Protein AF-A0A2G5R2J3-F1 (afdb_monomer)

Solvent-accessible surface area (backbone atoms only — not comparable to full-atom values): 26362 Å² total; per-residue (Å²): 135,84,90,78,80,79,86,72,85,72,74,63,48,51,37,68,89,52,53,64,41,83,76,30,39,57,65,55,36,37,52,52,48,50,47,48,39,50,75,72,60,45,36,81,72,40,84,40,76,72,68,95,60,90,62,51,96,80,70,63,57,35,39,34,32,31,43,75,44,76,42,100,86,70,48,74,46,81,42,34,37,38,37,45,66,52,47,47,95,51,70,46,54,44,69,62,53,51,50,52,52,58,58,54,66,73,51,84,82,46,49,30,37,35,44,36,30,37,33,47,70,38,69,71,27,55,57,46,50,57,57,49,43,74,78,34,79,68,42,42,79,45,79,37,26,28,70,53,47,46,60,54,42,61,74,36,56,73,45,38,56,72,76,36,62,81,17,35,35,73,66,37,44,52,53,48,46,32,51,35,26,78,73,67,71,43,71,65,58,68,70,58,52,52,53,48,60,76,41,53,89,81,47,92,71,51,29,65,38,49,43,46,51,43,23,22,33,42,68,70,53,62,41,25,57,61,17,65,69,41,63,46,55,73,69,54,44,52,45,20,43,48,48,46,59,63,39,41,66,61,52,45,53,51,22,55,77,69,74,44,79,48,60,26,52,40,52,32,41,24,50,46,50,54,52,41,36,74,76,60,30,64,69,54,44,51,52,51,51,48,57,56,51,27,67,48,91,91,60,53,57,54,68,69,57,46,43,68,63,46,42,61,28,52,52,48,42,48,41,40,50,50,42,50,61,31,72,82,35,92,88,46,86,78,90,72,74,72,59,62,66,90,88,46,59,45,62,82,44,47,67,32,37,64,36,63,77,22,48,78,77,70,93,57,95,74,81,71,90,83,85,81,70,49,92,54,83,45,92,81,68,55,92,56,37,90,90,37,70,64,71,90,77,70,60,80,94,43,86,89,48,42,70,62,50,53,52,52,49,52,54,47,51,56,48,51,54,53,54,50,53,52,52,50,52,51,51,51,50,51,52,52,54,62,73,67,44,77,95,66,66,73,79,76,81,74,80,80,79,80,86,79,87,137

Secondary structure (DSSP, 8-state):
------------SB-GGGS-GGG--THHHHHHHHHHHHHTT-EEEEEE---SSSS-TT---EEEEEEEEE-TTS-EEEEEEEEEE---SSPBPHHHHHHHHHHHTTSTT-SEEEEE-SS-B-HHHHHHHHHHHHH--SSEEEEE-HHHHHHHHTT-HHHHHHH-GGGB-HHHHHHHHHHHHHHH-PPPPHHHHHHHHHTTTTS---HHHHHHHHHHHHHHS-GGGS-TTTT--HHHHHHHHHHHHHTHHHHHHHHHHTT--SHHHHHHHHHHHHHHHHHH-HHHHHHHHHHHHS-BTTBPPPHHHHHHHHHHHHHHHHHHHHHHHHTT-SS-------S--TTS-TTTTGGGGGSTT-S---S-TT-------TTS--TT-----SS---HHHH----SSSHHHHHHHHHHHHHHHHHHHHHHHHHHHHHHHHHHH-GGGSPPPPPP-------

Structure (mmCIF, N/CA/C/O backbone):
data_AF-A0A2G5R2J3-F1
#
_entry.id   AF-A0A2G5R2J3-F1
#
loop_
_atom_site.group_PDB
_atom_site.id
_atom_site.type_symbol
_atom_site.label_atom_id
_atom_site.label_alt_id
_atom_site.label_comp_id
_atom_site.label_asym_id
_atom_site.label_entity_id
_atom_site.label_seq_id
_atom_site.pdbx_PDB_ins_code
_atom_site.Cartn_x
_atom_site.Cartn_y
_atom_site.Cartn_z
_atom_site.occupancy
_atom_site.B_iso_or_equiv
_atom_site.auth_seq_id
_atom_site.auth_comp_id
_atom_site.auth_asym_id
_atom_site.auth_atom_id
_atom_site.pdbx_PDB_model_num
ATOM 1 N N . MET A 1 1 ? 25.192 36.686 -16.177 1.00 34.50 1 MET A N 1
ATOM 2 C CA . MET A 1 1 ? 23.846 36.086 -16.212 1.00 34.50 1 MET A CA 1
ATOM 3 C C . MET A 1 1 ? 24.013 34.635 -15.819 1.00 34.50 1 MET A C 1
ATOM 5 O O . MET A 1 1 ? 24.405 33.822 -16.637 1.00 34.50 1 MET A O 1
ATOM 9 N N . THR A 1 2 ? 23.890 34.456 -14.509 1.00 30.23 2 THR A N 1
ATOM 10 C CA . THR A 1 2 ? 23.765 33.254 -13.671 1.00 30.23 2 THR A CA 1
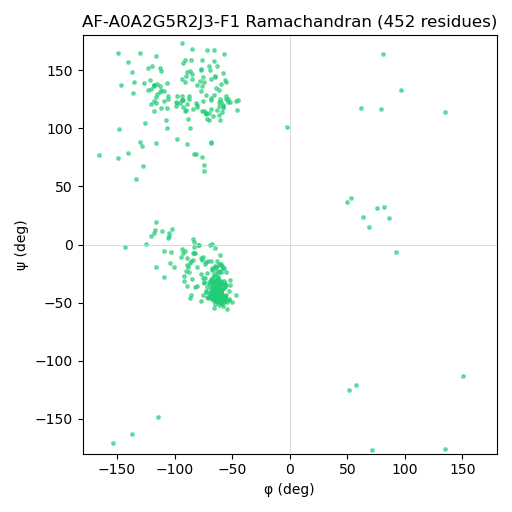ATOM 11 C C . THR A 1 2 ? 23.705 31.884 -14.360 1.00 30.23 2 THR A C 1
ATOM 13 O O . THR A 1 2 ? 22.643 31.440 -14.791 1.00 30.23 2 THR A O 1
ATOM 16 N N . GLU A 1 3 ? 24.854 31.204 -14.348 1.00 35.09 3 GLU A N 1
ATOM 17 C CA . GLU A 1 3 ? 24.973 29.777 -14.025 1.00 35.09 3 GLU A CA 1
ATOM 18 C C . GLU A 1 3 ? 24.691 29.600 -12.527 1.00 35.09 3 GLU A C 1
ATOM 20 O O . GLU A 1 3 ? 25.508 29.994 -11.701 1.00 35.09 3 GLU A O 1
ATOM 25 N N . GLU A 1 4 ? 23.530 29.051 -12.185 1.00 31.69 4 GLU A N 1
ATOM 26 C CA . GLU A 1 4 ? 23.273 28.380 -10.903 1.00 31.69 4 GLU A CA 1
ATOM 27 C C . GLU A 1 4 ? 21.964 27.591 -11.064 1.00 31.69 4 GLU A C 1
ATOM 29 O O . GLU A 1 4 ? 20.879 28.026 -10.686 1.00 31.69 4 GLU A O 1
ATOM 34 N N . ALA A 1 5 ? 22.047 26.445 -11.745 1.00 32.56 5 ALA A N 1
ATOM 35 C CA . ALA A 1 5 ? 21.011 25.426 -11.645 1.00 32.56 5 ALA A CA 1
ATOM 36 C C . ALA A 1 5 ? 21.331 24.603 -10.397 1.00 32.56 5 ALA A C 1
ATOM 38 O O . ALA A 1 5 ? 22.406 24.009 -10.300 1.00 32.56 5 ALA A O 1
ATOM 39 N N . ALA A 1 6 ? 20.413 24.662 -9.438 1.00 29.67 6 ALA A N 1
ATOM 40 C CA . ALA A 1 6 ? 20.481 24.019 -8.141 1.00 29.67 6 ALA A CA 1
ATOM 41 C C . ALA A 1 6 ? 20.950 22.561 -8.242 1.00 29.67 6 ALA A C 1
ATOM 43 O O . ALA A 1 6 ? 20.353 21.736 -8.934 1.00 29.67 6 ALA A O 1
ATOM 44 N N . ALA A 1 7 ? 22.021 22.263 -7.511 1.00 32.25 7 ALA A N 1
ATOM 45 C CA . ALA A 1 7 ? 22.341 20.918 -7.077 1.00 32.25 7 ALA A CA 1
ATOM 46 C C . ALA A 1 7 ? 21.283 20.506 -6.046 1.00 32.25 7 ALA A C 1
ATOM 48 O O . ALA A 1 7 ? 21.449 20.752 -4.853 1.00 32.25 7 ALA A O 1
ATOM 49 N N . ASP A 1 8 ? 20.177 19.940 -6.523 1.00 35.34 8 ASP A N 1
ATOM 50 C CA . ASP A 1 8 ? 19.275 19.185 -5.665 1.00 35.34 8 ASP A CA 1
ATOM 51 C C . ASP A 1 8 ? 19.939 17.828 -5.417 1.00 35.34 8 ASP A C 1
ATOM 53 O O . ASP A 1 8 ? 20.233 17.076 -6.352 1.00 35.34 8 ASP A O 1
ATOM 57 N N . GLY A 1 9 ? 20.299 17.573 -4.163 1.00 36.38 9 GLY A N 1
ATOM 58 C CA . GLY A 1 9 ? 20.894 16.319 -3.715 1.00 36.38 9 GLY A CA 1
ATOM 59 C C . GLY A 1 9 ? 19.834 15.228 -3.649 1.00 36.38 9 GLY A C 1
ATOM 60 O O . GLY A 1 9 ? 19.531 14.746 -2.565 1.00 36.38 9 GLY A O 1
ATOM 61 N N . ASP A 1 10 ? 19.252 14.887 -4.796 1.00 43.22 10 ASP A N 1
ATOM 62 C CA . ASP A 1 10 ? 18.193 13.892 -4.915 1.00 43.22 10 ASP A CA 1
ATOM 63 C C . ASP A 1 10 ? 18.814 12.505 -4.700 1.00 43.22 10 ASP A C 1
ATOM 65 O O . ASP A 1 10 ? 19.612 12.015 -5.513 1.00 43.22 10 ASP A O 1
ATOM 69 N N . THR A 1 11 ? 18.525 11.892 -3.553 1.00 48.94 11 THR A N 1
ATOM 70 C CA . THR A 1 11 ? 18.937 10.518 -3.270 1.00 48.94 11 THR A CA 1
ATOM 71 C C . THR A 1 11 ? 18.409 9.632 -4.404 1.00 48.94 11 THR A C 1
ATOM 73 O O . THR A 1 11 ? 17.210 9.662 -4.688 1.00 48.94 11 THR A O 1
ATOM 76 N N . PRO A 1 12 ? 19.253 8.838 -5.090 1.00 58.25 12 PRO A N 1
ATOM 77 C CA . PRO A 1 12 ? 18.803 8.065 -6.241 1.00 58.25 12 PRO A CA 1
ATOM 78 C C . PRO A 1 12 ? 17.658 7.121 -5.843 1.00 58.25 12 PRO A C 1
ATOM 80 O O . PRO A 1 12 ? 17.823 6.233 -5.007 1.00 58.25 12 PRO A O 1
ATOM 83 N N . TRP A 1 13 ? 16.486 7.343 -6.453 1.00 65.38 13 TRP A N 1
ATOM 84 C CA . TRP A 1 13 ? 15.229 6.626 -6.188 1.00 65.38 13 TRP A CA 1
ATOM 85 C C . TRP A 1 13 ? 15.409 5.103 -6.279 1.00 65.38 13 TRP A C 1
ATOM 87 O O . TRP A 1 13 ? 14.996 4.341 -5.400 1.00 65.38 13 TRP A O 1
ATOM 97 N N . VAL A 1 14 ? 16.061 4.656 -7.345 1.00 67.12 14 VAL A N 1
ATOM 98 C CA . VAL A 1 14 ? 16.510 3.276 -7.501 1.00 67.12 14 VAL A CA 1
ATOM 99 C C . VAL A 1 14 ? 17.938 3.217 -6.996 1.00 67.12 14 VAL A C 1
ATOM 101 O O . VAL A 1 14 ? 18.776 3.957 -7.505 1.00 67.12 14 VAL A O 1
ATOM 104 N N . ILE A 1 15 ? 18.223 2.333 -6.041 1.00 72.31 15 ILE A N 1
ATOM 105 C CA . ILE A 1 15 ? 19.591 2.046 -5.615 1.00 72.31 15 ILE A CA 1
ATOM 106 C C . ILE A 1 15 ? 20.110 0.959 -6.561 1.00 72.31 15 ILE A C 1
ATOM 108 O O . ILE A 1 15 ? 19.755 -0.209 -6.389 1.00 72.31 15 ILE A O 1
ATOM 112 N N . PRO A 1 16 ? 20.916 1.295 -7.589 1.00 64.94 16 PRO A N 1
ATOM 113 C CA . PRO A 1 16 ? 21.194 0.348 -8.667 1.00 64.94 16 PRO A CA 1
ATOM 114 C C . PRO A 1 16 ? 21.960 -0.883 -8.169 1.00 64.94 16 PRO A C 1
ATOM 116 O O . PRO A 1 16 ? 21.703 -1.995 -8.621 1.00 64.94 16 PRO A O 1
ATOM 119 N N . SER A 1 17 ? 22.811 -0.702 -7.151 1.00 68.06 17 SER A N 1
ATOM 120 C CA . SER A 1 17 ? 23.563 -1.776 -6.494 1.00 68.06 17 SER A CA 1
ATOM 121 C C . SER A 1 17 ? 22.697 -2.799 -5.754 1.00 68.06 17 SER A C 1
ATOM 123 O O . SER A 1 17 ? 23.177 -3.893 -5.472 1.00 68.06 17 SER A O 1
ATOM 125 N N . GLU A 1 18 ? 21.446 -2.466 -5.432 1.00 72.25 18 GLU A N 1
ATOM 126 C CA . GLU A 1 18 ? 20.510 -3.367 -4.749 1.00 72.25 18 GLU A CA 1
ATOM 127 C C . GLU A 1 18 ? 19.621 -4.146 -5.738 1.00 72.25 18 GLU A C 1
ATOM 129 O O . GLU A 1 18 ? 18.857 -5.028 -5.336 1.00 72.25 18 GLU A O 1
ATOM 134 N N . ILE A 1 19 ? 19.725 -3.877 -7.049 1.00 76.19 19 ILE A N 1
ATOM 135 C CA . ILE A 1 19 ? 19.087 -4.720 -8.063 1.00 76.19 19 ILE A CA 1
ATOM 136 C C . ILE A 1 19 ? 19.835 -6.056 -8.109 1.00 76.19 19 ILE A C 1
ATOM 138 O O . ILE A 1 19 ? 20.990 -6.148 -8.528 1.00 76.19 19 ILE A O 1
ATOM 142 N N . ARG A 1 20 ? 19.150 -7.123 -7.693 1.00 77.62 20 ARG A N 1
ATOM 143 C CA . ARG A 1 20 ? 19.673 -8.494 -7.626 1.00 77.62 20 ARG A CA 1
ATOM 144 C C . ARG A 1 20 ? 19.781 -9.137 -9.014 1.00 77.62 20 ARG A C 1
ATOM 146 O O . ARG A 1 20 ? 19.048 -10.066 -9.356 1.00 77.62 20 ARG A O 1
ATOM 153 N N . PHE A 1 21 ? 20.703 -8.634 -9.837 1.00 82.31 21 PHE A N 1
ATOM 154 C CA . PHE A 1 21 ? 20.997 -9.194 -11.162 1.00 82.31 21 PHE A CA 1
ATOM 155 C C . PHE A 1 21 ? 21.518 -10.635 -11.089 1.00 82.31 21 PHE A C 1
ATOM 157 O O . PHE A 1 21 ? 21.301 -11.416 -12.012 1.00 82.31 21 PHE A O 1
ATOM 164 N N . ASP A 1 22 ? 22.165 -11.014 -9.985 1.00 78.31 22 ASP A N 1
ATOM 165 C CA . ASP A 1 22 ? 22.681 -12.362 -9.728 1.00 78.31 22 ASP A CA 1
ATOM 166 C C . ASP A 1 22 ? 21.584 -13.436 -9.714 1.00 78.31 22 ASP A C 1
ATOM 168 O O . ASP A 1 22 ? 21.818 -14.565 -10.148 1.00 78.31 22 ASP A O 1
ATOM 172 N N . THR A 1 23 ? 20.380 -13.078 -9.264 1.00 79.62 23 THR A N 1
ATOM 173 C CA . THR A 1 23 ? 19.220 -13.981 -9.198 1.00 79.62 23 THR A CA 1
ATOM 174 C C . THR A 1 23 ? 18.325 -13.923 -10.436 1.00 79.62 23 THR A C 1
ATOM 176 O O . THR A 1 23 ? 17.403 -14.718 -10.571 1.00 79.62 23 THR A O 1
ATOM 179 N N . LEU A 1 24 ? 18.596 -12.989 -11.346 1.00 82.62 24 LEU A N 1
ATOM 180 C CA . LEU A 1 24 ? 17.755 -12.632 -12.484 1.00 82.62 24 LEU A CA 1
ATOM 181 C C . LEU A 1 24 ? 18.008 -13.599 -13.660 1.00 82.62 24 LEU A C 1
ATOM 183 O O . LEU A 1 24 ? 18.755 -13.304 -14.595 1.00 82.62 24 LEU A O 1
ATOM 187 N N . LEU A 1 25 ? 17.440 -14.805 -13.573 1.00 84.25 25 LEU A N 1
ATOM 188 C CA . LEU A 1 25 ? 17.697 -15.915 -14.498 1.00 84.25 25 LEU A CA 1
ATOM 189 C C . LEU A 1 25 ? 16.412 -16.434 -15.155 1.00 84.25 25 LEU A C 1
ATOM 191 O O . LEU A 1 25 ? 15.333 -16.386 -14.573 1.00 84.25 25 LEU A O 1
ATOM 195 N N . GLY A 1 26 ? 16.550 -16.984 -16.367 1.00 83.44 26 GLY A N 1
ATOM 196 C CA . GLY A 1 26 ? 15.445 -17.605 -17.105 1.00 83.44 26 GLY A CA 1
ATOM 197 C C . GLY A 1 26 ? 14.229 -16.683 -17.209 1.00 83.44 26 GLY A C 1
ATOM 198 O O . GLY A 1 26 ? 14.360 -15.528 -17.616 1.00 83.44 26 GLY A O 1
ATOM 199 N N . LYS A 1 27 ? 13.073 -17.188 -16.768 1.00 81.88 27 LYS A N 1
ATOM 200 C CA . LYS A 1 27 ? 11.793 -16.475 -16.802 1.00 81.88 27 LYS A CA 1
ATOM 201 C C . LYS A 1 27 ? 11.827 -15.118 -16.089 1.00 81.88 27 LYS A C 1
ATOM 203 O O . LYS A 1 27 ? 11.180 -14.190 -16.556 1.00 81.88 27 LYS A O 1
ATOM 208 N N . ASP A 1 28 ? 12.586 -14.976 -15.003 1.00 83.06 28 ASP A N 1
ATOM 209 C CA . ASP A 1 28 ? 12.632 -13.716 -14.251 1.00 83.06 28 ASP A CA 1
ATOM 210 C C . ASP A 1 28 ? 13.349 -12.616 -15.053 1.00 83.06 28 ASP A C 1
ATOM 212 O O . ASP A 1 28 ? 12.956 -11.449 -15.009 1.00 83.06 28 ASP A O 1
ATOM 216 N N . LEU A 1 29 ? 14.364 -12.989 -15.847 1.00 88.75 29 LEU A N 1
ATOM 217 C CA . LEU A 1 29 ? 15.029 -12.070 -16.780 1.00 88.75 29 LEU A CA 1
ATOM 218 C C . LEU A 1 29 ? 14.110 -11.678 -17.920 1.00 88.75 29 LEU A C 1
ATOM 220 O O . LEU A 1 29 ? 14.032 -10.500 -18.260 1.00 88.75 29 LEU A O 1
ATOM 224 N N . GLU A 1 30 ? 13.388 -12.644 -18.470 1.00 88.94 30 GLU A N 1
ATOM 225 C CA . GLU A 1 30 ? 12.416 -12.368 -19.516 1.00 88.94 30 GLU A CA 1
ATOM 226 C C . GLU A 1 30 ? 11.296 -11.449 -19.007 1.00 88.94 30 GLU A C 1
ATOM 228 O O . GLU A 1 30 ? 10.945 -10.481 -19.675 1.00 88.94 30 GLU A O 1
ATOM 233 N N . GLU A 1 31 ? 10.767 -11.688 -17.804 1.00 88.06 31 GLU A N 1
ATOM 234 C CA . GLU A 1 31 ? 9.732 -10.843 -17.203 1.00 88.06 31 GLU A CA 1
ATOM 235 C C . GLU A 1 31 ? 10.259 -9.430 -16.918 1.00 88.06 31 GLU A C 1
ATOM 237 O O . GLU A 1 31 ? 9.571 -8.442 -17.183 1.00 88.06 31 GLU A O 1
ATOM 242 N N . CYS A 1 32 ? 11.507 -9.309 -16.463 1.00 90.38 32 CYS A N 1
ATOM 243 C CA . CYS A 1 32 ? 12.158 -8.015 -16.298 1.00 90.38 32 CYS A CA 1
ATOM 244 C C . CYS A 1 32 ? 12.276 -7.239 -17.607 1.00 90.38 32 CYS A C 1
ATOM 246 O O . CYS A 1 32 ? 11.960 -6.048 -17.648 1.00 90.38 32 CYS A O 1
ATOM 248 N N . VAL A 1 33 ? 12.712 -7.901 -18.676 1.00 92.94 33 VAL A N 1
ATOM 249 C CA . VAL A 1 33 ? 12.822 -7.276 -19.996 1.00 92.94 33 VAL A CA 1
ATOM 250 C C . VAL A 1 33 ? 11.439 -6.924 -20.531 1.00 92.94 33 VAL A C 1
ATOM 252 O O . VAL A 1 33 ? 11.266 -5.821 -21.032 1.00 92.94 33 VAL A O 1
ATOM 255 N N . TYR A 1 34 ? 10.436 -7.784 -20.354 1.00 92.12 34 TYR A N 1
ATOM 256 C CA . TYR A 1 34 ? 9.059 -7.508 -20.763 1.00 92.12 34 TYR A CA 1
ATOM 257 C C . TYR A 1 34 ? 8.542 -6.196 -20.161 1.00 92.12 34 TYR A C 1
ATOM 259 O O . TYR A 1 34 ? 8.146 -5.291 -20.894 1.00 92.12 34 TYR A O 1
ATOM 267 N N . TRP A 1 35 ? 8.595 -6.059 -18.832 1.00 91.00 35 TRP A N 1
ATOM 268 C CA . TRP A 1 35 ? 8.102 -4.852 -18.164 1.00 91.00 35 TRP A CA 1
ATOM 269 C C . TRP A 1 35 ? 8.947 -3.622 -18.491 1.00 91.00 35 TRP A C 1
ATOM 271 O O . TRP A 1 35 ? 8.412 -2.517 -18.563 1.00 91.00 35 TRP A O 1
ATOM 281 N N . LEU A 1 36 ? 10.249 -3.802 -18.726 1.00 93.25 36 LEU A N 1
ATOM 282 C CA . LEU A 1 36 ? 11.119 -2.727 -19.187 1.00 93.25 36 LEU A CA 1
ATOM 283 C C . LEU A 1 36 ? 10.718 -2.231 -20.583 1.00 93.25 36 LEU A C 1
ATOM 285 O O . LEU A 1 36 ? 10.642 -1.023 -20.793 1.00 93.25 36 LEU A O 1
ATOM 289 N N . LEU A 1 37 ? 10.435 -3.137 -21.520 1.00 93.62 37 LEU A N 1
ATOM 290 C CA . LEU A 1 37 ? 10.015 -2.791 -22.879 1.00 93.62 37 LEU A CA 1
ATOM 291 C C . LEU A 1 37 ? 8.655 -2.089 -22.887 1.00 93.62 37 LEU A C 1
ATOM 293 O O . LEU A 1 37 ? 8.519 -1.051 -23.535 1.00 93.62 37 LEU A O 1
ATOM 297 N N . ASP A 1 38 ? 7.686 -2.604 -22.129 1.00 89.88 38 ASP A N 1
ATOM 298 C CA . ASP A 1 38 ? 6.369 -1.983 -21.942 1.00 89.88 38 ASP A CA 1
ATOM 299 C C . ASP A 1 38 ? 6.506 -0.543 -21.414 1.00 89.88 38 ASP A C 1
ATOM 301 O O . ASP A 1 38 ? 6.011 0.410 -22.016 1.00 89.88 38 ASP A O 1
ATOM 305 N N . ALA A 1 39 ? 7.313 -0.353 -20.365 1.00 85.94 39 ALA A N 1
ATOM 306 C CA . ALA A 1 39 ? 7.620 0.963 -19.808 1.00 85.94 39 ALA A CA 1
ATOM 307 C C . ALA A 1 39 ? 8.354 1.903 -20.783 1.00 85.94 39 ALA A C 1
ATOM 309 O O . ALA A 1 39 ? 8.209 3.122 -20.698 1.00 85.94 39 ALA A O 1
ATOM 310 N N . MET A 1 40 ? 9.141 1.356 -21.711 1.00 89.50 40 MET A N 1
ATOM 311 C CA . MET A 1 40 ? 9.808 2.112 -22.776 1.00 89.50 40 MET A CA 1
ATOM 312 C C . MET A 1 40 ? 8.875 2.457 -23.948 1.00 89.50 40 MET A C 1
ATOM 314 O O . MET A 1 40 ? 9.315 3.115 -24.892 1.00 89.50 40 MET A O 1
ATOM 318 N N . GLY A 1 41 ? 7.604 2.047 -23.898 1.00 88.00 41 GLY A N 1
ATOM 319 C CA . GLY A 1 41 ? 6.605 2.336 -24.925 1.00 88.00 41 GLY A CA 1
ATOM 320 C C . GLY A 1 41 ? 6.588 1.333 -26.077 1.00 88.00 41 GLY A C 1
ATOM 321 O O . GLY A 1 41 ? 6.142 1.681 -27.174 1.00 88.00 41 GLY A O 1
ATOM 322 N N . ALA A 1 42 ? 7.077 0.110 -25.853 1.00 90.50 42 ALA A N 1
ATOM 323 C CA . ALA A 1 42 ? 6.928 -0.977 -26.811 1.00 90.50 42 ALA A CA 1
ATOM 324 C C . ALA A 1 42 ? 5.447 -1.220 -27.140 1.00 90.50 42 ALA A C 1
ATOM 326 O O . ALA A 1 42 ? 4.574 -1.157 -26.279 1.00 90.50 42 ALA A O 1
ATOM 327 N N . GLN A 1 43 ? 5.173 -1.517 -28.402 1.00 89.19 43 GLN A N 1
ATOM 328 C CA . GLN A 1 43 ? 3.866 -1.915 -28.914 1.00 89.19 43 GLN A CA 1
ATOM 329 C C . GLN A 1 43 ? 3.955 -3.345 -29.444 1.00 89.19 43 GLN A C 1
ATOM 331 O O . GLN A 1 43 ? 5.051 -3.831 -29.721 1.00 89.19 43 GLN A O 1
ATOM 336 N N . ASP A 1 44 ? 2.814 -4.014 -29.616 1.00 88.12 44 ASP A N 1
ATOM 337 C CA . ASP A 1 44 ? 2.754 -5.400 -30.112 1.00 88.12 44 ASP A CA 1
ATOM 338 C C . ASP A 1 44 ? 3.709 -6.345 -29.350 1.00 88.12 44 ASP A C 1
ATOM 340 O O . ASP A 1 44 ? 4.367 -7.199 -29.946 1.00 88.12 44 ASP A O 1
ATOM 344 N N . LEU A 1 45 ? 3.848 -6.129 -28.035 1.00 90.06 45 LEU A N 1
ATOM 345 C CA . LEU A 1 45 ? 4.757 -6.889 -27.184 1.00 90.06 45 LEU A CA 1
ATOM 346 C C . LEU A 1 45 ? 4.192 -8.298 -26.962 1.00 90.06 45 LEU A C 1
ATOM 348 O O . LEU A 1 45 ? 3.157 -8.477 -26.321 1.00 90.06 45 LEU A O 1
ATOM 352 N N . GLU A 1 46 ? 4.881 -9.304 -27.492 1.00 88.50 46 GLU A N 1
ATOM 353 C CA . GLU A 1 46 ? 4.428 -10.693 -27.511 1.00 88.50 46 GLU A CA 1
ATOM 354 C C . GLU A 1 46 ? 5.469 -11.645 -26.921 1.00 88.50 46 GLU A C 1
ATOM 356 O O . GLU A 1 46 ? 6.659 -11.577 -27.232 1.00 88.50 46 GLU A O 1
ATOM 361 N N . TRP A 1 47 ? 4.982 -12.611 -26.140 1.00 86.00 47 TRP A N 1
ATOM 362 C CA . TRP A 1 47 ? 5.740 -13.792 -25.740 1.00 86.00 47 TRP A CA 1
ATOM 363 C C . TRP A 1 47 ? 5.732 -14.819 -26.873 1.00 86.00 47 TRP A C 1
ATOM 365 O O . TRP A 1 47 ? 4.673 -15.316 -27.263 1.00 86.00 47 TRP A O 1
ATOM 375 N N . ARG A 1 48 ? 6.908 -15.185 -27.377 1.00 73.44 48 ARG A N 1
ATOM 376 C CA . ARG A 1 48 ? 7.090 -16.216 -28.399 1.00 73.44 48 ARG A CA 1
ATOM 377 C C . ARG A 1 48 ? 7.659 -17.470 -27.742 1.00 73.44 48 ARG A C 1
ATOM 379 O O . ARG A 1 48 ? 8.686 -17.443 -27.074 1.00 73.44 48 ARG A O 1
ATOM 386 N N . VAL A 1 49 ? 6.975 -18.596 -27.924 1.00 59.34 49 VAL A N 1
ATOM 387 C CA . VAL A 1 49 ? 7.510 -19.907 -27.542 1.00 59.34 49 VAL A CA 1
ATOM 388 C C . VAL A 1 49 ? 8.291 -20.438 -28.741 1.00 59.34 49 VAL A C 1
ATOM 390 O O . VAL A 1 49 ? 7.695 -20.775 -29.765 1.00 59.34 49 VAL A O 1
ATOM 393 N N . GLY A 1 50 ? 9.618 -20.466 -28.647 1.00 49.25 50 GLY A N 1
ATOM 394 C CA . GLY A 1 50 ? 10.478 -20.951 -29.722 1.00 49.25 50 GLY A CA 1
ATOM 395 C C . GLY A 1 50 ? 10.464 -22.480 -29.858 1.00 49.25 50 GLY A C 1
ATOM 396 O O . GLY A 1 50 ? 10.971 -23.183 -28.990 1.00 49.25 50 GLY A O 1
ATOM 397 N N . GLY A 1 51 ? 9.953 -22.983 -30.992 1.00 36.47 51 GLY A N 1
ATOM 398 C CA . GLY A 1 51 ? 10.421 -24.220 -31.644 1.00 36.47 51 GLY A CA 1
ATOM 399 C C . GLY A 1 51 ? 9.680 -25.542 -31.375 1.00 36.47 51 GLY A C 1
ATOM 400 O O . GLY A 1 51 ? 9.408 -25.929 -30.248 1.00 36.47 51 GLY A O 1
ATOM 401 N N . THR A 1 52 ? 9.397 -26.273 -32.461 1.00 34.53 52 THR A N 1
ATOM 402 C CA . THR A 1 52 ? 8.696 -27.568 -32.547 1.00 34.53 52 THR A CA 1
ATOM 403 C C . THR A 1 52 ? 9.396 -28.715 -31.814 1.00 34.53 52 THR A C 1
ATOM 405 O O . THR A 1 52 ? 10.487 -29.139 -32.191 1.00 34.53 52 THR A O 1
ATOM 408 N N . GLY A 1 53 ? 8.694 -29.276 -30.835 1.00 29.81 53 GLY A N 1
ATOM 409 C CA . GLY A 1 53 ? 9.150 -30.354 -29.962 1.00 29.81 53 GLY A CA 1
ATOM 410 C C . GLY A 1 53 ? 8.758 -29.963 -28.547 1.00 29.81 53 GLY A C 1
ATOM 411 O O . GLY A 1 53 ? 9.187 -28.920 -28.078 1.00 29.81 53 GLY A O 1
ATOM 412 N N . GLY A 1 54 ? 7.843 -30.712 -27.928 1.00 29.94 54 GLY A N 1
ATOM 413 C CA . GLY A 1 54 ? 7.176 -30.305 -26.691 1.00 29.94 54 GLY A CA 1
ATOM 414 C C . GLY A 1 54 ? 8.140 -29.744 -25.649 1.00 29.94 54 GLY A C 1
ATOM 415 O O . GLY A 1 54 ? 8.979 -30.488 -25.164 1.00 29.94 54 GLY A O 1
ATOM 416 N N . GLY A 1 55 ? 7.969 -28.457 -25.329 1.00 31.58 55 GLY A N 1
ATOM 417 C CA . GLY A 1 55 ? 8.754 -27.725 -24.343 1.00 31.58 55 GLY A CA 1
ATOM 418 C C . GLY A 1 55 ? 10.237 -27.654 -24.698 1.00 31.58 55 GLY A C 1
ATOM 419 O O . GLY A 1 55 ? 10.945 -28.657 -24.658 1.00 31.58 55 GLY A O 1
ATOM 420 N N . ALA A 1 56 ? 10.761 -26.446 -24.913 1.00 37.22 56 ALA A N 1
ATOM 421 C CA . ALA A 1 56 ? 12.151 -26.220 -24.540 1.00 37.22 56 ALA A CA 1
ATOM 422 C C . ALA A 1 56 ? 12.313 -26.798 -23.120 1.00 37.22 56 ALA A C 1
ATOM 424 O O . ALA A 1 56 ? 11.503 -26.496 -22.240 1.00 37.22 56 ALA A O 1
ATOM 425 N N . ALA A 1 57 ? 13.248 -27.729 -22.917 1.00 37.22 57 ALA A N 1
ATOM 426 C CA . ALA A 1 57 ? 13.360 -28.483 -21.664 1.00 37.22 57 ALA A CA 1
ATOM 427 C C . ALA A 1 57 ? 13.631 -27.576 -20.438 1.00 37.22 57 ALA A C 1
ATOM 429 O O . ALA A 1 57 ? 13.571 -28.036 -19.300 1.00 37.22 57 ALA A O 1
ATOM 430 N N . ASP A 1 58 ? 13.906 -26.292 -20.685 1.00 45.84 58 ASP A N 1
ATOM 431 C CA . ASP A 1 58 ? 14.124 -25.191 -19.751 1.00 45.84 58 ASP A CA 1
ATOM 432 C C . ASP A 1 58 ? 12.987 -24.140 -19.716 1.00 45.84 58 ASP A C 1
ATOM 434 O O . ASP A 1 58 ? 13.010 -23.257 -18.863 1.00 45.84 58 ASP A O 1
ATOM 438 N N . GLY A 1 59 ? 11.974 -24.231 -20.586 1.00 43.16 59 GLY A N 1
ATOM 439 C CA . GLY A 1 59 ? 10.786 -23.369 -20.568 1.00 43.16 59 GLY A CA 1
ATOM 440 C C . GLY A 1 59 ? 11.009 -21.896 -20.939 1.00 43.16 59 GLY A C 1
ATOM 441 O O . GLY A 1 59 ? 10.118 -21.090 -20.659 1.00 43.16 59 GLY A O 1
ATOM 442 N N . GLY A 1 60 ? 12.151 -21.546 -21.543 1.00 52.19 60 GLY A N 1
ATOM 443 C CA . GLY A 1 60 ? 12.471 -20.169 -21.944 1.00 52.19 60 GLY A CA 1
ATOM 444 C C . GLY A 1 60 ? 11.541 -19.628 -23.035 1.00 52.19 60 GLY A C 1
ATOM 445 O O . GLY A 1 60 ? 11.096 -20.376 -23.912 1.00 52.19 60 GLY A O 1
ATOM 446 N N . ARG A 1 61 ? 11.219 -18.334 -22.963 1.00 66.88 61 ARG A N 1
ATOM 447 C CA . ARG A 1 61 ? 10.353 -17.627 -23.916 1.00 66.88 61 ARG A CA 1
ATOM 448 C C . ARG A 1 61 ? 11.093 -16.432 -24.506 1.00 66.88 61 ARG A C 1
ATOM 450 O O . ARG A 1 61 ? 11.649 -15.612 -23.782 1.00 66.88 61 ARG A O 1
ATOM 457 N N . ASP A 1 62 ? 11.019 -16.296 -25.821 1.00 81.12 62 ASP A N 1
ATOM 458 C CA . ASP A 1 62 ? 11.556 -15.133 -26.520 1.00 81.12 62 ASP A CA 1
ATOM 459 C C . ASP A 1 62 ? 10.516 -14.005 -26.529 1.00 81.12 62 ASP A C 1
ATOM 461 O O . ASP A 1 62 ? 9.314 -14.241 -26.358 1.00 81.12 62 ASP A O 1
ATOM 465 N N . LEU A 1 63 ? 10.964 -12.766 -26.724 1.00 90.75 63 LEU A N 1
ATOM 466 C CA . LEU A 1 63 ? 10.085 -11.599 -26.787 1.00 90.75 63 LEU A CA 1
ATOM 467 C C . LEU A 1 63 ? 10.181 -10.942 -28.162 1.00 90.75 63 LEU A C 1
ATOM 469 O O . LEU A 1 63 ? 11.269 -10.746 -28.701 1.00 90.75 63 LEU A O 1
ATOM 473 N N . ALA A 1 64 ? 9.040 -10.549 -28.716 1.00 91.94 64 ALA A N 1
ATOM 474 C CA . ALA A 1 64 ? 8.971 -9.725 -29.915 1.00 91.94 64 ALA A CA 1
ATOM 475 C C . ALA A 1 64 ? 8.215 -8.437 -29.602 1.00 91.94 64 ALA A C 1
ATOM 477 O O . ALA A 1 64 ? 7.243 -8.463 -28.852 1.00 91.94 64 ALA A O 1
ATOM 478 N N . ALA A 1 65 ? 8.660 -7.315 -30.161 1.00 94.62 65 ALA A N 1
ATOM 479 C CA . ALA A 1 65 ? 7.993 -6.031 -29.983 1.00 94.62 65 ALA A CA 1
ATOM 480 C C . ALA A 1 65 ? 8.162 -5.126 -31.204 1.00 94.62 65 ALA A C 1
ATOM 482 O O . ALA A 1 65 ? 9.039 -5.330 -32.050 1.00 94.62 65 ALA A O 1
ATOM 483 N N . ALA A 1 66 ? 7.346 -4.081 -31.266 1.00 93.56 66 ALA A N 1
ATOM 484 C CA . ALA A 1 66 ? 7.468 -2.991 -32.213 1.00 93.56 66 ALA A CA 1
ATOM 485 C C . ALA A 1 66 ? 7.716 -1.663 -31.488 1.00 93.56 66 ALA A C 1
ATOM 487 O O . ALA A 1 66 ? 7.041 -1.336 -30.515 1.00 93.56 66 ALA A O 1
ATOM 488 N N . PHE A 1 67 ? 8.650 -0.869 -32.002 1.00 92.00 67 PHE A N 1
ATOM 489 C CA . PHE A 1 67 ? 8.819 0.528 -31.605 1.00 92.00 67 PHE A CA 1
ATOM 490 C C . PHE A 1 67 ? 8.529 1.422 -32.802 1.00 92.00 67 PHE A C 1
ATOM 492 O O . PHE A 1 67 ? 8.954 1.124 -33.919 1.00 92.00 67 PHE A O 1
ATOM 499 N N . TYR A 1 68 ? 7.821 2.522 -32.566 1.00 89.19 68 TYR A N 1
ATOM 500 C CA . TYR A 1 68 ? 7.510 3.500 -33.599 1.00 89.19 68 TYR A CA 1
ATOM 501 C C . TYR A 1 68 ? 8.368 4.744 -33.400 1.00 89.19 68 TYR A C 1
ATOM 503 O O . TYR A 1 68 ? 8.401 5.312 -32.309 1.00 89.19 68 TYR A O 1
ATOM 511 N N . ALA A 1 69 ? 9.057 5.167 -34.454 1.00 84.12 69 ALA A N 1
ATOM 512 C CA . ALA A 1 69 ? 9.853 6.385 -34.452 1.00 84.12 69 ALA A CA 1
ATOM 513 C C . ALA A 1 69 ? 9.306 7.368 -35.488 1.00 84.12 69 ALA A C 1
ATOM 515 O O . ALA A 1 69 ? 8.991 6.977 -36.612 1.00 84.12 69 ALA A O 1
ATOM 516 N N . LEU A 1 70 ? 9.229 8.652 -35.127 1.00 77.88 70 LEU A N 1
ATOM 517 C CA . LEU A 1 70 ? 8.943 9.698 -36.104 1.00 77.88 70 LEU A CA 1
ATOM 518 C C . LEU A 1 70 ? 10.124 9.845 -37.065 1.00 77.88 70 LEU A C 1
ATOM 520 O O . LEU A 1 70 ? 11.265 10.071 -36.659 1.00 77.88 70 LEU A O 1
ATOM 524 N N . THR A 1 71 ? 9.829 9.760 -38.352 1.00 82.56 71 THR A N 1
ATOM 525 C CA . THR A 1 71 ? 10.758 10.119 -39.417 1.00 82.56 71 THR A CA 1
ATOM 526 C C . THR A 1 71 ? 10.858 11.644 -39.539 1.00 82.56 71 THR A C 1
ATOM 528 O O . THR A 1 71 ? 9.929 12.361 -39.157 1.00 82.56 71 THR A O 1
ATOM 531 N N . PRO A 1 72 ? 11.939 12.181 -40.136 1.00 83.44 72 PRO A N 1
ATOM 532 C CA . PRO A 1 72 ? 12.045 13.615 -40.424 1.00 83.44 72 PRO A CA 1
ATOM 533 C C . PRO A 1 72 ? 10.908 14.170 -41.299 1.00 83.44 72 PRO A C 1
ATOM 535 O O . PRO A 1 72 ? 10.687 15.376 -41.311 1.00 83.44 72 PRO A O 1
ATOM 538 N N . ALA A 1 73 ? 10.199 13.303 -42.030 1.00 82.31 73 ALA A N 1
ATOM 539 C CA . ALA A 1 73 ? 9.049 13.662 -42.857 1.00 82.31 73 ALA A CA 1
ATOM 540 C C . ALA A 1 73 ? 7.725 13.738 -42.071 1.00 82.31 73 ALA A C 1
ATOM 542 O O . ALA A 1 73 ? 6.720 14.175 -42.624 1.00 82.31 73 ALA A O 1
ATOM 543 N N . GLY A 1 74 ? 7.717 13.344 -40.793 1.00 80.25 74 GLY A N 1
ATOM 544 C CA . GLY A 1 74 ? 6.520 13.307 -39.952 1.00 80.25 74 GLY A CA 1
ATOM 545 C C . GLY A 1 74 ? 5.790 11.960 -39.944 1.00 80.25 74 GLY A C 1
ATOM 546 O O . GLY A 1 74 ? 4.875 11.784 -39.144 1.00 80.25 74 GLY A O 1
ATOM 547 N N . ASP A 1 75 ? 6.205 11.000 -40.776 1.00 84.19 75 ASP A N 1
ATOM 548 C CA . ASP A 1 75 ? 5.635 9.649 -40.796 1.00 84.19 75 ASP A CA 1
ATOM 549 C C . ASP A 1 75 ? 6.163 8.800 -39.632 1.00 84.19 75 ASP A C 1
ATOM 551 O O . ASP A 1 75 ? 7.301 8.982 -39.197 1.00 84.19 75 ASP A O 1
ATOM 555 N N . MET A 1 76 ? 5.364 7.841 -39.162 1.00 85.56 76 MET A N 1
ATOM 556 C CA . MET A 1 76 ? 5.765 6.867 -38.141 1.00 85.56 76 MET A CA 1
ATOM 557 C C . MET A 1 76 ? 6.377 5.630 -38.804 1.00 85.56 76 MET A C 1
ATOM 559 O O . MET A 1 76 ? 5.682 4.900 -39.508 1.00 85.56 76 MET A O 1
ATOM 563 N N . ASP A 1 77 ? 7.660 5.373 -38.556 1.00 89.25 77 ASP A N 1
ATOM 564 C CA . ASP A 1 77 ? 8.340 4.159 -39.010 1.00 89.25 77 ASP A CA 1
ATOM 565 C C . ASP A 1 77 ? 8.278 3.082 -37.922 1.00 89.25 77 ASP A C 1
ATOM 567 O O . ASP A 1 77 ? 8.674 3.314 -36.774 1.00 89.25 77 ASP A O 1
ATOM 571 N N . ARG A 1 78 ? 7.756 1.905 -38.278 1.00 92.81 78 ARG A N 1
ATOM 572 C CA . ARG A 1 78 ? 7.605 0.767 -37.366 1.00 92.81 78 ARG A CA 1
ATOM 573 C C . ARG A 1 78 ? 8.853 -0.099 -37.444 1.00 92.81 78 ARG A C 1
ATOM 575 O O . ARG A 1 78 ? 9.089 -0.743 -38.460 1.00 92.81 78 ARG A O 1
ATOM 582 N N . LYS A 1 79 ? 9.602 -0.181 -36.347 1.00 94.38 79 LYS A N 1
ATOM 583 C CA . LYS A 1 79 ? 10.756 -1.074 -36.207 1.00 94.38 79 LYS A CA 1
ATOM 584 C C . LYS A 1 79 ? 10.365 -2.341 -35.469 1.00 94.38 79 LYS A C 1
ATOM 586 O O . LYS A 1 79 ? 9.812 -2.247 -34.376 1.00 94.38 79 LYS A O 1
ATOM 591 N N . ARG A 1 80 ? 10.667 -3.509 -36.040 1.00 94.19 80 ARG A N 1
ATOM 592 C CA . ARG A 1 80 ? 10.438 -4.827 -35.427 1.00 94.19 80 ARG A CA 1
ATOM 593 C C . ARG A 1 80 ? 11.683 -5.302 -34.689 1.00 94.19 80 ARG A C 1
ATOM 595 O O . ARG A 1 80 ? 12.774 -5.357 -35.259 1.00 94.19 80 ARG A O 1
ATOM 602 N N . TRP A 1 81 ? 11.495 -5.669 -33.429 1.00 95.81 81 TRP A N 1
ATOM 603 C CA . TRP A 1 81 ? 12.552 -6.067 -32.511 1.00 95.81 81 TRP A CA 1
ATOM 604 C C . TRP A 1 81 ? 12.314 -7.489 -32.016 1.00 95.81 81 TRP A C 1
ATOM 606 O O . TRP A 1 81 ? 11.205 -7.833 -31.608 1.00 95.81 81 TRP A O 1
ATOM 616 N N . TRP A 1 82 ? 13.375 -8.290 -32.030 1.00 94.69 82 TRP A N 1
ATOM 617 C CA . TRP A 1 82 ? 13.442 -9.596 -31.382 1.00 94.69 82 TRP A CA 1
ATOM 618 C C . TRP A 1 82 ? 14.364 -9.514 -30.172 1.00 94.69 82 TRP A C 1
ATOM 620 O O . TRP A 1 82 ? 15.481 -9.017 -30.303 1.00 94.69 82 TRP A O 1
ATOM 630 N N . PHE A 1 83 ? 13.937 -10.018 -29.021 1.00 94.75 83 PHE A N 1
ATOM 631 C CA . PHE A 1 83 ? 14.732 -10.047 -27.799 1.00 94.75 83 PHE A CA 1
ATOM 632 C C . PHE A 1 83 ? 14.906 -11.487 -27.324 1.00 94.75 83 PHE A C 1
ATOM 634 O O . PHE A 1 83 ? 13.937 -12.173 -27.001 1.00 94.75 83 PHE A O 1
ATOM 641 N N . GLU A 1 84 ? 16.162 -11.910 -27.229 1.00 93.31 84 GLU A N 1
ATOM 642 C CA . GLU A 1 84 ? 16.546 -13.197 -26.665 1.00 93.31 84 GLU A CA 1
ATOM 643 C C . GLU A 1 84 ? 17.170 -12.981 -25.284 1.00 93.31 84 GLU A C 1
ATOM 645 O O . GLU A 1 84 ? 18.240 -12.372 -25.162 1.00 93.31 84 GLU A O 1
ATOM 650 N N . CYS A 1 85 ? 16.541 -13.516 -24.239 1.00 92.38 85 CYS A N 1
ATOM 651 C CA . CYS A 1 85 ? 17.056 -13.423 -22.875 1.00 92.38 85 CYS A CA 1
ATOM 652 C C . CYS A 1 85 ? 17.897 -14.657 -22.525 1.00 92.38 85 CYS A C 1
ATOM 654 O O . CYS A 1 85 ? 17.438 -15.795 -22.596 1.00 92.38 85 CYS A O 1
ATOM 656 N N . LYS A 1 86 ? 19.150 -14.452 -22.108 1.00 90.25 86 LYS A N 1
ATOM 657 C CA . LYS A 1 86 ? 20.075 -15.519 -21.701 1.00 90.25 86 LYS A CA 1
ATOM 658 C C . LYS A 1 86 ? 20.678 -15.219 -20.333 1.00 90.25 86 LYS A C 1
ATOM 660 O O . LYS A 1 86 ? 21.798 -14.727 -20.231 1.00 90.25 86 LYS A O 1
ATOM 665 N N . GLY A 1 87 ? 19.951 -15.591 -19.280 1.00 87.06 87 GLY A N 1
ATOM 666 C CA . GLY A 1 87 ? 20.442 -15.511 -17.903 1.00 87.06 87 GLY A CA 1
ATOM 667 C C . GLY A 1 87 ? 21.641 -16.438 -17.650 1.00 87.06 87 GLY A C 1
ATOM 668 O O . GLY A 1 87 ? 21.641 -17.611 -18.052 1.00 87.06 87 GLY A O 1
ATOM 669 N N . ARG A 1 88 ? 22.680 -15.926 -16.983 1.00 85.56 88 ARG A N 1
ATOM 670 C CA . ARG A 1 88 ? 23.902 -16.656 -16.616 1.00 85.56 88 ARG A CA 1
ATOM 671 C C . ARG A 1 88 ? 24.376 -16.267 -15.215 1.00 85.56 88 ARG A C 1
ATOM 673 O O . ARG A 1 88 ? 24.101 -15.185 -14.720 1.00 85.56 88 ARG A O 1
ATOM 680 N N . SER A 1 89 ? 25.153 -17.149 -14.591 1.00 83.38 89 SER A N 1
ATOM 681 C CA . SER A 1 89 ? 25.908 -16.831 -13.368 1.00 83.38 89 SER A CA 1
ATOM 682 C C . SER A 1 89 ? 27.276 -16.201 -13.659 1.00 83.38 89 SER A C 1
ATOM 684 O O . SER A 1 89 ? 27.929 -15.676 -12.763 1.00 83.38 89 SER A O 1
ATOM 686 N N . LYS A 1 90 ? 27.736 -16.279 -14.913 1.00 86.00 90 LYS A N 1
ATOM 687 C CA . LYS A 1 90 ? 29.029 -15.777 -15.403 1.00 86.00 90 LYS A CA 1
ATOM 688 C C . LYS A 1 90 ? 28.839 -15.086 -16.754 1.00 86.00 90 LYS A C 1
ATOM 690 O O . LYS A 1 90 ? 27.721 -14.740 -17.117 1.00 86.00 90 LYS A O 1
ATOM 695 N N . THR A 1 91 ? 29.915 -14.887 -17.501 1.00 88.94 91 THR A N 1
ATOM 696 C CA . THR A 1 91 ? 29.903 -14.252 -18.819 1.00 88.94 91 THR A CA 1
ATOM 697 C C . THR A 1 91 ? 29.109 -15.031 -19.868 1.00 88.94 91 THR A C 1
ATOM 699 O O . THR A 1 91 ? 28.969 -16.254 -19.789 1.00 88.94 91 THR A O 1
ATOM 702 N N . LEU A 1 92 ? 28.600 -14.312 -20.873 1.00 89.56 92 LEU A N 1
ATOM 703 C CA . LEU A 1 92 ? 27.949 -14.902 -22.042 1.00 89.56 92 LEU A CA 1
ATOM 704 C C . LEU A 1 92 ? 28.914 -14.976 -23.238 1.00 89.56 92 LEU A C 1
ATOM 706 O O . LEU A 1 92 ? 29.460 -13.963 -23.694 1.00 89.56 92 LEU A O 1
ATOM 710 N N . GLU A 1 93 ? 29.109 -16.198 -23.738 1.00 90.31 93 GLU A N 1
ATOM 711 C CA . GLU A 1 93 ? 30.070 -16.529 -24.795 1.00 90.31 93 GLU A CA 1
ATOM 712 C C . GLU A 1 93 ? 29.486 -16.444 -26.210 1.00 90.31 93 GLU A C 1
ATOM 714 O O . GLU A 1 93 ? 28.278 -16.582 -26.429 1.00 90.31 93 GLU A O 1
ATOM 719 N N . ALA A 1 94 ? 30.378 -16.290 -27.192 1.00 90.88 94 ALA A N 1
ATOM 720 C CA . ALA A 1 94 ? 30.022 -15.992 -28.576 1.00 90.88 94 ALA A CA 1
ATOM 721 C C . ALA A 1 94 ? 29.130 -17.060 -29.221 1.00 90.88 94 ALA A C 1
ATOM 723 O O . ALA A 1 94 ? 28.265 -16.729 -30.026 1.00 90.88 94 ALA A O 1
ATOM 724 N N . ASP A 1 95 ? 29.307 -18.335 -28.874 1.00 91.69 95 ASP A N 1
ATOM 725 C CA . ASP A 1 95 ? 28.536 -19.422 -29.487 1.00 91.69 95 ASP A CA 1
ATOM 726 C C . ASP A 1 95 ? 27.056 -19.392 -29.095 1.00 91.69 95 ASP A C 1
ATOM 728 O O . ASP A 1 95 ? 26.198 -19.746 -29.899 1.00 91.69 95 ASP A O 1
ATOM 732 N N . GLN A 1 96 ? 26.742 -18.888 -27.900 1.00 89.62 96 GLN A N 1
ATOM 733 C CA . GLN A 1 96 ? 25.358 -18.706 -27.461 1.00 89.62 96 GLN A CA 1
ATOM 734 C C . GLN A 1 96 ? 24.694 -17.543 -28.204 1.00 89.62 96 GLN A C 1
ATOM 736 O O . GLN A 1 96 ? 23.550 -17.655 -28.632 1.00 89.62 96 GLN A O 1
ATOM 741 N N . VAL A 1 97 ? 25.437 -16.451 -28.412 1.00 91.38 97 VAL A N 1
ATOM 742 C CA . VAL A 1 97 ? 24.972 -15.297 -29.194 1.00 91.38 97 VAL A CA 1
ATOM 743 C C . VAL A 1 97 ? 24.747 -15.687 -30.655 1.00 91.38 97 VAL A C 1
ATOM 745 O O . VAL A 1 97 ? 23.709 -15.355 -31.216 1.00 91.38 97 VAL A O 1
ATOM 748 N N . LYS A 1 98 ? 25.660 -16.457 -31.260 1.00 93.31 98 LYS A N 1
ATOM 749 C CA . LYS A 1 98 ? 25.489 -16.998 -32.620 1.00 93.31 98 LYS A CA 1
ATOM 750 C C . LYS A 1 98 ? 24.220 -17.835 -32.747 1.00 93.31 98 LYS A C 1
ATOM 752 O O . LYS A 1 98 ? 23.490 -17.673 -33.718 1.00 93.31 98 LYS A O 1
ATOM 757 N N . ALA A 1 99 ? 23.970 -18.727 -31.786 1.00 90.00 99 ALA A N 1
ATOM 758 C CA . ALA A 1 99 ? 22.778 -19.568 -31.789 1.00 90.00 99 ALA A CA 1
ATOM 759 C C . ALA A 1 99 ? 21.496 -18.723 -31.725 1.00 90.00 99 ALA A C 1
ATOM 761 O O . ALA A 1 99 ? 20.605 -18.923 -32.542 1.00 90.00 99 ALA A O 1
ATOM 762 N N . ALA A 1 100 ? 21.446 -17.731 -30.831 1.00 89.62 100 ALA A N 1
ATOM 763 C CA . ALA A 1 100 ? 20.305 -16.826 -30.708 1.00 89.62 100 ALA A CA 1
ATOM 764 C C . ALA A 1 100 ? 20.072 -15.990 -31.978 1.00 89.62 100 ALA A C 1
ATOM 766 O O . ALA A 1 100 ? 18.951 -15.911 -32.472 1.00 89.62 100 ALA A O 1
ATOM 767 N N . VAL A 1 101 ? 21.136 -15.427 -32.565 1.00 92.06 101 VAL A N 1
ATOM 768 C CA . VAL A 1 101 ? 21.037 -14.686 -33.833 1.00 92.06 101 VAL A CA 1
ATOM 769 C C . VAL A 1 101 ? 20.521 -15.594 -34.951 1.00 92.06 101 VAL A C 1
ATOM 771 O O . VAL A 1 101 ? 19.608 -15.207 -35.671 1.00 92.06 101 VAL A O 1
ATOM 774 N N . ASN A 1 102 ? 21.038 -16.819 -35.074 1.00 90.88 102 ASN A N 1
ATOM 775 C CA . ASN A 1 102 ? 20.573 -17.768 -36.088 1.00 90.88 102 ASN A CA 1
ATOM 776 C C . ASN A 1 102 ? 19.105 -18.174 -35.896 1.00 90.88 102 ASN A C 1
ATOM 778 O O . ASN A 1 102 ? 18.394 -18.323 -36.887 1.00 90.88 102 ASN A O 1
ATOM 782 N N . ASN A 1 103 ? 18.648 -18.330 -34.651 1.00 86.69 103 ASN A N 1
ATOM 783 C CA . ASN A 1 103 ? 17.247 -18.620 -34.350 1.00 86.69 103 ASN A CA 1
ATOM 784 C C . ASN A 1 103 ? 16.343 -17.451 -34.761 1.00 86.69 103 ASN A C 1
ATOM 786 O O . ASN A 1 103 ? 15.359 -17.654 -35.470 1.00 86.69 103 ASN A O 1
ATOM 790 N N . ALA A 1 104 ? 16.714 -16.226 -34.379 1.00 87.94 104 ALA A N 1
ATOM 791 C CA . ALA A 1 104 ? 15.957 -15.020 -34.699 1.00 87.94 104 ALA A CA 1
ATOM 792 C C . ALA A 1 104 ? 15.895 -14.743 -36.211 1.00 87.94 104 ALA A C 1
ATOM 794 O O . ALA A 1 104 ? 14.874 -14.281 -36.708 1.00 87.94 104 ALA A O 1
ATOM 795 N N . LEU A 1 105 ? 16.942 -15.089 -36.973 1.00 88.56 105 LEU A N 1
ATOM 796 C CA . LEU A 1 105 ? 16.941 -14.990 -38.441 1.00 88.56 105 LEU A CA 1
ATOM 797 C C . LEU A 1 105 ? 15.903 -15.896 -39.125 1.00 88.56 105 LEU A C 1
ATOM 799 O O . LEU A 1 105 ? 15.627 -15.708 -40.310 1.00 88.56 105 LEU A O 1
ATOM 803 N N . GLY A 1 106 ? 15.319 -16.860 -38.406 1.00 84.50 106 GLY A N 1
ATOM 804 C CA . GLY A 1 106 ? 14.157 -17.611 -38.877 1.00 84.50 106 GLY A CA 1
ATOM 805 C C . GLY A 1 106 ? 12.888 -16.757 -39.011 1.00 84.50 106 GLY A C 1
ATOM 806 O O . GLY A 1 106 ? 11.991 -17.129 -39.767 1.00 84.50 106 GLY A O 1
ATOM 807 N N . GLU A 1 107 ? 12.817 -15.609 -38.328 1.00 84.38 107 GLU A N 1
ATOM 808 C CA . GLU A 1 107 ? 11.706 -14.660 -38.408 1.00 84.38 107 GLU A CA 1
ATOM 809 C C . GLU A 1 107 ? 11.999 -13.580 -39.473 1.00 84.38 107 GLU A C 1
ATOM 811 O O . GLU A 1 107 ? 12.964 -12.816 -39.356 1.00 84.38 107 GLU A O 1
ATOM 816 N N . PRO A 1 108 ? 11.180 -13.473 -40.534 1.00 85.38 108 PRO A N 1
ATOM 817 C CA . PRO A 1 108 ? 11.428 -12.519 -41.604 1.00 85.38 108 PRO A CA 1
ATOM 818 C C . PRO A 1 108 ? 11.086 -11.080 -41.191 1.00 85.38 108 PRO A C 1
ATOM 820 O O . PRO A 1 108 ? 10.083 -10.814 -40.524 1.00 85.38 108 PRO A O 1
ATOM 823 N N . GLY A 1 109 ? 11.878 -10.127 -41.690 1.00 88.56 109 GLY A N 1
ATOM 824 C CA . GLY A 1 109 ? 11.591 -8.694 -41.575 1.00 88.56 109 GLY A CA 1
ATOM 825 C C . GLY A 1 109 ? 11.863 -8.099 -40.193 1.00 88.56 109 GLY A C 1
ATOM 826 O O . GLY A 1 109 ? 11.153 -7.184 -39.787 1.00 88.56 109 GLY A O 1
ATOM 827 N N . LEU A 1 110 ? 12.844 -8.633 -39.464 1.00 92.88 110 LEU A N 1
ATOM 828 C CA . LEU A 1 110 ? 13.363 -8.006 -38.251 1.00 92.88 110 LEU A CA 1
ATOM 829 C C . LEU A 1 110 ? 14.274 -6.824 -38.603 1.00 92.88 110 LEU A C 1
ATOM 831 O O . LEU A 1 110 ? 15.144 -6.941 -39.467 1.00 92.88 110 LEU A O 1
ATOM 835 N N . ASP A 1 111 ? 14.114 -5.713 -37.886 1.00 95.25 111 ASP A N 1
ATOM 836 C CA . ASP A 1 111 ? 15.045 -4.584 -37.935 1.00 95.25 111 ASP A CA 1
ATOM 837 C C . ASP A 1 111 ? 16.155 -4.749 -36.891 1.00 95.25 111 ASP A C 1
ATOM 839 O O . ASP A 1 111 ? 17.305 -4.394 -37.149 1.00 95.25 111 ASP A O 1
ATOM 843 N N . TYR A 1 112 ? 15.818 -5.316 -35.727 1.00 96.31 112 TYR A N 1
ATOM 844 C CA . TYR A 1 112 ? 16.729 -5.483 -34.597 1.00 96.31 112 TYR A CA 1
ATOM 845 C C . TYR A 1 112 ? 16.636 -6.877 -33.979 1.00 96.31 112 TYR A C 1
ATOM 847 O O . TYR A 1 112 ? 15.546 -7.414 -33.778 1.00 96.31 112 TYR A O 1
ATOM 855 N N . ILE A 1 113 ? 17.796 -7.420 -33.611 1.00 96.19 113 ILE A N 1
ATOM 856 C CA . ILE A 1 113 ? 17.931 -8.576 -32.722 1.00 96.19 113 ILE A CA 1
ATOM 857 C C . ILE A 1 113 ? 18.693 -8.103 -31.489 1.00 96.19 113 ILE A C 1
ATOM 859 O O . ILE A 1 113 ? 19.806 -7.597 -31.596 1.00 96.19 113 ILE A O 1
ATOM 863 N N . VAL A 1 114 ? 18.124 -8.279 -30.309 1.00 96.69 114 VAL A N 1
ATOM 864 C CA . VAL A 1 114 ? 18.728 -7.880 -29.044 1.00 96.69 114 VAL A CA 1
ATOM 865 C C . VAL A 1 114 ? 18.990 -9.123 -28.222 1.00 96.69 114 VAL A C 1
ATOM 867 O O . VAL A 1 114 ? 18.076 -9.875 -27.898 1.00 96.69 114 VAL A O 1
ATOM 870 N N . ILE A 1 115 ? 20.250 -9.333 -27.863 1.00 95.81 115 ILE A N 1
ATOM 871 C CA . ILE A 1 115 ? 20.623 -10.377 -26.918 1.00 95.81 115 ILE A CA 1
ATOM 872 C C . ILE A 1 115 ? 20.770 -9.733 -25.552 1.00 95.81 115 ILE A C 1
ATOM 874 O O . ILE A 1 115 ? 21.575 -8.815 -25.380 1.00 95.81 115 ILE A O 1
ATOM 878 N N . VAL A 1 116 ? 19.996 -10.221 -24.590 1.00 95.25 116 VAL A N 1
ATOM 879 C CA . VAL A 1 116 ? 19.938 -9.688 -23.233 1.00 95.25 116 VAL A CA 1
ATOM 880 C C . VAL A 1 116 ? 20.538 -10.688 -22.250 1.00 95.25 116 VAL A C 1
ATOM 882 O O . VAL A 1 116 ? 20.207 -11.871 -22.274 1.00 95.25 116 VAL A O 1
ATOM 885 N N . THR A 1 117 ? 21.408 -10.225 -21.357 1.00 94.06 117 THR A N 1
ATOM 886 C CA . THR A 1 117 ? 21.963 -11.025 -20.256 1.00 94.06 117 THR A CA 1
ATOM 887 C C . THR A 1 117 ? 21.992 -10.207 -18.967 1.00 94.06 117 THR A C 1
ATOM 889 O O . THR A 1 117 ? 22.198 -8.996 -18.994 1.00 94.06 117 THR A O 1
ATOM 892 N N . ASN A 1 118 ? 21.826 -10.877 -17.827 1.00 91.94 118 ASN A N 1
ATOM 893 C CA . ASN A 1 118 ? 21.986 -10.293 -16.491 1.00 91.94 118 ASN A CA 1
ATOM 894 C C . ASN A 1 118 ? 23.467 -10.074 -16.107 1.00 91.94 118 ASN A C 1
ATOM 896 O O . ASN A 1 118 ? 23.755 -9.428 -15.104 1.00 91.94 118 ASN A O 1
ATOM 900 N N . THR A 1 119 ? 24.412 -10.609 -16.887 1.00 92.19 119 THR A N 1
ATOM 901 C CA . THR A 1 119 ? 25.863 -10.512 -16.649 1.00 92.19 119 THR A CA 1
ATOM 902 C C . THR A 1 119 ? 26.562 -9.705 -17.745 1.00 92.19 119 THR A C 1
ATOM 904 O O . THR A 1 119 ? 25.986 -8.771 -18.287 1.00 92.19 119 THR A O 1
ATOM 907 N N . THR A 1 120 ? 27.817 -10.014 -18.083 1.00 92.81 120 THR A N 1
ATOM 908 C CA . THR A 1 120 ? 28.592 -9.333 -19.126 1.00 92.81 120 THR A CA 1
ATOM 909 C C . THR A 1 120 ? 28.878 -10.251 -20.316 1.00 92.81 120 THR A C 1
ATOM 911 O O . THR A 1 120 ? 28.976 -11.473 -20.190 1.00 92.81 120 THR A O 1
ATOM 914 N N . PHE A 1 121 ? 29.039 -9.661 -21.501 1.00 93.94 121 PHE A N 1
ATOM 915 C CA . PHE A 1 121 ? 29.520 -10.373 -22.689 1.00 93.94 121 PHE A CA 1
ATOM 916 C C . PHE A 1 121 ? 31.044 -10.420 -22.715 1.00 93.94 121 PHE A C 1
ATOM 918 O O . PHE A 1 121 ? 31.698 -9.424 -22.393 1.00 93.94 121 PHE A O 1
ATOM 925 N N . THR A 1 122 ? 31.615 -11.534 -23.174 1.00 93.19 122 THR A N 1
ATOM 926 C CA . THR A 1 122 ? 33.063 -11.615 -23.400 1.00 93.19 122 THR A CA 1
ATOM 927 C C . THR A 1 122 ? 33.501 -10.763 -24.595 1.00 93.19 122 THR A C 1
ATOM 929 O O . THR A 1 122 ? 32.729 -10.517 -25.525 1.00 93.19 122 THR A O 1
ATOM 932 N N . ASN A 1 123 ? 34.757 -10.300 -24.597 1.00 92.81 123 ASN A N 1
ATOM 933 C CA . ASN A 1 123 ? 35.309 -9.518 -25.714 1.00 92.81 123 ASN A CA 1
ATOM 934 C C . ASN A 1 123 ? 35.181 -10.242 -27.070 1.00 92.81 123 ASN A C 1
ATOM 936 O O . ASN A 1 123 ? 34.699 -9.615 -28.013 1.00 92.81 123 ASN A O 1
ATOM 940 N N . PRO A 1 124 ? 35.469 -11.560 -27.177 1.00 94.75 124 PRO A N 1
ATOM 941 C CA . PRO A 1 124 ? 35.252 -12.298 -28.421 1.00 94.75 124 PRO A CA 1
ATOM 942 C C . PRO A 1 124 ? 33.807 -12.244 -28.933 1.00 94.75 124 PRO A C 1
ATOM 944 O O . PRO A 1 124 ? 33.589 -12.236 -30.145 1.00 94.75 124 PRO A O 1
ATOM 947 N N . THR A 1 125 ? 32.818 -12.187 -28.036 1.00 93.69 125 THR A N 1
ATOM 948 C CA . THR A 1 125 ? 31.403 -12.031 -28.396 1.00 93.69 125 THR A CA 1
ATOM 949 C C . THR A 1 125 ? 31.141 -10.676 -29.041 1.00 93.69 125 THR A C 1
ATOM 951 O O . THR A 1 125 ? 30.520 -10.612 -30.102 1.00 93.69 125 THR A O 1
ATOM 954 N N . ARG A 1 126 ? 31.657 -9.593 -28.448 1.00 94.25 126 ARG A N 1
ATOM 955 C CA . ARG A 1 126 ? 31.514 -8.235 -28.997 1.00 94.25 126 ARG A CA 1
ATOM 956 C C . ARG A 1 126 ? 32.202 -8.112 -30.359 1.00 94.25 126 ARG A C 1
ATOM 958 O O . ARG A 1 126 ? 31.582 -7.645 -31.312 1.00 94.25 126 ARG A O 1
ATOM 965 N N . ASP A 1 127 ? 33.427 -8.620 -30.479 1.00 95.19 127 ASP A N 1
ATOM 966 C CA . ASP A 1 127 ? 34.192 -8.617 -31.734 1.00 95.19 127 ASP A CA 1
ATOM 967 C C . ASP A 1 127 ? 33.516 -9.440 -32.836 1.00 95.19 127 ASP A C 1
ATOM 969 O O . ASP A 1 127 ? 33.630 -9.136 -34.027 1.00 95.19 127 ASP A O 1
ATOM 973 N N . TRP A 1 128 ? 32.831 -10.524 -32.460 1.00 96.00 128 TRP A N 1
ATOM 974 C CA . TRP A 1 128 ? 32.041 -11.308 -33.400 1.00 96.00 128 TRP A CA 1
ATOM 975 C C . TRP A 1 128 ? 30.831 -10.521 -33.909 1.00 96.00 128 TRP A C 1
ATOM 977 O O . TRP A 1 128 ? 30.652 -10.463 -35.123 1.00 96.00 128 TRP A O 1
ATOM 987 N N . VAL A 1 129 ? 30.059 -9.867 -33.029 1.00 94.88 129 VAL A N 1
ATOM 988 C CA . VAL A 1 129 ? 28.896 -9.054 -33.437 1.00 94.88 129 VAL A CA 1
ATOM 989 C C . VAL A 1 129 ? 29.314 -7.938 -34.391 1.00 94.88 129 VAL A C 1
ATOM 991 O O . VAL A 1 129 ? 28.701 -7.784 -35.443 1.00 94.88 129 VAL A O 1
ATOM 994 N N . VAL A 1 130 ? 30.398 -7.216 -34.088 1.00 95.31 130 VAL A N 1
ATOM 995 C CA . VAL A 1 130 ? 30.908 -6.141 -34.960 1.00 95.31 130 VAL A CA 1
ATOM 996 C C . VAL A 1 130 ? 31.247 -6.672 -36.355 1.00 95.31 130 VAL A C 1
ATOM 998 O O . VAL A 1 130 ? 30.827 -6.094 -37.355 1.00 95.31 130 VAL A O 1
ATOM 1001 N N . ARG A 1 131 ? 31.973 -7.795 -36.441 1.00 95.50 131 ARG A N 1
ATOM 1002 C CA . ARG A 1 131 ? 32.321 -8.415 -37.732 1.00 95.50 131 ARG A CA 1
ATOM 1003 C C . ARG A 1 131 ? 31.099 -8.951 -38.471 1.00 95.50 131 ARG A C 1
ATOM 1005 O O . ARG A 1 131 ? 31.026 -8.834 -39.689 1.00 95.50 131 ARG A O 1
ATOM 1012 N N . TRP A 1 132 ? 30.147 -9.538 -37.753 1.00 95.06 132 TRP A N 1
ATOM 1013 C CA . TRP A 1 132 ? 28.925 -10.066 -38.350 1.00 95.06 132 TRP A CA 1
ATOM 1014 C C . TRP A 1 132 ? 28.056 -8.940 -38.928 1.00 95.06 132 TRP A C 1
ATOM 1016 O O . TRP A 1 132 ? 27.612 -9.054 -40.070 1.00 95.06 132 TRP A O 1
ATOM 1026 N N . GLN A 1 133 ? 27.912 -7.826 -38.200 1.00 94.81 133 GLN A N 1
ATOM 1027 C CA . GLN A 1 133 ? 27.135 -6.653 -38.615 1.00 94.81 133 GLN A CA 1
ATOM 1028 C C . GLN A 1 133 ? 27.711 -5.967 -39.864 1.00 94.81 133 GLN A C 1
ATOM 1030 O O . GLN A 1 133 ? 26.960 -5.419 -40.666 1.00 94.81 133 GLN A O 1
ATOM 1035 N N . GLN A 1 134 ? 29.034 -6.020 -40.068 1.00 94.56 134 GLN A N 1
ATOM 1036 C CA . GLN A 1 134 ? 29.669 -5.527 -41.300 1.00 94.56 134 GLN A CA 1
ATOM 1037 C C . GLN A 1 134 ? 29.231 -6.320 -42.540 1.00 94.56 134 GLN A C 1
ATOM 1039 O O . GLN A 1 134 ? 29.113 -5.748 -43.621 1.00 94.56 134 GLN A O 1
ATOM 1044 N N . ALA A 1 135 ? 28.997 -7.626 -42.388 1.00 93.69 135 ALA A N 1
ATOM 1045 C CA . ALA A 1 135 ? 28.537 -8.496 -43.468 1.00 93.69 135 ALA A CA 1
ATOM 1046 C C . ALA A 1 135 ? 27.003 -8.527 -43.606 1.00 93.69 135 ALA A C 1
ATOM 1048 O O . ALA A 1 135 ? 26.501 -8.810 -44.691 1.00 93.69 135 ALA A O 1
ATOM 1049 N N . HIS A 1 136 ? 26.266 -8.217 -42.535 1.00 92.75 136 HIS A N 1
ATOM 1050 C CA . HIS A 1 136 ? 24.803 -8.254 -42.481 1.00 92.75 136 HIS A CA 1
ATOM 1051 C C . HIS A 1 136 ? 24.272 -6.933 -41.911 1.00 92.75 136 HIS A C 1
ATOM 1053 O O . HIS A 1 136 ? 24.084 -6.818 -40.702 1.00 92.75 136 HIS A O 1
ATOM 1059 N N . PRO A 1 137 ? 24.025 -5.914 -42.756 1.00 90.56 137 PRO A N 1
ATOM 1060 C CA . PRO A 1 137 ? 23.574 -4.602 -42.289 1.00 90.56 137 PRO A CA 1
ATOM 1061 C C . PRO A 1 137 ? 22.208 -4.614 -41.587 1.00 90.56 137 PRO A C 1
ATOM 1063 O O . PRO A 1 137 ? 21.915 -3.708 -40.810 1.00 90.56 137 PRO A O 1
ATOM 1066 N N . THR A 1 138 ? 21.367 -5.615 -41.853 1.00 91.56 138 THR A N 1
ATOM 1067 C CA . THR A 1 138 ? 20.040 -5.772 -41.242 1.00 91.56 138 THR A CA 1
ATOM 1068 C C . THR A 1 138 ? 19.725 -7.264 -41.076 1.00 91.56 138 THR A C 1
ATOM 1070 O O . THR A 1 138 ? 19.991 -8.022 -42.015 1.00 91.56 138 THR A O 1
ATOM 1073 N N . PRO A 1 139 ? 19.160 -7.703 -39.932 1.00 94.25 139 PRO A N 1
ATOM 1074 C CA . PRO A 1 139 ? 18.858 -6.921 -38.723 1.00 94.25 139 PRO A CA 1
ATOM 1075 C C . PRO A 1 139 ? 20.109 -6.404 -37.994 1.00 94.25 139 PRO A C 1
ATOM 1077 O O . PRO A 1 139 ? 21.206 -6.940 -38.144 1.00 94.25 139 PRO A O 1
ATOM 1080 N N . VAL A 1 140 ? 19.946 -5.345 -37.199 1.00 96.50 140 VAL A N 1
ATOM 1081 C CA . VAL A 1 140 ? 20.991 -4.825 -36.308 1.00 96.50 140 VAL A CA 1
ATOM 1082 C C . VAL A 1 140 ? 21.024 -5.639 -35.022 1.00 96.50 140 VAL A C 1
ATOM 1084 O O . VAL A 1 140 ? 20.036 -5.695 -34.291 1.00 96.50 140 VAL A O 1
ATOM 1087 N N . VAL A 1 141 ? 22.172 -6.240 -34.718 1.00 96.38 141 VAL A N 1
ATOM 1088 C CA . VAL A 1 141 ? 22.374 -7.017 -33.494 1.00 96.38 141 VAL A CA 1
ATOM 1089 C C . VAL A 1 141 ? 22.862 -6.106 -32.367 1.00 96.38 141 VAL A C 1
ATOM 1091 O O . VAL A 1 141 ? 23.925 -5.492 -32.462 1.00 96.38 141 VAL A O 1
ATOM 1094 N N . GLN A 1 142 ? 22.104 -6.039 -31.273 1.00 96.62 142 GLN A N 1
ATOM 1095 C CA . GLN A 1 142 ? 22.469 -5.324 -30.051 1.00 96.62 142 GLN A CA 1
ATOM 1096 C C . GLN A 1 142 ? 22.725 -6.285 -28.892 1.00 96.62 142 GLN A C 1
ATOM 1098 O O . GLN A 1 142 ? 22.124 -7.352 -28.788 1.00 96.62 142 GLN A O 1
ATOM 1103 N N . LEU A 1 143 ? 23.619 -5.870 -27.999 1.00 96.50 143 LEU A N 1
ATOM 1104 C CA . LEU A 1 143 ? 23.997 -6.610 -26.803 1.00 96.50 143 LEU A CA 1
ATOM 1105 C C . LEU A 1 143 ? 23.635 -5.778 -25.573 1.00 96.50 143 LEU A C 1
ATOM 1107 O O . LEU A 1 143 ? 24.204 -4.702 -25.379 1.00 96.50 143 LEU A O 1
ATOM 1111 N N . TRP A 1 144 ? 22.697 -6.258 -24.762 1.00 96.50 144 TRP A N 1
ATOM 1112 C CA . TRP A 1 144 ? 22.297 -5.630 -23.502 1.00 96.50 144 TRP A CA 1
ATOM 1113 C C . TRP A 1 144 ? 22.823 -6.472 -22.340 1.00 96.50 144 TRP A C 1
ATOM 1115 O O . TRP A 1 144 ? 22.371 -7.592 -22.112 1.00 96.50 144 TRP A O 1
ATOM 1125 N N . ASP A 1 145 ? 23.846 -5.960 -21.659 1.00 93.81 145 ASP A N 1
ATOM 1126 C CA . ASP A 1 145 ? 24.437 -6.581 -20.471 1.00 93.81 145 ASP A CA 1
ATOM 1127 C C . ASP A 1 145 ? 23.806 -6.040 -19.183 1.00 93.81 145 ASP A C 1
ATOM 1129 O O . ASP A 1 145 ? 23.029 -5.086 -19.218 1.00 93.81 145 ASP A O 1
ATOM 1133 N N . GLY A 1 146 ? 24.172 -6.621 -18.039 1.00 90.56 146 GLY A N 1
ATOM 1134 C CA . GLY A 1 146 ? 23.674 -6.218 -16.724 1.00 90.56 146 GLY A CA 1
ATOM 1135 C C . GLY A 1 146 ? 23.848 -4.721 -16.456 1.00 90.56 146 GLY A C 1
ATOM 1136 O O . GLY A 1 146 ? 22.918 -4.079 -15.994 1.00 90.56 146 GLY A O 1
ATOM 1137 N N . VAL A 1 147 ? 24.976 -4.125 -16.860 1.00 89.88 147 VAL A N 1
ATOM 1138 C CA . VAL A 1 147 ? 25.215 -2.673 -16.722 1.00 89.88 147 VAL A CA 1
ATOM 1139 C C . VAL A 1 147 ? 24.253 -1.860 -17.595 1.00 89.88 147 VAL A C 1
ATOM 1141 O O . VAL A 1 147 ? 23.732 -0.821 -17.185 1.00 89.88 147 VAL A O 1
ATOM 1144 N N . THR A 1 148 ? 23.994 -2.323 -18.819 1.00 92.31 148 THR A N 1
ATOM 1145 C CA . THR A 1 148 ? 23.017 -1.692 -19.711 1.00 92.31 148 THR A CA 1
ATOM 1146 C C . THR A 1 148 ? 21.606 -1.786 -19.136 1.00 92.31 148 THR A C 1
ATOM 1148 O O . THR A 1 148 ? 20.903 -0.772 -19.122 1.00 92.31 148 THR A O 1
ATOM 1151 N N . LEU A 1 149 ? 21.220 -2.958 -18.623 1.00 91.81 149 LEU A N 1
ATOM 1152 C CA . LEU A 1 149 ? 19.935 -3.180 -17.962 1.00 91.81 149 LEU A CA 1
ATOM 1153 C C . LEU A 1 149 ? 19.786 -2.320 -16.708 1.00 91.81 149 LEU A C 1
ATOM 1155 O O . LEU A 1 149 ? 18.758 -1.676 -16.548 1.00 91.81 149 LEU A O 1
ATOM 1159 N N . GLU A 1 150 ? 20.812 -2.238 -15.863 1.00 88.94 150 GLU A N 1
ATOM 1160 C CA . GLU A 1 150 ? 20.836 -1.407 -14.655 1.00 88.94 150 GLU A CA 1
ATOM 1161 C C . GLU A 1 150 ? 20.554 0.060 -14.984 1.00 88.94 150 GLU A C 1
ATOM 1163 O O . GLU A 1 150 ? 19.685 0.694 -14.381 1.00 88.94 150 GLU A O 1
ATOM 1168 N N . ARG A 1 151 ? 21.221 0.590 -16.013 1.00 88.44 151 ARG A N 1
ATOM 1169 C CA . ARG A 1 151 ? 21.006 1.964 -16.476 1.00 88.44 151 ARG A CA 1
ATOM 1170 C C . ARG A 1 151 ? 19.601 2.179 -17.040 1.00 88.44 151 ARG A C 1
ATOM 1172 O O . ARG A 1 151 ? 19.040 3.259 -16.864 1.00 88.44 151 ARG A O 1
ATOM 1179 N N . MET A 1 152 ? 19.049 1.198 -17.755 1.00 90.50 152 MET A N 1
ATOM 1180 C CA . MET A 1 152 ? 17.690 1.277 -18.302 1.00 90.50 152 MET A CA 1
ATOM 1181 C C . MET A 1 152 ? 16.637 1.203 -17.187 1.00 90.50 152 MET A C 1
ATOM 1183 O O . MET A 1 152 ? 15.740 2.040 -17.151 1.00 90.50 152 MET A O 1
ATOM 1187 N N . LEU A 1 153 ? 16.789 0.279 -16.237 1.00 87.62 153 LEU A N 1
ATOM 1188 C CA . LEU A 1 153 ? 15.903 0.108 -15.082 1.00 87.62 153 LEU A CA 1
ATOM 1189 C C . LEU A 1 153 ? 15.931 1.314 -14.141 1.00 87.62 153 LEU A C 1
ATOM 1191 O O . LEU A 1 153 ? 14.881 1.749 -13.679 1.00 87.62 153 LEU A O 1
ATOM 1195 N N . SER A 1 154 ? 17.097 1.929 -13.935 1.00 83.00 154 SER A N 1
ATOM 1196 C CA . SER A 1 154 ? 17.222 3.164 -13.144 1.00 83.00 154 SER A CA 1
ATOM 1197 C C . SER A 1 154 ? 16.416 4.334 -13.726 1.00 83.00 154 SER A C 1
ATOM 1199 O O . SER A 1 154 ? 16.057 5.257 -13.003 1.00 83.00 154 SER A O 1
ATOM 1201 N N . ARG A 1 155 ? 16.106 4.303 -15.030 1.00 83.31 155 ARG A N 1
ATOM 1202 C CA . ARG A 1 155 ? 15.250 5.292 -15.709 1.00 83.31 155 ARG A CA 1
ATOM 1203 C C . ARG A 1 155 ? 13.773 4.907 -15.731 1.00 83.31 155 ARG A C 1
ATOM 1205 O O . ARG A 1 155 ? 12.964 5.702 -16.195 1.00 83.31 155 ARG A O 1
ATOM 1212 N N . GLN A 1 156 ? 13.429 3.711 -15.258 1.00 83.69 156 GLN A N 1
ATOM 1213 C CA . GLN A 1 156 ? 12.066 3.185 -15.231 1.00 83.69 156 GLN A CA 1
ATOM 1214 C C . GLN A 1 156 ? 11.702 2.712 -13.810 1.00 83.69 156 GLN A C 1
ATOM 1216 O O . GLN A 1 156 ? 11.535 1.507 -13.579 1.00 83.69 156 GLN A O 1
ATOM 1221 N N . PRO A 1 157 ? 11.571 3.634 -12.832 1.00 75.88 157 PRO A N 1
ATOM 1222 C CA . PRO A 1 157 ? 11.350 3.285 -11.428 1.00 75.88 157 PRO A CA 1
ATOM 1223 C C . PRO A 1 157 ? 10.107 2.423 -11.193 1.00 75.88 157 PRO A C 1
ATOM 1225 O O . PRO A 1 157 ? 10.117 1.564 -10.322 1.00 75.88 157 PRO A O 1
ATOM 1228 N N . GLN A 1 158 ? 9.060 2.575 -12.003 1.00 71.38 158 GLN A N 1
ATOM 1229 C CA . GLN A 1 158 ? 7.843 1.765 -11.945 1.00 71.38 158 GLN A CA 1
ATOM 1230 C C . GLN A 1 158 ? 8.090 0.273 -12.237 1.00 71.38 158 GLN A C 1
ATOM 1232 O O . GLN A 1 158 ? 7.403 -0.586 -11.683 1.00 71.38 158 GLN A O 1
ATOM 1237 N N . VAL A 1 159 ? 9.088 -0.051 -13.068 1.00 81.06 159 VAL A N 1
ATOM 1238 C CA . VAL A 1 159 ? 9.493 -1.438 -13.356 1.00 81.06 159 VAL A CA 1
ATOM 1239 C C . VAL A 1 159 ? 10.272 -2.000 -12.175 1.00 81.06 159 VAL A C 1
ATOM 1241 O O . VAL A 1 159 ? 10.000 -3.111 -11.719 1.00 81.06 159 VAL A O 1
ATOM 1244 N N . VAL A 1 160 ? 11.180 -1.197 -11.614 1.00 79.69 160 VAL A N 1
ATOM 1245 C CA . VAL A 1 160 ? 11.928 -1.557 -10.403 1.00 79.69 160 VAL A CA 1
ATOM 1246 C C . VAL A 1 160 ? 10.985 -1.752 -9.217 1.00 79.69 160 VAL A C 1
ATOM 1248 O O . VAL A 1 160 ? 11.100 -2.741 -8.506 1.00 79.69 160 VAL A O 1
ATOM 1251 N N . MET A 1 161 ? 9.982 -0.891 -9.049 1.00 69.56 161 MET A N 1
ATOM 1252 C CA . MET A 1 161 ? 8.931 -1.035 -8.036 1.00 69.56 161 MET A CA 1
ATOM 1253 C C . MET A 1 161 ? 8.160 -2.341 -8.160 1.00 69.56 161 MET A C 1
ATOM 1255 O O . MET A 1 161 ? 7.788 -2.939 -7.151 1.00 69.56 161 MET A O 1
ATOM 1259 N N . ARG A 1 162 ? 7.908 -2.776 -9.394 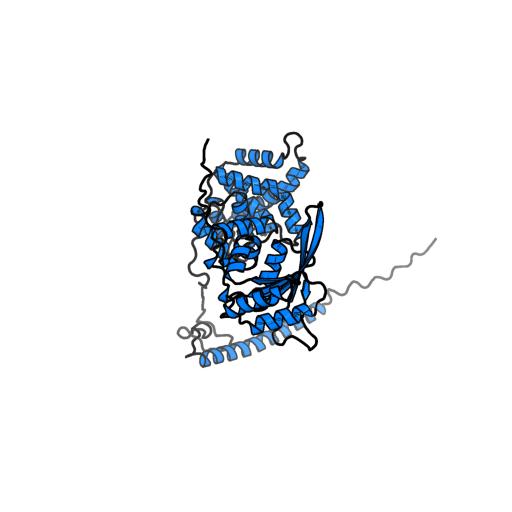1.00 73.00 162 ARG A N 1
ATOM 1260 C CA . ARG A 1 162 ? 7.171 -4.004 -9.664 1.00 73.00 162 ARG A CA 1
ATOM 1261 C C . ARG A 1 162 ? 7.996 -5.253 -9.354 1.00 73.00 162 ARG A C 1
ATOM 1263 O O . ARG A 1 162 ? 7.440 -6.214 -8.833 1.00 73.00 162 ARG A O 1
ATOM 1270 N N . LEU A 1 163 ? 9.284 -5.247 -9.693 1.00 75.94 163 LEU A N 1
ATOM 1271 C CA . LEU A 1 163 ? 10.108 -6.462 -9.736 1.00 75.94 163 LEU A CA 1
ATOM 1272 C C . LEU A 1 163 ? 11.158 -6.548 -8.623 1.00 75.94 163 LEU A C 1
ATOM 1274 O O . LEU A 1 163 ? 11.511 -7.638 -8.187 1.00 75.94 163 LEU A O 1
ATOM 1278 N N . PHE A 1 164 ? 11.630 -5.406 -8.129 1.00 73.50 164 PHE A N 1
ATOM 1279 C CA . PHE A 1 164 ? 12.729 -5.285 -7.173 1.00 73.50 164 PHE A CA 1
ATOM 1280 C C . PHE A 1 164 ? 12.352 -4.321 -6.045 1.00 73.50 164 PHE A C 1
ATOM 1282 O O . PHE A 1 164 ? 13.053 -3.350 -5.778 1.00 73.50 164 PHE A O 1
ATOM 1289 N N . ALA A 1 165 ? 11.246 -4.586 -5.343 1.00 64.56 165 ALA A N 1
ATOM 1290 C CA . ALA A 1 165 ? 10.771 -3.723 -4.254 1.00 64.56 165 ALA A CA 1
ATOM 1291 C C . ALA A 1 165 ? 11.823 -3.465 -3.147 1.00 64.56 165 ALA A C 1
ATOM 1293 O O . ALA A 1 165 ? 11.737 -2.460 -2.447 1.00 64.56 165 ALA A O 1
ATOM 1294 N N . GLN A 1 166 ? 12.816 -4.351 -2.997 1.00 64.44 166 GLN A N 1
ATOM 1295 C CA . GLN A 1 166 ? 13.947 -4.203 -2.069 1.00 64.44 166 GLN A CA 1
ATOM 1296 C C . GLN A 1 166 ? 15.067 -3.290 -2.601 1.00 64.44 166 GLN A C 1
ATOM 1298 O O . GLN A 1 166 ? 15.838 -2.774 -1.804 1.00 64.44 166 GLN A O 1
ATOM 1303 N N . ALA A 1 167 ? 15.135 -3.053 -3.916 1.00 63.66 167 ALA A N 1
ATOM 1304 C CA . ALA A 1 167 ? 16.140 -2.200 -4.560 1.00 63.66 167 ALA A CA 1
ATOM 1305 C C . ALA A 1 167 ? 15.792 -0.701 -4.532 1.00 63.66 167 ALA A C 1
ATOM 1307 O O . ALA A 1 167 ? 16.503 0.137 -5.089 1.00 63.66 167 ALA A O 1
ATOM 1308 N N . LEU A 1 168 ? 14.668 -0.355 -3.910 1.00 69.44 168 LEU A N 1
ATOM 1309 C CA . LEU A 1 168 ? 14.242 1.020 -3.717 1.00 69.44 168 LEU A CA 1
ATOM 1310 C C . LEU A 1 168 ? 14.770 1.549 -2.387 1.00 69.44 168 LEU A C 1
ATOM 1312 O O . LEU A 1 168 ? 14.692 0.867 -1.358 1.00 69.44 168 LEU A O 1
ATOM 1316 N N . SER A 1 169 ? 15.211 2.807 -2.392 1.00 81.00 169 SER A N 1
ATOM 1317 C CA . SER A 1 169 ? 15.460 3.543 -1.153 1.00 81.00 169 SER A CA 1
ATOM 1318 C C . SER A 1 169 ? 14.197 3.588 -0.284 1.00 81.00 169 SER A C 1
ATOM 1320 O O . SER A 1 169 ? 13.085 3.308 -0.741 1.00 81.00 169 SER A O 1
ATOM 1322 N N . LEU A 1 170 ? 14.338 3.928 0.998 1.00 84.81 170 LEU A N 1
ATOM 1323 C CA . LEU A 1 170 ? 13.181 4.083 1.880 1.00 84.81 170 LEU A CA 1
ATOM 1324 C C . LEU A 1 170 ? 12.172 5.106 1.319 1.00 84.81 170 LEU A C 1
ATOM 1326 O O . LEU A 1 170 ? 10.987 4.797 1.226 1.00 84.81 170 LEU A O 1
ATOM 1330 N N . GLU A 1 171 ? 12.654 6.257 0.848 1.00 85.06 171 GLU A N 1
ATOM 1331 C CA . GLU A 1 171 ? 11.862 7.283 0.152 1.00 85.06 171 GLU A CA 1
ATOM 1332 C C . GLU A 1 171 ? 11.198 6.727 -1.116 1.00 85.06 171 GLU A C 1
ATOM 1334 O O . GLU A 1 171 ? 10.000 6.909 -1.341 1.00 85.06 171 GLU A O 1
ATOM 1339 N N . GLY A 1 172 ? 11.948 5.962 -1.917 1.00 82.12 172 GLY A N 1
ATOM 1340 C CA . GLY A 1 172 ? 11.436 5.299 -3.111 1.00 82.12 172 GLY A CA 1
ATOM 1341 C C . GLY A 1 172 ? 10.311 4.308 -2.810 1.00 82.12 172 GLY A C 1
ATOM 1342 O O . GLY A 1 172 ? 9.344 4.221 -3.568 1.00 82.12 172 GLY A O 1
ATOM 1343 N N . ARG A 1 173 ? 10.401 3.590 -1.684 1.00 85.88 173 ARG A N 1
ATOM 1344 C CA . ARG A 1 173 ? 9.362 2.666 -1.206 1.00 85.88 173 ARG A CA 1
ATOM 1345 C C . ARG A 1 173 ? 8.134 3.402 -0.682 1.00 85.88 173 ARG A C 1
ATOM 1347 O O . ARG A 1 173 ? 7.022 2.939 -0.924 1.00 85.88 173 ARG A O 1
ATOM 1354 N N . VAL A 1 174 ? 8.308 4.543 -0.019 1.00 90.44 174 VAL A N 1
ATOM 1355 C CA . VAL A 1 174 ? 7.197 5.405 0.415 1.00 90.44 174 VAL A CA 1
ATOM 1356 C C . VAL A 1 174 ? 6.443 5.965 -0.789 1.00 90.44 174 VAL A C 1
ATOM 1358 O O . VAL A 1 174 ? 5.221 5.840 -0.872 1.00 90.44 174 VAL A O 1
ATOM 1361 N N . LYS A 1 175 ? 7.160 6.500 -1.780 1.00 87.38 175 LYS A N 1
ATOM 1362 C CA . LYS A 1 175 ? 6.552 6.966 -3.031 1.00 87.38 175 LYS A CA 1
ATOM 1363 C C . LYS A 1 175 ? 5.828 5.834 -3.761 1.00 87.38 175 LYS A C 1
ATOM 1365 O O . LYS A 1 175 ? 4.696 6.001 -4.199 1.00 87.38 175 LYS A O 1
ATOM 1370 N N . ALA A 1 176 ? 6.436 4.650 -3.802 1.00 83.75 176 ALA A N 1
ATOM 1371 C CA . ALA A 1 176 ? 5.815 3.461 -4.369 1.00 83.75 176 ALA A CA 1
ATOM 1372 C C . ALA A 1 176 ? 4.512 3.070 -3.658 1.00 83.75 176 ALA A C 1
ATOM 1374 O O . ALA A 1 176 ? 3.536 2.713 -4.318 1.00 83.75 176 ALA A O 1
ATOM 1375 N N . ALA A 1 177 ? 4.490 3.140 -2.326 1.00 89.88 177 ALA A N 1
ATOM 1376 C CA . ALA A 1 177 ? 3.297 2.905 -1.522 1.00 89.88 177 ALA A CA 1
ATOM 1377 C C . ALA A 1 177 ? 2.182 3.898 -1.871 1.00 89.88 177 ALA A C 1
ATOM 1379 O O . ALA A 1 177 ? 1.052 3.485 -2.133 1.00 89.88 177 ALA A O 1
ATOM 1380 N N . LYS A 1 178 ? 2.520 5.191 -1.950 1.00 93.38 178 LYS A N 1
ATOM 1381 C CA . LYS A 1 178 ? 1.600 6.257 -2.356 1.00 93.38 178 LYS A CA 1
ATOM 1382 C C . LYS A 1 178 ? 1.025 5.995 -3.751 1.00 93.38 178 LYS A C 1
ATOM 1384 O O . LYS A 1 178 ? -0.194 5.958 -3.905 1.00 93.38 178 LYS A O 1
ATOM 1389 N N . ASP A 1 179 ? 1.873 5.765 -4.751 1.00 88.56 179 ASP A N 1
ATOM 1390 C CA . ASP A 1 179 ? 1.445 5.590 -6.145 1.00 88.56 179 ASP A CA 1
ATOM 1391 C C . ASP A 1 179 ? 0.574 4.339 -6.327 1.00 88.56 179 ASP A C 1
ATOM 1393 O O . ASP A 1 179 ? -0.416 4.362 -7.060 1.00 88.56 179 ASP A O 1
ATOM 1397 N N . ARG A 1 180 ? 0.895 3.244 -5.629 1.00 87.69 180 ARG A N 1
ATOM 1398 C CA . ARG A 1 180 ? 0.092 2.012 -5.648 1.00 87.69 180 ARG A CA 1
ATOM 1399 C C . ARG A 1 180 ? -1.263 2.198 -4.972 1.00 87.69 180 ARG A C 1
ATOM 1401 O O . ARG A 1 180 ? -2.274 1.756 -5.519 1.00 87.69 180 ARG A O 1
ATOM 1408 N N . PHE A 1 181 ? -1.314 2.892 -3.840 1.00 93.31 181 PHE A N 1
ATOM 1409 C CA . PHE A 1 181 ? -2.575 3.182 -3.164 1.00 93.31 181 PHE A CA 1
ATOM 1410 C C . PHE A 1 181 ? -3.465 4.102 -4.011 1.00 93.31 181 PHE A C 1
ATOM 1412 O O . PHE A 1 181 ? -4.587 3.744 -4.353 1.00 93.31 181 PHE A O 1
ATOM 1419 N N . TRP A 1 182 ? -2.964 5.260 -4.437 1.00 91.25 182 TRP A N 1
ATOM 1420 C CA . TRP A 1 182 ? -3.781 6.235 -5.167 1.00 91.25 182 TRP A CA 1
ATOM 1421 C C . TRP A 1 182 ? -4.068 5.814 -6.609 1.00 91.25 182 TRP A C 1
ATOM 1423 O O . TRP A 1 182 ? -5.144 6.101 -7.136 1.00 91.25 182 TRP A O 1
ATOM 1433 N N . GLY A 1 183 ? -3.128 5.110 -7.242 1.00 86.38 183 GLY A N 1
ATOM 1434 C CA . GLY A 1 183 ? -3.229 4.667 -8.627 1.00 86.38 183 GLY A CA 1
ATOM 1435 C C . GLY A 1 183 ? -3.898 3.309 -8.818 1.00 86.38 183 GLY A C 1
ATOM 1436 O O . GLY A 1 183 ? -4.329 3.034 -9.937 1.00 86.38 183 GLY A O 1
ATOM 1437 N N . ARG A 1 184 ? -3.983 2.452 -7.786 1.00 84.12 184 ARG A N 1
ATOM 1438 C CA . ARG A 1 184 ? -4.551 1.086 -7.880 1.00 84.12 184 ARG A CA 1
ATOM 1439 C C . ARG A 1 184 ? -5.345 0.609 -6.661 1.00 84.12 184 ARG A C 1
ATOM 1441 O O . ARG A 1 184 ? -5.912 -0.473 -6.735 1.00 84.12 184 ARG A O 1
ATOM 1448 N N . LEU A 1 185 ? -5.438 1.400 -5.594 1.00 89.00 185 LEU A N 1
ATOM 1449 C CA . LEU A 1 185 ? -5.992 0.983 -4.301 1.00 89.00 185 LEU A CA 1
ATOM 1450 C C . LEU A 1 185 ? -5.316 -0.289 -3.766 1.00 89.00 185 LEU A C 1
ATOM 1452 O O . LEU A 1 185 ? -5.951 -1.208 -3.262 1.00 89.00 185 LEU A O 1
ATOM 1456 N N . GLU A 1 186 ? -3.997 -0.375 -3.935 1.00 88.06 186 GLU A N 1
ATOM 1457 C CA . GLU A 1 186 ? -3.205 -1.485 -3.416 1.00 88.06 186 GLU A CA 1
ATOM 1458 C C . GLU A 1 186 ? -2.609 -1.116 -2.054 1.00 88.06 186 GLU A C 1
ATOM 1460 O O . GLU A 1 186 ? -1.852 -0.151 -1.932 1.00 88.06 186 GLU A O 1
ATOM 1465 N N . PHE A 1 187 ? -2.935 -1.915 -1.040 1.00 90.38 187 PHE A N 1
ATOM 1466 C CA . PHE A 1 187 ? -2.411 -1.777 0.315 1.00 90.38 187 PHE A CA 1
ATOM 1467 C C . PHE A 1 187 ? -0.979 -2.309 0.433 1.00 90.38 187 PHE A C 1
ATOM 1469 O O . PHE A 1 187 ? -0.564 -3.240 -0.266 1.00 90.38 187 PHE A O 1
ATOM 1476 N N . VAL A 1 188 ? -0.215 -1.722 1.350 1.00 88.94 188 VAL A N 1
ATOM 1477 C CA . VAL A 1 188 ? 1.159 -2.133 1.643 1.00 88.94 188 VAL A CA 1
ATOM 1478 C C . VAL A 1 188 ? 1.208 -3.266 2.674 1.00 88.94 188 VAL A C 1
ATOM 1480 O O . VAL A 1 188 ? 0.364 -3.375 3.556 1.00 88.94 188 VAL A O 1
ATOM 1483 N N . ALA A 1 189 ? 2.222 -4.130 2.573 1.00 85.12 189 ALA A N 1
ATOM 1484 C CA . ALA A 1 189 ? 2.421 -5.229 3.514 1.00 85.12 189 ALA A CA 1
ATOM 1485 C C . ALA A 1 189 ? 2.740 -4.729 4.946 1.00 85.12 189 ALA A C 1
ATOM 1487 O O . ALA A 1 189 ? 3.522 -3.783 5.091 1.00 85.12 189 ALA A O 1
ATOM 1488 N N . PRO A 1 190 ? 2.274 -5.421 6.009 1.00 85.69 190 PRO A N 1
ATOM 1489 C CA . PRO A 1 190 ? 2.480 -5.001 7.404 1.00 85.69 190 PRO A CA 1
ATOM 1490 C C . PRO A 1 190 ? 3.949 -4.799 7.800 1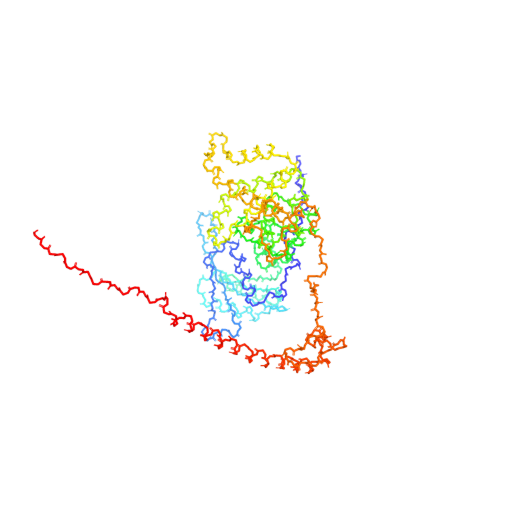.00 85.69 190 PRO A C 1
ATOM 1492 O O . PRO A 1 190 ? 4.282 -3.906 8.577 1.00 85.69 190 PRO A O 1
ATOM 1495 N N . LYS A 1 191 ? 4.861 -5.602 7.235 1.00 84.62 191 LYS A N 1
ATOM 1496 C CA . LYS A 1 191 ? 6.303 -5.451 7.472 1.00 84.62 191 LYS A CA 1
ATOM 1497 C C . LYS A 1 191 ? 6.815 -4.086 7.003 1.00 84.62 191 LYS A C 1
ATOM 1499 O O . LYS A 1 191 ? 7.584 -3.450 7.713 1.00 84.62 191 LYS A O 1
ATOM 1504 N N . LEU A 1 192 ? 6.369 -3.629 5.834 1.00 87.75 192 LEU A N 1
ATOM 1505 C CA . LEU A 1 192 ? 6.812 -2.356 5.275 1.00 87.75 192 LEU A CA 1
ATOM 1506 C C . LEU A 1 192 ? 6.170 -1.167 6.013 1.00 87.75 192 LEU A C 1
ATOM 1508 O O . LEU A 1 192 ? 6.846 -0.166 6.221 1.00 87.75 192 LEU A O 1
ATOM 1512 N N . LEU A 1 193 ? 4.935 -1.308 6.518 1.00 91.69 193 LEU A N 1
ATOM 1513 C CA . LEU A 1 193 ? 4.343 -0.337 7.454 1.00 91.69 193 LEU A CA 1
ATOM 1514 C C . LEU A 1 193 ? 5.188 -0.169 8.722 1.00 91.69 193 LEU A C 1
ATOM 1516 O O . LEU A 1 193 ? 5.425 0.954 9.160 1.00 91.69 193 LEU A O 1
ATOM 1520 N N . ALA A 1 194 ? 5.680 -1.272 9.296 1.00 90.75 194 ALA A N 1
ATOM 1521 C CA . ALA A 1 194 ? 6.556 -1.223 10.464 1.00 90.75 194 ALA A CA 1
ATOM 1522 C C . ALA A 1 194 ? 7.875 -0.489 10.173 1.00 90.75 194 ALA A C 1
ATOM 1524 O O . ALA A 1 194 ? 8.334 0.297 11.000 1.00 90.75 194 ALA A O 1
ATOM 1525 N N . GLU A 1 195 ? 8.462 -0.719 8.996 1.00 90.94 195 GLU A N 1
ATOM 1526 C CA . GLU A 1 195 ? 9.680 -0.033 8.554 1.00 90.94 195 GLU A CA 1
ATOM 1527 C C . GLU A 1 195 ? 9.443 1.469 8.342 1.00 90.94 195 GLU A C 1
ATOM 1529 O O . GLU A 1 195 ? 10.207 2.286 8.856 1.00 90.94 195 GLU A O 1
ATOM 1534 N N . PHE A 1 196 ? 8.353 1.849 7.666 1.00 94.06 196 PHE A N 1
ATOM 1535 C CA . PHE A 1 196 ? 7.974 3.254 7.499 1.00 94.06 196 PHE A CA 1
ATOM 1536 C C . PHE A 1 196 ? 7.707 3.936 8.839 1.00 94.06 196 PHE A C 1
ATOM 1538 O O . PHE A 1 196 ? 8.117 5.073 9.037 1.00 94.06 196 PHE A O 1
ATOM 1545 N N . TRP A 1 197 ? 7.061 3.247 9.782 1.00 94.06 197 TRP A N 1
ATOM 1546 C CA . TRP A 1 197 ? 6.764 3.813 11.095 1.00 94.06 197 TRP A CA 1
ATOM 1547 C C . TRP A 1 197 ? 8.032 4.050 11.905 1.00 94.06 197 TRP A C 1
ATOM 1549 O O . TRP A 1 197 ? 8.167 5.093 12.545 1.00 94.06 197 TRP A O 1
ATOM 1559 N N . ALA A 1 198 ? 8.981 3.113 11.861 1.00 92.38 198 ALA A N 1
ATOM 1560 C CA . ALA A 1 198 ? 10.267 3.262 12.534 1.00 92.38 198 ALA A CA 1
ATOM 1561 C C . ALA A 1 198 ? 11.040 4.488 12.019 1.00 92.38 198 ALA A C 1
ATOM 1563 O O . ALA A 1 198 ? 11.623 5.213 12.819 1.00 92.38 198 ALA A O 1
ATOM 1564 N N . ALA A 1 199 ? 10.972 4.753 10.714 1.00 92.56 199 ALA A N 1
ATOM 1565 C CA . ALA A 1 199 ? 11.698 5.834 10.052 1.00 92.56 199 ALA A CA 1
ATOM 1566 C C . ALA A 1 199 ? 10.840 7.077 9.732 1.00 92.56 199 ALA A C 1
ATOM 1568 O O . ALA A 1 199 ? 11.264 7.962 8.993 1.00 92.56 199 ALA A O 1
ATOM 1569 N N . ARG A 1 200 ? 9.634 7.191 10.301 1.00 92.75 200 ARG A N 1
ATOM 1570 C CA . ARG A 1 200 ? 8.648 8.243 9.968 1.00 92.75 200 ARG A CA 1
ATOM 1571 C C . ARG A 1 200 ? 9.113 9.681 10.219 1.00 92.75 200 ARG A C 1
ATOM 1573 O O . ARG A 1 200 ? 8.493 10.613 9.729 1.00 92.75 200 ARG A O 1
ATOM 1580 N N . ARG A 1 201 ? 10.162 9.861 11.026 1.00 90.50 201 ARG A N 1
ATOM 1581 C CA . ARG A 1 201 ? 10.775 11.169 11.319 1.00 90.50 201 ARG A CA 1
ATOM 1582 C C . ARG A 1 201 ? 11.960 11.490 10.409 1.00 90.50 201 ARG A C 1
ATOM 1584 O O . ARG A 1 201 ? 12.458 12.607 10.442 1.00 90.50 201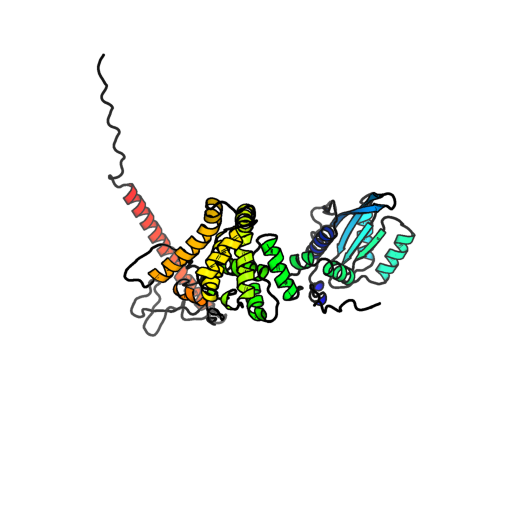 ARG A O 1
ATOM 1591 N N . GLU A 1 202 ? 12.421 10.505 9.646 1.00 89.56 202 GLU A N 1
ATOM 1592 C CA . GLU A 1 202 ? 13.559 10.602 8.730 1.00 89.56 202 GLU A CA 1
ATOM 1593 C C . GLU A 1 202 ? 13.103 10.781 7.277 1.00 89.56 202 GLU A C 1
ATOM 1595 O O . GLU A 1 202 ? 13.878 11.248 6.451 1.00 89.56 202 GLU A O 1
ATOM 1600 N N . VAL A 1 203 ? 11.847 10.438 6.969 1.00 88.56 203 VAL A N 1
ATOM 1601 C CA . VAL A 1 203 ? 11.250 10.551 5.633 1.00 88.56 203 VAL A CA 1
ATOM 1602 C C . VAL A 1 203 ? 10.163 11.616 5.639 1.00 88.56 203 VAL A C 1
ATOM 1604 O O . VAL A 1 203 ? 9.326 11.635 6.540 1.00 88.56 203 VAL A O 1
ATOM 1607 N N . ASP A 1 204 ? 10.131 12.468 4.614 1.00 87.69 204 ASP A N 1
ATOM 1608 C CA . ASP A 1 204 ? 9.010 13.387 4.414 1.00 87.69 204 ASP A CA 1
ATOM 1609 C C . ASP A 1 204 ? 7.775 12.617 3.922 1.00 87.69 204 ASP A C 1
ATOM 1611 O O . ASP A 1 204 ? 7.744 12.066 2.819 1.00 87.69 204 ASP A O 1
ATOM 1615 N N . LEU A 1 205 ? 6.753 12.546 4.775 1.00 94.44 205 LEU A N 1
ATOM 1616 C CA . LEU A 1 205 ? 5.487 11.877 4.492 1.00 94.44 205 LEU A CA 1
ATOM 1617 C C . LEU A 1 205 ? 4.409 12.932 4.259 1.00 94.44 205 LEU A C 1
ATOM 1619 O O . LEU A 1 205 ? 3.886 13.470 5.225 1.00 94.44 205 LEU A O 1
ATOM 1623 N N . ASP A 1 206 ? 4.054 13.230 3.007 1.00 95.50 206 ASP A N 1
ATOM 1624 C CA . ASP A 1 206 ? 2.964 14.165 2.677 1.00 95.50 206 ASP A CA 1
ATOM 1625 C C . ASP A 1 206 ? 1.564 13.680 3.103 1.00 95.50 206 ASP A C 1
ATOM 1627 O O . ASP A 1 206 ? 1.375 12.517 3.467 1.00 95.50 206 ASP A O 1
ATOM 1631 N N . GLY A 1 207 ? 0.562 14.570 3.077 1.00 96.44 207 GLY A N 1
ATOM 1632 C CA . GLY A 1 207 ? -0.790 14.225 3.538 1.00 96.44 207 GLY A CA 1
ATOM 1633 C C . GLY A 1 207 ? -1.433 13.075 2.748 1.00 96.44 207 GLY A C 1
ATOM 1634 O O . GLY A 1 207 ? -2.158 12.256 3.314 1.00 96.44 207 GLY A O 1
ATOM 1635 N N . MET A 1 208 ? -1.120 12.955 1.452 1.00 96.88 208 MET A N 1
ATOM 1636 C CA . MET A 1 208 ? -1.568 11.835 0.613 1.00 96.88 208 MET A CA 1
ATOM 1637 C C . MET A 1 208 ? -0.942 10.508 1.041 1.00 96.88 208 MET A C 1
ATOM 1639 O O . MET A 1 208 ? -1.617 9.476 1.055 1.00 96.88 208 MET A O 1
ATOM 1643 N N . THR A 1 209 ? 0.353 10.529 1.345 1.00 96.94 209 THR A N 1
ATOM 1644 C CA . THR A 1 209 ? 1.112 9.371 1.813 1.00 96.94 209 THR A CA 1
ATOM 1645 C C . THR A 1 209 ? 0.602 8.936 3.176 1.00 96.94 209 THR A C 1
ATOM 1647 O O . THR A 1 209 ? 0.276 7.768 3.358 1.00 96.94 209 THR A O 1
ATOM 1650 N N . LEU A 1 210 ? 0.455 9.874 4.112 1.00 97.75 210 LEU A N 1
ATOM 1651 C CA . LEU A 1 210 ? -0.053 9.600 5.453 1.00 97.75 210 LEU A CA 1
ATOM 1652 C C . LEU A 1 210 ? -1.439 8.964 5.414 1.00 97.75 210 LEU A C 1
ATOM 1654 O O . LEU A 1 210 ? -1.655 7.942 6.062 1.00 97.75 210 LEU A O 1
ATOM 1658 N N . PHE A 1 211 ? -2.357 9.496 4.604 1.00 98.25 211 PHE A N 1
ATOM 1659 C CA . PHE A 1 211 ? -3.678 8.891 4.455 1.00 98.25 211 PHE A CA 1
ATOM 1660 C C . PHE A 1 211 ? -3.610 7.462 3.885 1.00 98.25 211 PHE A C 1
ATOM 1662 O O . PHE A 1 211 ? -4.274 6.563 4.403 1.00 98.25 211 PHE A O 1
ATOM 1669 N N . ALA A 1 212 ? -2.772 7.225 2.870 1.00 97.25 212 ALA A N 1
ATOM 1670 C CA . ALA A 1 212 ? -2.569 5.890 2.304 1.00 97.25 212 ALA A CA 1
ATOM 1671 C C . ALA A 1 212 ? -2.037 4.885 3.344 1.00 97.25 212 ALA A C 1
ATOM 1673 O O . ALA A 1 212 ? -2.494 3.739 3.398 1.00 97.25 212 ALA A O 1
ATOM 1674 N N . LEU A 1 213 ? -1.100 5.311 4.197 1.00 97.31 213 LEU A N 1
ATOM 1675 C CA . LEU A 1 213 ? -0.550 4.487 5.276 1.00 97.31 213 LEU A CA 1
ATOM 1676 C C . LEU A 1 213 ? -1.590 4.205 6.368 1.00 97.31 213 LEU A C 1
ATOM 1678 O O . LEU A 1 213 ? -1.712 3.059 6.788 1.00 97.31 213 LEU A O 1
ATOM 1682 N N . ILE A 1 214 ? -2.397 5.198 6.756 1.00 97.88 214 ILE A N 1
ATOM 1683 C CA . ILE A 1 214 ? -3.504 5.024 7.713 1.00 97.88 214 ILE A CA 1
ATOM 1684 C C . ILE A 1 214 ? -4.519 4.001 7.194 1.00 97.88 214 ILE A C 1
ATOM 1686 O O . ILE A 1 214 ? -4.885 3.073 7.913 1.00 97.88 214 ILE A O 1
ATOM 1690 N N . ALA A 1 215 ? -4.965 4.145 5.943 1.00 96.94 215 ALA A N 1
ATOM 1691 C CA . ALA A 1 215 ? -5.901 3.206 5.327 1.00 96.94 215 ALA A CA 1
ATOM 1692 C C . ALA A 1 215 ? -5.316 1.795 5.223 1.00 96.94 215 ALA A C 1
ATOM 1694 O O . ALA A 1 215 ? -6.015 0.811 5.464 1.00 96.94 215 ALA A O 1
ATOM 1695 N N . THR A 1 216 ? -4.022 1.696 4.919 1.00 95.44 216 THR A N 1
ATOM 1696 C CA . THR A 1 216 ? -3.309 0.418 4.921 1.00 95.44 216 THR A CA 1
ATOM 1697 C C . THR A 1 216 ? -3.262 -0.203 6.314 1.00 95.44 216 THR A C 1
ATOM 1699 O O . THR A 1 216 ? -3.456 -1.407 6.433 1.00 95.44 216 THR A O 1
ATOM 1702 N N . GLU A 1 217 ? -3.047 0.585 7.366 1.00 94.31 217 GLU A N 1
ATOM 1703 C CA . GLU A 1 217 ? -3.007 0.085 8.741 1.00 94.31 217 GLU A CA 1
ATOM 1704 C C . GLU A 1 217 ? -4.343 -0.554 9.145 1.00 94.31 217 GLU A C 1
ATOM 1706 O O . GLU A 1 217 ? -4.359 -1.671 9.654 1.00 94.31 217 GLU A O 1
ATOM 1711 N N . PHE A 1 218 ? -5.469 0.089 8.817 1.00 93.88 218 PHE A N 1
ATOM 1712 C CA . PHE A 1 218 ? -6.802 -0.486 9.033 1.00 93.88 218 PHE A CA 1
ATOM 1713 C C . PHE A 1 218 ? -7.098 -1.706 8.155 1.00 93.88 218 PHE A C 1
ATOM 1715 O O . PHE A 1 218 ? -7.865 -2.579 8.552 1.00 93.88 218 PHE A O 1
ATOM 1722 N N . ALA A 1 219 ? -6.520 -1.780 6.954 1.00 91.38 219 ALA A N 1
ATOM 1723 C CA . ALA A 1 219 ? -6.638 -2.964 6.105 1.00 91.38 219 ALA A CA 1
ATOM 1724 C C . ALA A 1 219 ? -5.785 -4.135 6.626 1.00 91.38 219 ALA A C 1
ATOM 1726 O O . ALA A 1 219 ? -6.127 -5.293 6.391 1.00 91.38 219 ALA A O 1
ATOM 1727 N N . ALA A 1 220 ? -4.681 -3.830 7.312 1.00 87.44 220 ALA A N 1
ATOM 1728 C CA . ALA A 1 220 ? -3.729 -4.790 7.859 1.00 87.44 220 ALA A CA 1
ATOM 1729 C C . ALA A 1 220 ? -4.063 -5.265 9.283 1.00 87.44 220 ALA A C 1
ATOM 1731 O O . ALA A 1 220 ? -3.503 -6.275 9.705 1.00 87.44 220 ALA A O 1
ATOM 1732 N N . GLY A 1 221 ? -4.912 -4.540 10.016 1.00 84.38 221 GLY A N 1
ATOM 1733 C CA . GLY A 1 221 ? -5.299 -4.852 11.390 1.00 84.38 221 GLY A CA 1
ATOM 1734 C C . GLY A 1 221 ? -5.642 -3.584 12.176 1.00 84.38 221 GLY A C 1
ATOM 1735 O O . GLY A 1 221 ? -6.623 -2.902 11.880 1.00 84.38 221 GLY A O 1
ATOM 1736 N N . SER A 1 222 ? -4.824 -3.259 13.184 1.00 87.31 222 SER A N 1
ATOM 1737 C CA . SER A 1 222 ? -5.119 -2.207 14.165 1.00 87.31 222 SER A CA 1
ATOM 1738 C C . SER A 1 222 ? -4.250 -0.953 14.016 1.00 87.31 222 SER A C 1
ATOM 1740 O O . SER A 1 222 ? -3.028 -0.992 14.183 1.00 87.31 222 SER A O 1
ATOM 1742 N N . ILE A 1 223 ? -4.908 0.202 13.843 1.00 93.38 223 ILE A N 1
ATOM 1743 C CA . ILE A 1 223 ? -4.278 1.537 13.853 1.00 93.38 223 ILE A CA 1
ATOM 1744 C C . ILE A 1 223 ? -3.560 1.854 15.170 1.00 93.38 223 ILE A C 1
ATOM 1746 O O . ILE A 1 223 ? -2.648 2.677 15.205 1.00 93.38 223 ILE A O 1
ATOM 1750 N N . ALA A 1 224 ? -3.949 1.197 16.263 1.00 90.56 224 ALA A N 1
ATOM 1751 C CA . ALA A 1 224 ? -3.391 1.458 17.579 1.00 90.56 224 ALA A CA 1
ATOM 1752 C C . ALA A 1 224 ? -1.910 1.043 17.678 1.00 90.56 224 ALA A C 1
ATOM 1754 O O . ALA A 1 224 ? -1.178 1.601 18.490 1.00 90.56 224 ALA A O 1
ATOM 1755 N N . GLN A 1 225 ? -1.429 0.133 16.820 1.00 88.06 225 GLN A N 1
ATOM 1756 C CA . GLN A 1 225 ? -0.005 -0.226 16.753 1.00 88.06 225 GLN A CA 1
ATOM 1757 C C . GLN A 1 225 ? 0.864 0.916 16.215 1.00 88.06 225 GLN A C 1
ATOM 1759 O O . GLN A 1 225 ? 2.001 1.100 16.649 1.00 88.06 225 GLN A O 1
ATOM 1764 N N . ARG A 1 226 ? 0.343 1.658 15.235 1.00 93.12 226 ARG A N 1
ATOM 1765 C CA . ARG A 1 226 ? 1.047 2.726 14.519 1.00 93.12 226 ARG A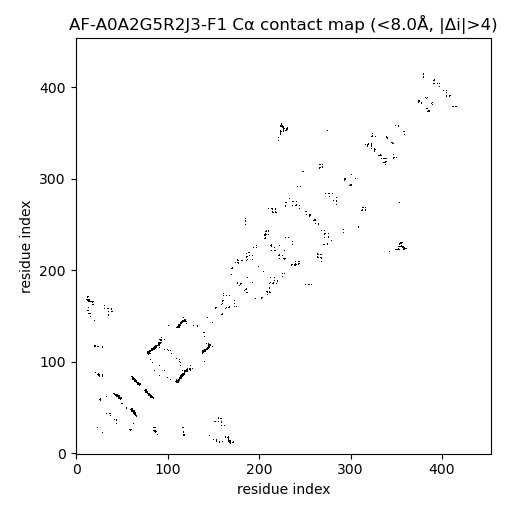 CA 1
ATOM 1766 C C . ARG A 1 226 ? 0.077 3.881 14.269 1.00 93.12 226 ARG A C 1
ATOM 1768 O O . ARG A 1 226 ? -0.465 4.002 13.172 1.00 93.12 226 ARG A O 1
ATOM 1775 N N . PRO A 1 227 ? -0.179 4.720 15.281 1.00 94.88 227 PRO A N 1
ATOM 1776 C CA . PRO A 1 227 ? -1.141 5.809 15.187 1.00 94.88 227 PRO A CA 1
ATOM 1777 C C . PRO A 1 227 ? -0.567 6.979 14.383 1.00 94.88 227 PRO A C 1
ATOM 1779 O O . PRO A 1 227 ? -0.181 8.017 14.920 1.00 94.88 227 PRO A O 1
ATOM 1782 N N . TRP A 1 228 ? -0.519 6.792 13.064 1.00 96.44 228 TRP A N 1
ATOM 1783 C CA . TRP A 1 228 ? 0.047 7.715 12.080 1.00 96.44 228 TRP A CA 1
ATOM 1784 C C . TRP A 1 228 ? -0.396 9.162 12.263 1.00 96.44 228 TRP A C 1
ATOM 1786 O O . TRP A 1 228 ? 0.444 10.051 12.194 1.00 96.44 228 TRP A O 1
ATOM 1796 N N . ALA A 1 229 ? -1.683 9.402 12.532 1.00 96.50 229 ALA A N 1
ATOM 1797 C CA . ALA A 1 229 ? -2.209 10.756 12.667 1.00 96.50 229 ALA A CA 1
ATOM 1798 C C . ALA A 1 229 ? -1.863 11.406 14.018 1.00 96.50 229 ALA A C 1
ATOM 1800 O O . ALA A 1 229 ? -1.799 12.631 14.097 1.00 96.50 229 ALA A O 1
ATOM 1801 N N . ALA A 1 230 ? -1.633 10.617 15.074 1.00 94.12 230 ALA A N 1
ATOM 1802 C CA . ALA A 1 230 ? -1.370 11.143 16.414 1.00 94.12 230 ALA A CA 1
ATOM 1803 C C . ALA A 1 230 ? 0.001 11.837 16.526 1.00 94.12 230 ALA A C 1
ATOM 1805 O O . ALA A 1 230 ? 0.133 12.801 17.281 1.00 94.12 230 ALA A O 1
ATOM 1806 N N . ASP A 1 231 ? 1.009 11.377 15.773 1.00 92.00 231 ASP A N 1
ATOM 1807 C CA . ASP A 1 231 ? 2.375 11.947 15.743 1.00 92.00 231 ASP A CA 1
ATOM 1808 C C . ASP A 1 231 ? 2.503 13.152 14.782 1.00 92.00 231 ASP A C 1
ATOM 1810 O O . ASP A 1 231 ? 3.601 13.671 14.595 1.00 92.00 231 ASP A O 1
ATOM 1814 N N . LEU A 1 232 ? 1.404 13.614 14.166 1.00 95.19 232 LEU A N 1
ATOM 1815 C CA . LEU A 1 232 ? 1.419 14.728 13.212 1.00 95.19 232 LEU A CA 1
ATOM 1816 C C . LEU A 1 232 ? 1.338 16.095 13.891 1.00 95.19 232 LEU A C 1
ATOM 1818 O O . LEU A 1 232 ? 0.624 16.297 14.876 1.00 95.19 232 LEU A O 1
ATOM 1822 N N . ASP A 1 233 ? 1.996 17.083 13.284 1.00 95.62 233 A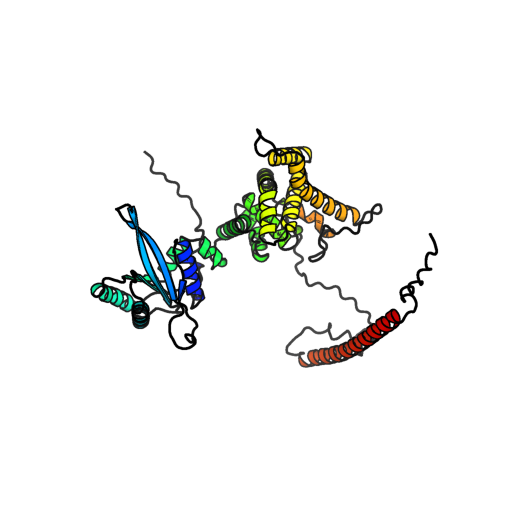SP A N 1
ATOM 1823 C CA . ASP A 1 233 ? 1.701 18.479 13.576 1.00 95.62 233 ASP A CA 1
ATOM 1824 C C . ASP A 1 233 ? 0.345 18.911 12.985 1.00 95.62 233 ASP A C 1
ATOM 1826 O O . ASP A 1 233 ? -0.273 18.238 12.154 1.00 95.62 233 ASP A O 1
ATOM 1830 N N . LYS A 1 234 ? -0.130 20.082 13.417 1.00 96.31 234 LYS A N 1
ATOM 1831 C CA . LYS A 1 234 ? -1.427 20.622 12.997 1.00 96.31 234 LYS A CA 1
ATOM 1832 C C . LYS A 1 234 ? -1.513 20.902 11.493 1.00 96.31 234 LYS A C 1
ATOM 1834 O O . LYS A 1 234 ? -2.577 20.716 10.915 1.00 96.31 234 LYS A O 1
ATOM 1839 N N . ALA A 1 235 ? -0.443 21.359 10.849 1.00 96.50 235 ALA A N 1
ATOM 1840 C CA . ALA A 1 235 ? -0.488 21.641 9.416 1.00 96.50 235 ALA A CA 1
ATOM 1841 C C . ALA A 1 235 ? -0.624 20.335 8.623 1.00 96.50 235 ALA A C 1
ATOM 1843 O O . ALA A 1 235 ? -1.507 20.213 7.773 1.00 96.50 235 ALA A O 1
ATOM 1844 N N . LYS A 1 236 ? 0.174 19.325 8.979 1.00 96.62 236 LYS A N 1
ATOM 1845 C CA . LYS A 1 236 ? 0.167 18.014 8.332 1.00 96.62 236 LYS A CA 1
ATOM 1846 C C . LYS A 1 236 ? -1.122 17.235 8.573 1.00 96.62 236 LYS A C 1
ATOM 1848 O O . LYS A 1 236 ? -1.625 16.567 7.670 1.00 96.62 236 LYS A O 1
ATOM 1853 N N . LEU A 1 237 ? -1.696 17.351 9.769 1.00 97.62 237 LEU A N 1
ATOM 1854 C CA . LEU A 1 237 ? -2.994 16.762 10.089 1.00 97.62 237 LEU A CA 1
ATOM 1855 C C . LEU A 1 237 ? -4.125 17.396 9.268 1.00 97.62 237 LEU A C 1
ATOM 1857 O O . LEU A 1 237 ? -4.980 16.675 8.758 1.00 97.62 237 LEU A O 1
ATOM 1861 N N . ALA A 1 238 ? -4.120 18.724 9.101 1.00 97.06 238 ALA A N 1
ATOM 1862 C CA . ALA A 1 238 ? -5.096 19.413 8.257 1.00 97.06 238 ALA A CA 1
ATOM 1863 C C . ALA A 1 238 ? -4.952 19.015 6.777 1.00 97.06 238 ALA A C 1
ATOM 1865 O O . ALA A 1 238 ? -5.954 18.731 6.124 1.00 97.06 238 ALA A O 1
ATOM 1866 N N . GLU A 1 239 ? -3.716 18.917 6.276 1.00 97.25 239 GLU A N 1
ATOM 1867 C CA . GLU A 1 239 ? -3.418 18.426 4.924 1.00 97.25 239 GLU A CA 1
ATOM 1868 C C . GLU A 1 239 ? -3.924 16.983 4.726 1.00 97.25 239 GLU A C 1
ATOM 1870 O O . GLU A 1 239 ? -4.605 16.674 3.748 1.00 97.25 239 GLU A O 1
ATOM 1875 N N . THR A 1 240 ? -3.654 16.095 5.686 1.00 98.00 240 THR A N 1
ATOM 1876 C CA . THR A 1 240 ? -4.104 14.692 5.649 1.00 98.00 240 THR A CA 1
ATOM 1877 C C . THR A 1 240 ? -5.631 14.595 5.672 1.00 98.00 240 THR A C 1
ATOM 1879 O O . THR A 1 240 ? -6.211 13.841 4.889 1.00 98.00 240 THR A O 1
ATOM 1882 N N . LEU A 1 241 ? -6.301 15.388 6.519 1.00 97.31 241 LEU A N 1
ATOM 1883 C CA . LEU A 1 241 ? -7.764 15.472 6.563 1.00 97.31 241 LEU A CA 1
ATOM 1884 C C . LEU A 1 241 ? -8.338 15.964 5.229 1.00 97.31 241 LEU A C 1
ATOM 1886 O O . LEU A 1 241 ? -9.317 15.403 4.740 1.00 97.31 241 LEU A O 1
ATOM 1890 N N . GLN A 1 242 ? -7.714 16.969 4.612 1.00 95.81 242 GLN A N 1
ATOM 1891 C CA . GLN A 1 242 ? -8.115 17.458 3.297 1.00 95.81 242 GLN A CA 1
ATOM 1892 C C . GLN A 1 242 ? -8.083 16.341 2.252 1.00 95.81 242 GLN A C 1
ATOM 1894 O O . GLN A 1 242 ? -9.083 16.137 1.565 1.00 95.81 242 GLN A O 1
ATOM 1899 N N . TYR A 1 243 ? -6.989 15.578 2.154 1.00 96.06 243 TYR A N 1
ATOM 1900 C CA . TYR A 1 243 ? -6.917 14.466 1.202 1.00 96.06 243 TYR A CA 1
ATOM 1901 C C . TYR A 1 243 ? -7.909 13.344 1.520 1.00 96.06 243 TYR A C 1
ATOM 1903 O O . TYR A 1 243 ? -8.498 12.792 0.589 1.00 96.06 243 TYR A O 1
ATOM 1911 N N . ALA A 1 244 ? -8.131 13.041 2.802 1.00 95.25 244 ALA A N 1
ATOM 1912 C CA . ALA A 1 244 ? -9.073 12.017 3.249 1.00 95.25 244 ALA A CA 1
ATOM 1913 C C . ALA A 1 244 ? -10.519 12.318 2.818 1.00 95.25 244 ALA A C 1
ATOM 1915 O O . ALA A 1 244 ? -11.228 11.424 2.350 1.00 95.25 244 ALA A O 1
ATOM 1916 N N . ILE A 1 245 ? -10.948 13.576 2.970 1.00 94.06 245 ILE A N 1
ATOM 1917 C CA . ILE A 1 245 ? -12.327 14.008 2.713 1.00 94.06 245 ILE A CA 1
ATOM 1918 C C . ILE A 1 245 ? -12.531 14.374 1.244 1.00 94.06 245 ILE A C 1
ATOM 1920 O O . ILE A 1 245 ? -13.481 13.897 0.633 1.00 94.06 245 ILE A O 1
ATOM 1924 N N . ALA A 1 246 ? -11.626 15.147 0.636 1.00 92.06 246 ALA A N 1
ATOM 1925 C CA . ALA A 1 246 ? -11.783 15.593 -0.752 1.00 92.06 246 ALA A CA 1
ATOM 1926 C C . ALA A 1 246 ? -11.810 14.427 -1.757 1.00 92.06 246 ALA A C 1
ATOM 1928 O O . ALA A 1 246 ? -12.391 14.550 -2.833 1.00 92.06 246 ALA A O 1
ATOM 1929 N N . ASN A 1 247 ? -11.210 13.284 -1.405 1.00 92.31 247 ASN A N 1
ATOM 1930 C CA . ASN A 1 247 ? -11.134 12.110 -2.273 1.00 92.31 247 ASN A CA 1
ATOM 1931 C C . ASN A 1 247 ? -12.095 10.980 -1.879 1.00 92.31 247 ASN A C 1
ATOM 1933 O O . ASN A 1 247 ? -11.987 9.889 -2.437 1.00 92.31 247 ASN A O 1
ATOM 1937 N N . ILE A 1 248 ? -13.038 11.201 -0.954 1.00 90.19 248 ILE A N 1
ATOM 1938 C CA . ILE A 1 248 ? -13.923 10.133 -0.463 1.00 90.19 248 ILE A CA 1
ATOM 1939 C C . ILE A 1 248 ? -14.672 9.416 -1.589 1.00 90.19 248 ILE A C 1
ATOM 1941 O O . ILE A 1 248 ? -14.631 8.190 -1.669 1.00 90.19 248 ILE A O 1
ATOM 1945 N N . PHE A 1 249 ? -15.303 10.168 -2.493 1.00 87.81 249 PHE A N 1
ATOM 1946 C CA . PHE A 1 249 ? -16.087 9.591 -3.582 1.00 87.81 249 PHE A CA 1
ATOM 1947 C C . PHE A 1 249 ? -15.206 8.776 -4.534 1.00 87.81 249 PHE A C 1
ATOM 1949 O O . PHE A 1 249 ? -15.538 7.643 -4.871 1.00 87.81 249 PHE A O 1
ATOM 1956 N N . TYR A 1 250 ? -14.044 9.328 -4.903 1.00 91.00 250 TYR A N 1
ATOM 1957 C CA . TYR A 1 250 ? -13.060 8.645 -5.742 1.00 91.00 250 TYR A CA 1
ATOM 1958 C C . TYR A 1 250 ? -12.610 7.316 -5.122 1.00 91.00 250 TYR A C 1
ATOM 1960 O O . TYR A 1 250 ? -12.589 6.293 -5.802 1.00 91.00 250 TYR A O 1
ATOM 1968 N N . LEU A 1 251 ? -12.275 7.321 -3.831 1.00 92.56 251 LEU A N 1
ATOM 1969 C CA . LEU A 1 251 ? -11.760 6.145 -3.135 1.00 92.56 251 LEU A CA 1
ATOM 1970 C C . LEU A 1 251 ? -12.829 5.065 -2.937 1.00 92.56 251 LEU A C 1
ATOM 1972 O O . LEU A 1 251 ? -12.530 3.891 -3.141 1.00 92.56 251 LEU A O 1
ATOM 1976 N N . ILE A 1 252 ? -14.061 5.445 -2.582 1.00 89.50 252 ILE A N 1
ATOM 1977 C CA . ILE A 1 252 ? -15.174 4.497 -2.418 1.00 89.50 252 ILE A CA 1
ATOM 1978 C C . ILE A 1 252 ? -15.527 3.854 -3.759 1.00 89.50 252 ILE A C 1
ATOM 1980 O O . ILE A 1 252 ? -15.533 2.629 -3.847 1.00 89.50 252 ILE A O 1
ATOM 1984 N N . GLN A 1 253 ? -15.732 4.654 -4.812 1.00 89.31 253 GLN A N 1
ATOM 1985 C CA . GLN A 1 253 ? -16.043 4.133 -6.148 1.00 89.31 253 GLN A CA 1
ATOM 1986 C C . GLN A 1 253 ? -14.956 3.166 -6.623 1.00 89.31 253 GLN A C 1
ATOM 1988 O O . GLN A 1 253 ? -15.237 2.080 -7.119 1.00 89.31 253 GLN A O 1
ATOM 1993 N N . ARG A 1 254 ? -13.690 3.539 -6.421 1.00 89.69 254 ARG A N 1
ATOM 1994 C CA . ARG A 1 254 ? -12.560 2.711 -6.825 1.00 89.69 254 ARG A CA 1
ATOM 1995 C C . ARG A 1 254 ? -12.455 1.417 -6.016 1.00 89.69 254 ARG A C 1
ATOM 1997 O O . ARG A 1 254 ? -12.047 0.399 -6.570 1.00 89.69 254 ARG A O 1
ATOM 2004 N N . ALA A 1 255 ? -12.811 1.444 -4.731 1.00 89.31 255 ALA A N 1
ATOM 2005 C CA . ALA A 1 255 ? -12.896 0.240 -3.910 1.00 89.31 255 ALA A CA 1
ATOM 2006 C C . ALA A 1 255 ? -13.973 -0.709 -4.442 1.00 89.31 255 ALA A C 1
ATOM 2008 O O . ALA A 1 255 ? -13.701 -1.897 -4.603 1.00 89.31 255 ALA A O 1
ATOM 2009 N N . GLU A 1 256 ? -15.147 -0.181 -4.788 1.00 88.50 256 GLU A N 1
ATOM 2010 C CA . GLU A 1 256 ? -16.239 -0.960 -5.376 1.00 88.50 256 GLU A CA 1
ATOM 2011 C C . GLU A 1 256 ? -15.852 -1.560 -6.734 1.00 88.50 256 GLU A C 1
ATOM 2013 O O . GLU A 1 256 ? -15.992 -2.769 -6.925 1.00 88.50 256 GLU A O 1
ATOM 2018 N N . ASP A 1 257 ? -15.280 -0.758 -7.638 1.00 85.38 257 ASP A N 1
ATOM 2019 C CA . ASP A 1 257 ? -14.831 -1.207 -8.964 1.00 85.38 257 ASP A CA 1
ATOM 2020 C C . ASP A 1 257 ? -13.760 -2.309 -8.869 1.00 85.38 257 ASP A C 1
ATOM 2022 O O . ASP A 1 257 ? -13.707 -3.221 -9.696 1.00 85.38 257 ASP A O 1
ATOM 2026 N N . ALA A 1 258 ? -12.904 -2.245 -7.844 1.00 81.12 258 ALA A N 1
ATOM 2027 C CA . ALA A 1 258 ? -11.875 -3.243 -7.572 1.00 81.12 258 ALA A CA 1
ATOM 2028 C C . ALA A 1 258 ? -12.389 -4.466 -6.784 1.00 81.12 258 ALA A C 1
ATOM 2030 O O . ALA A 1 258 ? -11.607 -5.376 -6.501 1.00 81.12 258 ALA A O 1
ATOM 2031 N N . GLY A 1 259 ? -13.670 -4.497 -6.394 1.00 84.62 259 GLY A N 1
ATOM 2032 C CA . GLY A 1 259 ? -14.237 -5.541 -5.534 1.00 84.62 259 GLY A CA 1
ATOM 2033 C C . GLY A 1 259 ? -13.615 -5.583 -4.132 1.00 84.62 259 GLY A C 1
ATOM 2034 O O . GLY A 1 259 ? -13.605 -6.633 -3.487 1.00 84.62 259 GLY A O 1
ATOM 2035 N N . GLN A 1 260 ? -13.051 -4.466 -3.674 1.00 86.06 260 GLN A N 1
ATOM 2036 C CA . GLN A 1 260 ? -12.433 -4.321 -2.362 1.00 86.06 260 GLN A CA 1
ATOM 2037 C C . GLN A 1 260 ? -13.430 -3.788 -1.328 1.00 86.06 260 GLN A C 1
ATOM 2039 O O . GLN A 1 260 ? -14.407 -3.112 -1.646 1.00 86.06 260 GLN A O 1
ATOM 2044 N N . ARG A 1 261 ? -13.171 -4.071 -0.047 1.00 86.94 261 ARG A N 1
ATOM 2045 C CA . ARG A 1 261 ? -13.968 -3.521 1.058 1.00 86.94 261 ARG A CA 1
ATOM 2046 C C . ARG A 1 261 ? -13.630 -2.038 1.224 1.00 86.94 261 ARG A C 1
ATOM 2048 O O . ARG A 1 261 ? -12.462 -1.700 1.382 1.00 86.94 261 ARG A O 1
ATOM 2055 N N . SER A 1 262 ? -14.643 -1.176 1.260 1.00 91.75 262 SER A N 1
ATOM 2056 C CA . SER A 1 262 ? -14.492 0.260 1.552 1.00 91.75 262 SER A CA 1
ATOM 2057 C C . SER A 1 262 ? -14.264 0.557 3.041 1.00 91.75 262 SER A C 1
ATOM 2059 O O . SER A 1 262 ? -13.839 1.650 3.403 1.00 91.75 262 SER A O 1
ATOM 2061 N N . GLU A 1 263 ? -14.498 -0.427 3.910 1.00 92.31 263 GLU A N 1
ATOM 2062 C CA . GLU A 1 263 ? -14.390 -0.302 5.366 1.00 92.31 263 GLU A CA 1
ATOM 2063 C C . GLU A 1 263 ? -13.040 0.266 5.855 1.00 92.31 263 GLU A C 1
ATOM 2065 O O . GLU A 1 263 ? -13.080 1.213 6.639 1.00 92.31 263 GLU A O 1
ATOM 2070 N N . PRO A 1 264 ? -11.851 -0.179 5.386 1.00 94.25 264 PRO A N 1
ATOM 2071 C CA . PRO A 1 264 ? -10.584 0.419 5.819 1.00 94.25 264 PRO A CA 1
ATOM 2072 C C . PRO A 1 264 ? -10.470 1.914 5.497 1.00 94.25 264 PRO A C 1
ATOM 2074 O O . PRO A 1 264 ? -9.850 2.661 6.250 1.00 94.25 264 PRO A O 1
ATOM 2077 N N . LEU A 1 265 ? -11.092 2.365 4.402 1.00 96.06 265 LEU A N 1
ATOM 2078 C CA . LEU A 1 265 ? -11.102 3.773 3.998 1.00 96.06 265 LEU A CA 1
ATOM 2079 C C . LEU A 1 265 ? -11.990 4.602 4.929 1.00 96.06 265 LEU A C 1
ATOM 2081 O O . LEU A 1 265 ? -11.566 5.660 5.392 1.00 96.06 265 LEU A O 1
ATOM 2085 N N . LEU A 1 266 ? -13.185 4.095 5.251 1.00 95.00 266 LEU A N 1
ATOM 2086 C CA . LEU A 1 266 ? -14.108 4.746 6.184 1.00 95.00 266 LEU A CA 1
ATOM 2087 C C . LEU A 1 266 ? -13.511 4.831 7.593 1.00 95.00 266 LEU A C 1
ATOM 2089 O O . LEU A 1 266 ? -13.553 5.893 8.214 1.00 95.00 266 LEU A O 1
ATOM 2093 N N . ARG A 1 267 ? -12.882 3.750 8.076 1.00 95.44 267 ARG A N 1
ATOM 2094 C CA . ARG A 1 267 ? -12.171 3.738 9.366 1.00 95.44 267 ARG A CA 1
ATOM 2095 C C . ARG A 1 267 ? -10.996 4.717 9.380 1.00 95.44 267 ARG A C 1
ATOM 2097 O O . ARG A 1 267 ? -10.838 5.470 10.339 1.00 95.44 267 ARG A O 1
ATOM 2104 N N . ALA A 1 268 ? -10.220 4.781 8.295 1.00 97.50 268 ALA A N 1
ATOM 2105 C CA . ALA A 1 268 ? -9.137 5.752 8.143 1.00 97.50 268 ALA A CA 1
ATOM 2106 C C . ALA A 1 268 ? -9.632 7.200 8.215 1.00 97.50 268 ALA A C 1
ATOM 2108 O O . ALA A 1 268 ? -9.064 8.014 8.941 1.00 97.50 268 ALA A O 1
ATOM 2109 N N . GLN A 1 269 ? -10.712 7.519 7.502 1.00 97.25 269 GLN A N 1
ATOM 2110 C CA . GLN A 1 269 ? -11.327 8.845 7.530 1.00 97.25 269 GLN A CA 1
ATOM 2111 C C . GLN A 1 269 ? -11.865 9.186 8.924 1.00 97.25 269 GLN A C 1
ATOM 2113 O O . GLN A 1 269 ? -11.577 10.267 9.439 1.00 97.25 269 GLN A O 1
ATOM 2118 N N . ALA A 1 270 ? -12.582 8.256 9.563 1.00 97.06 270 ALA A N 1
ATOM 2119 C CA . ALA A 1 270 ? -13.123 8.431 10.911 1.00 97.06 270 ALA A CA 1
ATOM 2120 C C . ALA A 1 270 ? -12.009 8.693 11.934 1.00 97.06 270 ALA A C 1
ATOM 2122 O O . ALA A 1 270 ? -12.118 9.599 12.762 1.00 97.06 270 ALA A O 1
ATOM 2123 N N . TYR A 1 271 ? -10.898 7.963 11.825 1.00 98.00 271 TYR A N 1
ATOM 2124 C CA . TYR A 1 271 ? -9.719 8.158 12.658 1.00 98.00 271 TYR A CA 1
ATOM 2125 C C . TYR A 1 271 ? -9.075 9.538 12.473 1.00 98.00 271 TYR A C 1
ATOM 2127 O O . TYR A 1 271 ? -8.807 10.223 13.461 1.00 98.00 271 TYR A O 1
ATOM 2135 N N . VAL A 1 272 ? -8.867 9.985 11.230 1.00 98.12 272 VAL A N 1
ATOM 2136 C CA . VAL A 1 272 ? -8.293 11.315 10.964 1.00 98.12 272 VAL A CA 1
ATOM 2137 C C . VAL A 1 272 ? -9.216 12.421 11.488 1.00 98.12 272 VAL A C 1
ATOM 2139 O O . VAL A 1 272 ? -8.731 13.378 12.093 1.00 98.12 272 VAL A O 1
ATOM 2142 N N . VAL A 1 273 ? -10.539 12.275 11.338 1.00 97.94 273 VAL A N 1
ATOM 2143 C CA . VAL A 1 273 ? -11.526 13.199 11.927 1.00 97.94 273 VAL A CA 1
ATOM 2144 C C . VAL A 1 273 ? -11.433 13.204 13.455 1.00 97.94 273 VAL A C 1
ATOM 2146 O O . VAL A 1 273 ? -11.403 14.279 14.050 1.00 97.94 273 VAL A O 1
ATOM 2149 N N . LEU A 1 274 ? -11.335 12.040 14.101 1.00 97.62 274 LEU A N 1
ATOM 2150 C CA . LEU A 1 274 ? -11.188 11.935 15.555 1.00 97.62 274 LEU A CA 1
ATOM 2151 C C . LEU A 1 274 ? -9.931 12.659 16.063 1.00 97.62 274 LEU A C 1
ATOM 2153 O O . LEU A 1 274 ? -10.009 13.436 17.016 1.00 97.62 274 LEU A O 1
ATOM 2157 N N . VAL A 1 275 ? -8.784 12.454 15.412 1.00 97.69 275 VAL A N 1
ATOM 2158 C CA . VAL A 1 275 ? -7.530 13.126 15.791 1.00 97.69 275 VAL A CA 1
ATOM 2159 C C . VAL A 1 275 ? -7.623 14.635 15.533 1.00 97.69 275 VAL A C 1
ATOM 2161 O O . VAL A 1 275 ? -7.210 15.443 16.368 1.00 97.69 275 VAL A O 1
ATOM 2164 N N . ALA A 1 276 ? -8.244 15.047 14.424 1.00 97.56 276 ALA A N 1
ATOM 2165 C CA . ALA A 1 276 ? -8.504 16.454 14.131 1.00 97.56 276 ALA A CA 1
ATOM 2166 C C . ALA A 1 276 ? -9.406 17.110 15.192 1.00 97.56 276 ALA A C 1
ATOM 2168 O O . ALA A 1 276 ? -9.142 18.240 15.611 1.00 97.56 276 ALA A O 1
ATOM 2169 N N . LEU A 1 277 ? -10.429 16.407 15.689 1.00 96.56 277 LEU A N 1
ATOM 2170 C CA . LEU A 1 277 ? -11.294 16.903 16.765 1.00 96.56 277 LEU A CA 1
ATOM 2171 C C . LEU A 1 277 ? -10.497 17.188 18.040 1.00 96.56 277 LEU A C 1
ATOM 2173 O O . LEU A 1 277 ? -10.728 18.215 18.678 1.00 96.56 277 LEU A O 1
ATOM 2177 N N . GLN A 1 278 ? -9.522 16.341 18.378 1.00 94.50 278 GLN A N 1
ATOM 2178 C CA . GLN A 1 278 ? -8.638 16.563 19.523 1.00 94.50 278 GLN A CA 1
ATOM 2179 C C . GLN A 1 278 ? -7.688 17.755 19.303 1.00 94.50 278 GLN A C 1
ATOM 2181 O O . GLN A 1 278 ? -7.439 18.529 20.229 1.00 94.50 278 GLN A O 1
ATOM 2186 N N . ALA A 1 279 ? -7.167 17.928 18.085 1.00 95.38 279 ALA A N 1
ATOM 2187 C CA . ALA A 1 279 ? -6.158 18.943 17.777 1.00 95.38 279 ALA A CA 1
ATOM 2188 C C . ALA A 1 279 ? -6.725 20.361 17.551 1.00 95.38 279 ALA A C 1
ATOM 2190 O O . ALA A 1 279 ? -6.072 21.358 17.900 1.00 95.38 279 ALA A O 1
ATOM 2191 N N . PHE A 1 280 ? -7.914 20.465 16.950 1.00 96.12 280 PHE A N 1
ATOM 2192 C CA . PHE A 1 280 ? -8.527 21.734 16.531 1.00 96.12 280 PHE A CA 1
ATOM 2193 C C . PHE A 1 280 ? -9.834 22.065 17.259 1.00 96.12 280 PHE A C 1
ATOM 2195 O O . PHE A 1 280 ? -10.238 23.228 17.283 1.00 96.12 280 PHE A O 1
ATOM 2202 N N . GLY A 1 281 ? -10.489 21.073 17.865 1.00 93.44 281 GLY A N 1
ATOM 2203 C CA . GLY A 1 281 ? -11.815 21.219 18.456 1.00 93.44 281 GLY A CA 1
ATOM 2204 C C . GLY A 1 281 ? -12.960 21.128 17.432 1.00 93.44 281 GLY A C 1
ATOM 2205 O O . GLY A 1 281 ? -12.753 21.263 16.223 1.00 93.44 281 GLY A O 1
ATOM 2206 N N . PRO A 1 282 ? -14.202 20.923 17.905 1.00 94.69 282 PRO A N 1
ATOM 2207 C CA . PRO A 1 282 ? -15.348 20.595 17.054 1.00 94.69 282 PRO A CA 1
ATOM 2208 C C . PRO A 1 282 ? -15.730 21.708 16.075 1.00 94.69 282 PRO A C 1
ATOM 2210 O O . PRO A 1 282 ? -16.058 21.421 14.925 1.00 94.69 282 PRO A O 1
ATOM 2213 N N . THR A 1 283 ? -15.659 22.975 16.494 1.00 94.56 283 THR A N 1
ATOM 2214 C CA . THR A 1 283 ? -16.020 24.114 15.636 1.00 94.56 283 THR A CA 1
ATOM 2215 C C . THR A 1 283 ? -15.096 24.212 14.425 1.00 94.56 283 THR A C 1
ATOM 2217 O O . THR A 1 283 ? -15.572 24.298 13.299 1.00 94.56 283 THR A O 1
ATOM 2220 N N . ALA A 1 284 ? -13.780 24.141 14.641 1.00 94.19 284 ALA A N 1
ATOM 2221 C CA . ALA A 1 284 ? -12.802 24.242 13.562 1.00 94.19 284 ALA A CA 1
ATOM 2222 C C . ALA A 1 284 ? -12.885 23.047 12.601 1.00 94.19 284 ALA A C 1
ATOM 2224 O O . ALA A 1 284 ? -12.852 23.241 11.391 1.00 94.19 284 ALA A O 1
ATOM 2225 N N . VAL A 1 285 ? -13.057 21.827 13.123 1.00 94.50 285 VAL A N 1
ATOM 2226 C CA . VAL A 1 285 ? -13.241 20.635 12.279 1.00 94.50 285 VAL A CA 1
ATOM 2227 C C . VAL A 1 285 ? -14.527 20.726 11.462 1.00 94.50 285 VAL A C 1
ATOM 2229 O O . VAL A 1 285 ? -14.508 20.405 10.282 1.00 94.50 285 VAL A O 1
ATOM 2232 N N . THR A 1 286 ? -15.625 21.211 12.045 1.00 92.31 286 THR A N 1
ATOM 2233 C CA . THR A 1 286 ? -16.891 21.390 11.314 1.00 92.31 286 THR A CA 1
ATOM 2234 C C . THR A 1 286 ? -16.724 22.356 10.143 1.00 92.31 286 THR A C 1
ATOM 2236 O O . THR A 1 286 ? -17.164 22.055 9.037 1.00 92.31 286 THR A O 1
ATOM 2239 N N . GLU A 1 287 ? -16.059 23.492 10.361 1.00 91.06 287 GLU A N 1
ATOM 2240 C CA . GLU A 1 287 ? -15.791 24.459 9.293 1.00 91.06 287 GLU A CA 1
ATOM 2241 C C . GLU A 1 287 ? -14.845 23.889 8.228 1.00 91.06 287 GLU A C 1
ATOM 2243 O O . GLU A 1 287 ? -15.110 24.047 7.039 1.00 91.06 287 GLU A O 1
ATOM 2248 N N . LEU A 1 288 ? -13.802 23.148 8.621 1.00 90.88 288 LEU A N 1
ATOM 2249 C CA . LEU A 1 288 ? -12.927 22.452 7.671 1.00 90.88 288 LEU A CA 1
ATOM 2250 C C . LEU A 1 288 ? -13.705 21.447 6.817 1.00 90.88 288 LEU A C 1
ATOM 2252 O O . LEU A 1 288 ? -13.588 21.475 5.596 1.00 90.88 288 LEU A O 1
ATOM 2256 N N . LEU A 1 289 ? -14.533 20.596 7.429 1.00 91.12 289 LEU A N 1
ATOM 2257 C CA . LEU A 1 289 ? -15.356 19.632 6.696 1.00 91.12 289 LEU A CA 1
ATOM 2258 C C . LEU A 1 289 ? -16.320 20.338 5.738 1.00 91.12 289 LEU A C 1
ATOM 2260 O O . LEU A 1 289 ? -16.439 19.919 4.592 1.00 91.12 289 LEU A O 1
ATOM 2264 N N . ARG A 1 290 ? -16.950 21.441 6.156 1.00 87.31 290 ARG A N 1
ATOM 2265 C CA . ARG A 1 290 ? -17.814 22.244 5.276 1.00 87.31 290 ARG A CA 1
ATOM 2266 C C . ARG A 1 290 ? -17.056 22.801 4.081 1.00 87.31 290 ARG A C 1
ATOM 2268 O O . ARG A 1 290 ? -17.548 22.685 2.969 1.00 87.31 290 ARG A O 1
ATOM 2275 N N . VAL A 1 291 ? -15.867 23.364 4.291 1.00 88.50 291 VAL A N 1
ATOM 2276 C CA . VAL A 1 291 ? -15.036 23.895 3.199 1.00 88.50 291 VAL A CA 1
ATOM 2277 C C . VAL A 1 291 ? -14.624 22.781 2.236 1.00 88.50 291 VAL A C 1
ATOM 2279 O O . VAL A 1 291 ? -14.738 22.948 1.026 1.00 88.50 291 VAL A O 1
ATOM 2282 N N . LEU A 1 292 ? -14.209 21.624 2.754 1.00 87.81 292 LEU A N 1
ATOM 2283 C CA . LEU A 1 292 ? -13.803 20.476 1.937 1.00 87.81 292 LEU A CA 1
ATOM 2284 C C . LEU A 1 292 ? -14.970 19.884 1.135 1.00 87.81 292 LEU A C 1
ATOM 2286 O O . LEU A 1 292 ? -14.772 19.406 0.020 1.00 87.81 292 LEU A O 1
ATOM 2290 N N . MET A 1 293 ? -16.184 19.956 1.680 1.00 84.44 293 MET A N 1
ATOM 2291 C CA . MET A 1 293 ? -17.412 19.504 1.027 1.00 84.44 293 MET A CA 1
ATOM 2292 C C . MET A 1 293 ? -18.095 20.577 0.179 1.00 84.44 293 MET A C 1
ATOM 2294 O O . MET A 1 293 ? -19.001 20.255 -0.584 1.00 84.44 293 MET A O 1
ATOM 2298 N N . ALA A 1 294 ? -17.691 21.841 0.280 1.00 79.06 294 ALA A N 1
ATOM 2299 C CA . ALA A 1 294 ? -18.251 22.906 -0.538 1.00 79.06 294 ALA A CA 1
ATOM 2300 C C . ALA A 1 294 ? -17.774 22.821 -1.993 1.00 79.06 294 ALA A C 1
ATOM 2302 O O . ALA A 1 294 ? -18.398 23.427 -2.845 1.00 79.06 294 ALA A O 1
ATOM 2303 N N . GLY A 1 295 ? -16.727 22.054 -2.317 1.00 74.00 295 GLY A N 1
ATOM 2304 C CA . GLY A 1 295 ? -16.249 21.935 -3.696 1.00 74.00 295 GLY A CA 1
ATOM 2305 C C . GLY A 1 295 ? -15.880 23.301 -4.290 1.00 74.00 295 GLY A C 1
ATOM 2306 O O . GLY A 1 295 ? -15.013 23.991 -3.756 1.00 74.00 295 GLY A O 1
ATOM 2307 N N . ASP A 1 296 ? -16.530 23.675 -5.395 1.00 75.00 296 ASP A N 1
ATOM 2308 C CA . ASP A 1 296 ? -16.421 25.012 -5.986 1.00 75.00 296 ASP A CA 1
ATOM 2309 C C . ASP A 1 296 ? -17.235 26.022 -5.147 1.00 75.00 296 ASP A C 1
ATOM 2311 O O . ASP A 1 296 ? -18.442 25.820 -4.984 1.00 75.00 296 ASP A O 1
ATOM 2315 N N . PRO A 1 297 ? -16.630 27.115 -4.634 1.00 71.31 297 PRO A N 1
ATOM 2316 C CA . PRO A 1 297 ? -17.351 28.160 -3.904 1.00 71.31 297 PRO A CA 1
ATOM 2317 C C . PRO A 1 297 ? -18.575 28.710 -4.646 1.00 71.31 297 PRO A C 1
ATOM 2319 O O . PRO A 1 297 ? -19.547 29.110 -4.003 1.00 71.31 297 PRO A O 1
ATOM 2322 N N . ASP A 1 298 ? -18.536 28.713 -5.980 1.00 76.31 298 ASP A N 1
ATOM 2323 C CA . ASP A 1 298 ? -19.621 29.208 -6.823 1.00 76.31 298 ASP A CA 1
ATOM 2324 C C . ASP A 1 298 ? -20.712 28.147 -7.072 1.00 76.31 298 ASP A C 1
ATOM 2326 O O . ASP A 1 298 ? -21.810 28.478 -7.526 1.00 76.31 298 ASP A O 1
ATOM 2330 N N . ASN A 1 299 ? -20.447 26.872 -6.758 1.00 78.31 299 ASN A N 1
ATOM 2331 C CA . ASN A 1 299 ? -21.381 25.763 -6.949 1.00 78.31 299 ASN A CA 1
ATOM 2332 C C . ASN A 1 299 ? -21.191 24.645 -5.901 1.00 78.31 299 ASN A C 1
ATOM 2334 O O . ASN A 1 299 ? -20.663 23.572 -6.224 1.00 78.31 299 ASN A O 1
ATOM 2338 N N . PRO A 1 300 ? -21.638 24.864 -4.650 1.00 79.88 300 PRO A N 1
ATOM 2339 C CA . PRO A 1 300 ? -21.468 23.880 -3.598 1.00 79.88 300 PRO A CA 1
ATOM 2340 C C . PRO A 1 300 ? -22.311 22.627 -3.801 1.00 79.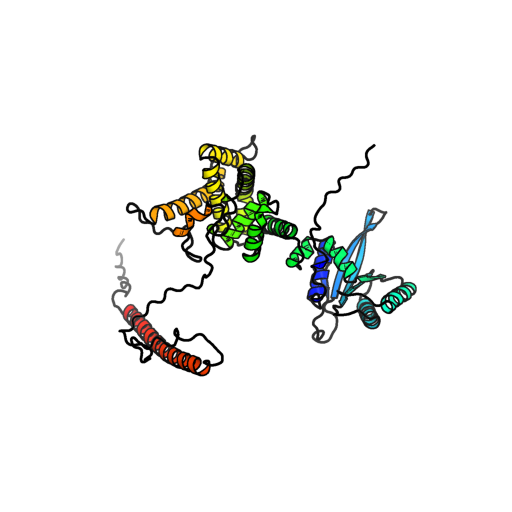88 300 PRO A C 1
ATOM 2342 O O . PRO A 1 300 ? -23.418 22.672 -4.345 1.00 79.88 300 PRO A O 1
ATOM 2345 N N . TYR A 1 301 ? -21.808 21.489 -3.312 1.00 84.88 301 TYR A N 1
ATOM 2346 C CA . TYR A 1 301 ? -22.580 20.250 -3.334 1.00 84.88 301 TYR A CA 1
ATOM 2347 C C . TYR A 1 301 ? -23.889 20.411 -2.542 1.00 84.88 301 TYR A C 1
ATOM 2349 O O . TYR A 1 301 ? -23.867 20.969 -1.442 1.00 84.88 301 TYR A O 1
ATOM 2357 N N . PRO A 1 302 ? -25.025 19.884 -3.038 1.00 88.12 302 PRO A N 1
ATOM 2358 C CA . PRO A 1 302 ? -26.274 19.882 -2.282 1.00 88.12 302 PRO A CA 1
ATOM 2359 C C . PRO A 1 302 ? -26.131 19.157 -0.937 1.00 88.12 302 PRO A C 1
ATOM 2361 O O . PRO A 1 302 ? -25.435 18.144 -0.860 1.00 88.12 302 PRO A O 1
ATOM 2364 N N . ASP A 1 303 ? -26.864 19.592 0.091 1.00 87.31 303 ASP A N 1
ATOM 2365 C CA . ASP A 1 303 ? -26.820 19.005 1.445 1.00 87.31 303 ASP A CA 1
ATOM 2366 C C . ASP A 1 303 ? -27.014 17.482 1.461 1.00 87.31 303 ASP A C 1
ATOM 2368 O O . ASP A 1 303 ? -26.397 16.773 2.256 1.00 87.31 303 ASP A O 1
ATOM 2372 N N . VAL A 1 304 ? -27.846 16.959 0.553 1.00 89.25 304 VAL A N 1
ATOM 2373 C CA . VAL A 1 304 ? -28.071 15.513 0.397 1.00 89.25 304 VAL A CA 1
ATOM 2374 C C . VAL A 1 304 ? -26.790 14.800 -0.036 1.00 89.25 304 VAL A C 1
ATOM 2376 O O . VAL A 1 304 ? -26.463 13.756 0.517 1.00 89.25 304 VAL A O 1
ATOM 2379 N N . VAL A 1 305 ? -26.042 15.376 -0.981 1.00 87.31 305 VAL A N 1
ATOM 2380 C CA . VAL A 1 305 ? -24.757 14.831 -1.445 1.00 87.31 305 VAL A CA 1
ATOM 2381 C C . VAL A 1 305 ? -23.718 14.935 -0.335 1.00 87.31 305 VAL A C 1
ATOM 2383 O O . VAL A 1 305 ? -23.021 13.962 -0.062 1.00 87.31 305 VAL A O 1
ATOM 2386 N N . GLN A 1 306 ? -23.657 16.071 0.366 1.00 87.25 306 GLN A N 1
ATOM 2387 C CA . GLN A 1 306 ? -22.742 16.222 1.498 1.00 87.25 306 GLN A CA 1
ATOM 2388 C C . GLN A 1 306 ? -23.023 15.186 2.592 1.00 87.25 306 GLN A C 1
ATOM 2390 O O . GLN A 1 306 ? -22.097 14.569 3.110 1.00 87.25 306 GLN A O 1
ATOM 2395 N N . SER A 1 307 ? -24.301 14.942 2.889 1.00 89.25 307 SER A N 1
ATOM 2396 C CA . SER A 1 307 ? -24.729 13.930 3.856 1.00 89.25 307 SER A CA 1
ATOM 2397 C C . SER A 1 307 ? -24.377 12.518 3.390 1.00 89.25 307 SER A C 1
ATOM 2399 O O . SER A 1 307 ? -23.838 11.745 4.170 1.00 89.25 307 SER A O 1
ATOM 2401 N N . MET A 1 308 ? -24.615 12.183 2.117 1.00 89.12 308 MET A N 1
ATOM 2402 C CA . MET A 1 308 ? -24.249 10.875 1.554 1.00 89.12 308 MET A CA 1
ATOM 2403 C C . MET A 1 308 ? -22.750 10.580 1.667 1.00 89.12 308 MET A C 1
ATOM 2405 O O . MET A 1 308 ? -22.374 9.428 1.855 1.00 89.12 308 MET A O 1
ATOM 2409 N N . LEU A 1 309 ? -21.906 11.608 1.567 1.00 88.19 309 LEU A N 1
ATOM 2410 C CA . LEU A 1 309 ? -20.455 11.459 1.644 1.00 88.19 309 LEU A CA 1
ATOM 2411 C C . LEU A 1 309 ? -19.948 11.475 3.093 1.00 88.19 309 LEU A C 1
ATOM 2413 O O . LEU A 1 309 ? -19.128 10.640 3.458 1.00 88.19 309 LEU A O 1
ATOM 2417 N N . LEU A 1 310 ? -20.439 12.380 3.943 1.00 90.50 310 LEU A N 1
ATOM 2418 C CA . LEU A 1 310 ? -19.939 12.517 5.314 1.00 90.50 310 LEU A CA 1
ATOM 2419 C C . LEU A 1 310 ? -20.549 11.517 6.298 1.00 90.50 310 LEU A C 1
ATOM 2421 O O . LEU A 1 310 ? -19.843 11.057 7.195 1.00 90.50 310 LEU A O 1
ATOM 2425 N N . MET A 1 311 ? -21.836 11.180 6.169 1.00 92.69 311 MET A N 1
ATOM 2426 C CA . MET A 1 311 ? -22.517 10.349 7.167 1.00 92.69 311 MET A CA 1
ATOM 2427 C C . MET A 1 311 ? -21.888 8.968 7.352 1.00 92.69 311 MET A C 1
ATOM 2429 O O . MET A 1 311 ? -21.729 8.594 8.504 1.00 92.69 311 MET A O 1
ATOM 2433 N N . PRO A 1 312 ? -21.409 8.254 6.315 1.00 93.25 312 PRO A N 1
ATOM 2434 C CA . PRO A 1 312 ? -20.686 6.998 6.524 1.00 93.25 312 PRO A CA 1
ATOM 2435 C C . PRO A 1 312 ? -19.466 7.131 7.451 1.00 93.25 312 PRO A C 1
ATOM 2437 O O . PRO A 1 312 ? -19.208 6.242 8.258 1.00 93.25 312 PRO A O 1
ATOM 2440 N N . ILE A 1 313 ? -18.736 8.253 7.385 1.00 94.38 313 ILE A N 1
ATOM 2441 C CA . ILE A 1 313 ? -17.597 8.526 8.276 1.00 94.38 313 ILE A CA 1
ATOM 2442 C C . ILE A 1 313 ? -18.088 8.806 9.700 1.00 94.38 313 ILE A C 1
ATOM 2444 O O . ILE A 1 313 ? -17.535 8.290 10.672 1.00 94.38 313 ILE A O 1
ATOM 2448 N N . ILE A 1 314 ? -19.117 9.648 9.829 1.00 94.44 314 ILE A N 1
ATOM 2449 C CA . ILE A 1 314 ? -19.678 10.034 11.128 1.00 94.44 314 ILE A CA 1
ATOM 2450 C C . ILE A 1 314 ? -20.318 8.832 11.826 1.00 94.44 314 ILE A C 1
ATOM 2452 O O . ILE A 1 314 ? -20.113 8.657 13.022 1.00 94.44 314 ILE A O 1
ATOM 2456 N N . ASP A 1 315 ? -21.033 7.987 11.089 1.00 92.00 315 ASP A N 1
ATOM 2457 C CA . ASP A 1 315 ? -21.667 6.768 11.584 1.00 92.00 315 ASP A CA 1
ATOM 2458 C C . ASP A 1 315 ? -20.617 5.737 12.008 1.00 92.00 315 ASP A C 1
ATOM 2460 O O . ASP A 1 315 ? -20.770 5.124 13.063 1.00 92.00 315 ASP A O 1
ATOM 2464 N N . GLN A 1 316 ? -19.514 5.602 11.254 1.00 93.69 316 GLN A N 1
ATOM 2465 C CA . GLN A 1 316 ? -18.372 4.782 11.668 1.00 93.69 316 GLN A CA 1
ATOM 2466 C C . GLN A 1 316 ? -17.800 5.284 13.001 1.00 93.69 316 GLN A C 1
ATOM 2468 O O . GLN A 1 316 ? -17.673 4.510 13.947 1.00 93.69 316 GLN A O 1
ATOM 2473 N N . LEU A 1 317 ? -17.506 6.584 13.111 1.00 92.44 317 LEU A N 1
ATOM 2474 C CA . LEU A 1 317 ? -16.963 7.168 14.341 1.00 92.44 317 LEU A CA 1
ATOM 2475 C C . LEU A 1 317 ? -17.936 7.038 15.523 1.00 92.44 317 LEU A C 1
ATOM 2477 O O . LEU A 1 317 ? -17.525 6.732 16.641 1.00 92.44 317 LEU A O 1
ATOM 2481 N N . LEU A 1 318 ? -19.228 7.268 15.286 1.00 90.81 318 LEU A N 1
ATOM 2482 C CA . LEU A 1 318 ? -20.271 7.136 16.294 1.00 90.81 318 LEU A CA 1
ATOM 2483 C C . LEU A 1 318 ? -20.393 5.689 16.776 1.00 90.81 318 LEU A C 1
ATOM 2485 O O . LEU A 1 318 ? -20.459 5.474 17.983 1.00 90.81 318 LEU A O 1
ATOM 2489 N N . GLY A 1 319 ? -20.408 4.718 15.860 1.00 89.62 319 GLY A N 1
ATOM 2490 C CA . GLY A 1 319 ? -20.479 3.294 16.184 1.00 89.62 319 GLY A CA 1
ATOM 2491 C C . GLY A 1 319 ? -19.289 2.844 17.028 1.00 89.62 319 GLY A C 1
ATOM 2492 O O . GLY A 1 319 ? -19.479 2.231 18.077 1.00 89.62 319 GLY A O 1
ATOM 2493 N N . GLU A 1 320 ? -18.078 3.235 16.629 1.00 90.75 320 GLU A N 1
ATOM 2494 C CA . GLU A 1 320 ? -16.858 2.950 17.385 1.00 90.75 320 GLU A CA 1
ATOM 2495 C C . GLU A 1 320 ? -16.897 3.559 18.800 1.00 90.75 320 GLU A C 1
ATOM 2497 O O . GLU A 1 320 ? -16.641 2.871 19.788 1.00 90.75 320 GLU A O 1
ATOM 2502 N N . LEU A 1 321 ? -17.282 4.835 18.931 1.00 89.62 321 LEU A N 1
ATOM 2503 C CA . LEU A 1 321 ? -17.386 5.499 20.235 1.00 89.62 321 LEU A CA 1
ATOM 2504 C C . LEU A 1 321 ? -18.502 4.918 21.113 1.00 89.62 321 LEU A C 1
ATOM 2506 O O . LEU A 1 321 ? -18.345 4.863 22.333 1.00 89.62 321 LEU A O 1
ATOM 2510 N N . GLN A 1 322 ? -19.625 4.499 20.525 1.00 87.38 322 GLN A N 1
ATOM 2511 C CA . GLN A 1 322 ? -20.708 3.838 21.252 1.00 87.38 322 GLN A CA 1
ATOM 2512 C C . GLN A 1 322 ? -20.248 2.506 21.836 1.00 87.38 322 GLN A C 1
ATOM 2514 O O . GLN A 1 322 ? -20.530 2.242 23.003 1.00 87.38 322 GLN A O 1
ATOM 2519 N N . GLU A 1 323 ? -19.528 1.696 21.059 1.00 86.81 323 GLU A N 1
ATOM 2520 C CA . GLU A 1 323 ? -19.021 0.400 21.509 1.00 86.81 323 GLU A CA 1
ATOM 2521 C C . GLU A 1 323 ? -18.063 0.574 22.692 1.00 86.81 323 GLU A C 1
ATOM 2523 O O . GLU A 1 323 ? -18.324 0.040 23.772 1.00 86.81 323 GLU A O 1
ATOM 2528 N N . VAL A 1 324 ? -17.060 1.448 22.551 1.00 88.06 324 VAL A N 1
ATOM 2529 C CA . VAL A 1 324 ? -16.099 1.756 23.624 1.00 88.06 324 VAL A CA 1
ATOM 2530 C C . VAL A 1 324 ? -16.798 2.301 24.859 1.00 88.06 324 VAL A C 1
ATOM 2532 O O . VAL A 1 324 ? -16.562 1.821 25.965 1.00 88.06 324 VAL A O 1
ATOM 2535 N N . CYS A 1 325 ? -17.698 3.271 24.686 1.00 84.19 325 CYS A N 1
ATOM 2536 C CA . CYS A 1 325 ? -18.402 3.893 25.802 1.00 84.19 325 CYS A CA 1
ATOM 2537 C C . CYS A 1 325 ? -19.355 2.925 26.510 1.00 84.19 325 CYS A C 1
ATOM 2539 O O . CYS A 1 325 ? -19.637 3.126 27.686 1.00 84.19 325 CYS A O 1
ATOM 2541 N N . SER A 1 326 ? -19.886 1.921 25.810 1.00 84.31 326 SER A N 1
ATOM 2542 C CA . SER A 1 326 ? -20.815 0.938 26.376 1.00 84.31 326 SER A CA 1
ATOM 2543 C C . SER A 1 326 ? -20.132 -0.257 27.045 1.00 84.31 326 SER A C 1
ATOM 2545 O O . SER A 1 326 ? -20.789 -0.955 27.815 1.00 84.31 326 SER A O 1
ATOM 2547 N N . SER A 1 327 ? -18.840 -0.473 26.784 1.00 82.75 327 SER A N 1
ATOM 2548 C CA . SER A 1 327 ? -18.079 -1.642 27.248 1.00 82.75 327 SER A CA 1
ATOM 2549 C C . SER A 1 327 ? -18.081 -1.822 28.772 1.00 82.75 327 SER A C 1
ATOM 2551 O O . SER A 1 327 ? -18.207 -2.941 29.267 1.00 82.75 327 SER A O 1
ATOM 2553 N N . ASP A 1 328 ? -18.041 -0.720 29.519 1.00 81.00 328 ASP A N 1
ATOM 2554 C CA . ASP A 1 328 ? -18.111 -0.669 30.981 1.00 81.00 328 ASP A CA 1
ATOM 2555 C C . ASP A 1 328 ? -19.347 0.104 31.492 1.00 81.00 328 ASP A C 1
ATOM 2557 O O . ASP A 1 328 ? -19.498 0.371 32.692 1.00 81.00 328 ASP A O 1
ATOM 2561 N N . CYS A 1 329 ? -20.281 0.449 30.598 1.00 79.44 329 CYS A N 1
ATOM 2562 C CA . CYS A 1 329 ? -21.437 1.263 30.945 1.00 79.44 329 CYS A CA 1
ATOM 2563 C C . CYS A 1 329 ? -22.543 0.441 31.606 1.00 79.44 329 CYS A C 1
ATOM 2565 O O . CYS A 1 329 ? -23.207 -0.382 30.985 1.00 79.44 329 CYS A O 1
ATOM 2567 N N . GLN A 1 330 ? -22.883 0.779 32.848 1.00 85.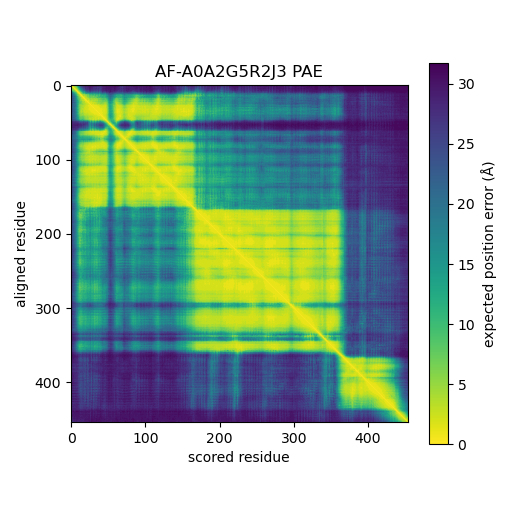25 330 GLN A N 1
ATOM 2568 C CA . GLN A 1 330 ? -24.035 0.170 33.526 1.00 85.25 330 GLN A CA 1
ATOM 2569 C C . GLN A 1 330 ? -25.395 0.613 32.958 1.00 85.25 330 GLN A C 1
ATOM 2571 O O . GLN A 1 330 ? -26.423 0.026 33.292 1.00 85.25 330 GLN A O 1
ATOM 2576 N N . ARG A 1 331 ? -25.434 1.682 32.147 1.00 85.12 331 ARG A N 1
ATOM 2577 C CA . ARG A 1 331 ? -26.687 2.258 31.624 1.00 85.12 331 ARG A CA 1
ATOM 2578 C C . ARG A 1 331 ? -27.105 1.684 30.277 1.00 85.12 331 ARG A C 1
ATOM 2580 O O . ARG A 1 331 ? -28.293 1.719 29.967 1.00 85.12 331 ARG A O 1
ATOM 2587 N N . PHE A 1 332 ? -26.154 1.217 29.478 1.00 79.62 332 PHE A N 1
ATOM 2588 C CA . PHE A 1 332 ? -26.389 0.796 28.105 1.00 79.62 332 PHE A CA 1
ATOM 2589 C C . PHE A 1 332 ? -25.645 -0.508 27.850 1.00 79.62 332 PHE A C 1
ATOM 2591 O O . PHE A 1 332 ? -24.460 -0.605 28.131 1.00 79.62 332 PHE A O 1
ATOM 2598 N N . THR A 1 333 ? -26.341 -1.492 27.290 1.00 74.75 333 THR A N 1
ATOM 2599 C CA . THR A 1 333 ? -25.739 -2.732 26.793 1.00 74.75 333 THR A CA 1
ATOM 2600 C C . THR A 1 333 ? -25.973 -2.773 25.293 1.00 74.75 333 THR A C 1
ATOM 2602 O O . THR A 1 333 ? -27.113 -2.619 24.851 1.00 74.75 333 THR A O 1
ATOM 2605 N N . THR A 1 334 ? -24.912 -2.956 24.514 1.00 71.19 334 THR A N 1
ATOM 2606 C CA . THR A 1 334 ? -24.989 -3.063 23.055 1.00 71.19 334 THR A CA 1
ATOM 2607 C C . THR A 1 334 ? -24.465 -4.416 22.592 1.00 71.19 334 THR A C 1
ATOM 2609 O O . THR A 1 334 ? -23.657 -5.048 23.267 1.00 71.19 334 THR A O 1
ATOM 2612 N N . THR A 1 335 ? -24.946 -4.864 21.437 1.00 67.81 335 THR A N 1
ATOM 2613 C CA . THR A 1 335 ? -24.419 -6.025 20.700 1.00 67.81 335 THR A CA 1
ATOM 2614 C C . THR A 1 335 ? -23.861 -5.608 19.337 1.00 67.81 335 THR A C 1
ATOM 2616 O O . THR A 1 335 ? -23.694 -6.449 18.457 1.00 67.81 335 THR A O 1
ATOM 2619 N N . LEU A 1 336 ? -23.689 -4.302 19.110 1.00 59.84 336 LEU A N 1
ATOM 2620 C CA . LEU A 1 336 ? -23.100 -3.761 17.888 1.00 59.84 336 LEU A CA 1
ATOM 2621 C C . LEU A 1 336 ? -21.581 -3.938 17.942 1.00 59.84 336 LEU A C 1
ATOM 2623 O O . LEU A 1 336 ? -20.976 -3.580 18.946 1.00 59.84 336 LEU A O 1
ATOM 2627 N N . HIS A 1 337 ? -21.011 -4.456 16.853 1.00 64.62 337 HIS A N 1
ATOM 2628 C CA . HIS A 1 337 ? -19.571 -4.620 16.658 1.00 64.62 337 HIS A CA 1
ATOM 2629 C C . HIS A 1 337 ? -19.127 -3.750 15.481 1.00 64.62 337 HIS A C 1
ATOM 2631 O O . HIS A 1 337 ? -19.172 -4.186 14.329 1.00 64.62 337 HIS A O 1
ATOM 2637 N N . ALA A 1 338 ? -18.800 -2.489 15.759 1.00 70.62 338 ALA A N 1
ATOM 2638 C CA . ALA A 1 338 ? -18.139 -1.602 14.802 1.00 70.62 338 ALA A CA 1
ATOM 2639 C C . ALA A 1 338 ? -16.615 -1.810 14.831 1.00 70.62 338 ALA A C 1
ATOM 2641 O O . ALA A 1 338 ? -15.941 -1.641 13.813 1.00 70.62 338 ALA A O 1
ATOM 2642 N N . LEU A 1 339 ? -16.087 -2.193 15.993 1.00 75.00 339 LEU A N 1
ATOM 2643 C CA . LEU A 1 339 ? -14.710 -2.595 16.222 1.00 75.00 339 LEU A CA 1
ATOM 2644 C C . LEU A 1 339 ? -14.559 -4.103 16.011 1.00 75.00 339 LEU A C 1
ATOM 2646 O O . LEU A 1 339 ? -15.468 -4.896 16.273 1.00 75.00 339 LEU A O 1
ATOM 2650 N N . ARG A 1 340 ? -13.402 -4.509 15.489 1.00 68.12 340 ARG A N 1
ATOM 2651 C CA . ARG A 1 340 ? -13.101 -5.919 15.226 1.00 68.12 340 ARG A CA 1
ATOM 2652 C C . ARG A 1 340 ? -12.358 -6.525 16.406 1.00 68.12 340 ARG A C 1
ATOM 2654 O O . ARG A 1 340 ? -11.480 -5.898 16.977 1.00 68.12 340 ARG A O 1
ATOM 2661 N N . THR A 1 341 ? -12.661 -7.781 16.717 1.00 55.31 341 THR A N 1
ATOM 2662 C CA . THR A 1 341 ? -11.976 -8.548 17.772 1.00 55.31 341 THR A CA 1
ATOM 2663 C C . THR A 1 341 ? -11.014 -9.606 17.224 1.00 55.31 341 THR A C 1
ATOM 2665 O O . THR A 1 341 ? -10.469 -10.403 17.983 1.00 55.31 341 THR A O 1
ATOM 2668 N N . GLU A 1 342 ? -10.810 -9.655 15.899 1.00 53.91 342 GLU A N 1
ATOM 2669 C CA . GLU A 1 342 ? -9.999 -10.700 15.250 1.00 53.91 342 GLU A CA 1
ATOM 2670 C C . GLU A 1 342 ? -8.499 -10.594 15.597 1.00 53.91 342 GLU A C 1
ATOM 2672 O O . GLU A 1 342 ? -7.848 -11.628 15.726 1.00 53.91 342 GLU A O 1
ATOM 2677 N N . ASP A 1 343 ? -7.981 -9.378 15.829 1.00 54.78 343 ASP A N 1
ATOM 2678 C CA . ASP A 1 343 ? -6.547 -9.091 16.039 1.00 54.78 343 ASP A CA 1
ATOM 2679 C C . ASP A 1 343 ? -6.211 -8.539 17.444 1.00 54.78 343 ASP A C 1
ATOM 2681 O O . ASP A 1 343 ? -5.156 -7.935 17.650 1.00 54.78 343 ASP A O 1
ATOM 2685 N N . GLY A 1 344 ? -7.098 -8.737 18.421 1.00 61.88 344 GLY A N 1
ATOM 2686 C CA . GLY A 1 344 ? -6.971 -8.201 19.781 1.00 61.88 344 GLY A CA 1
ATOM 2687 C C . GLY A 1 344 ? -8.279 -7.598 20.282 1.00 61.88 344 GLY A C 1
ATOM 2688 O O . GLY A 1 344 ? -9.304 -7.666 19.605 1.00 61.88 344 GLY A O 1
ATOM 2689 N N . ASP A 1 345 ? -8.253 -7.009 21.475 1.00 75.38 345 ASP A N 1
ATOM 2690 C CA . ASP A 1 345 ? -9.401 -6.280 22.005 1.00 75.38 345 ASP A CA 1
ATOM 2691 C C . ASP A 1 345 ? -9.323 -4.809 21.560 1.00 75.38 345 ASP A C 1
ATOM 2693 O O . ASP A 1 345 ? -8.771 -3.952 22.248 1.00 75.38 345 ASP A O 1
ATOM 2697 N N . GLU A 1 346 ? -9.859 -4.503 20.369 1.00 82.19 346 GLU A N 1
ATOM 2698 C CA . GLU A 1 346 ? -9.897 -3.129 19.840 1.00 82.19 346 GLU A CA 1
ATOM 2699 C C . GLU A 1 346 ? -10.659 -2.146 20.752 1.00 82.19 346 GLU A C 1
ATOM 2701 O O . GLU A 1 346 ? -10.484 -0.932 20.600 1.00 82.19 346 GLU A O 1
ATOM 2706 N N . VAL A 1 347 ? -11.500 -2.637 21.672 1.00 84.88 347 VAL A N 1
ATOM 2707 C CA . VAL A 1 347 ? -12.206 -1.813 22.658 1.00 84.88 347 VAL A CA 1
ATOM 2708 C C . VAL A 1 347 ? -11.252 -1.403 23.777 1.00 84.88 347 VAL A C 1
ATOM 2710 O O . VAL A 1 347 ? -11.166 -0.210 24.081 1.00 84.88 347 VAL A O 1
ATOM 2713 N N . GLU A 1 348 ? -10.497 -2.350 24.340 1.00 83.69 348 GLU A N 1
ATOM 2714 C CA . GLU A 1 348 ? -9.438 -2.052 25.319 1.00 83.69 348 GLU A CA 1
ATOM 2715 C C . GLU A 1 348 ? -8.354 -1.154 24.708 1.00 83.69 348 GLU A C 1
ATOM 2717 O O . GLU A 1 348 ? -7.908 -0.177 25.320 1.00 83.69 348 GLU A O 1
ATOM 2722 N N . ASP A 1 349 ? -7.985 -1.435 23.459 1.00 86.81 349 ASP A N 1
ATOM 2723 C CA . ASP A 1 349 ? -6.896 -0.759 22.768 1.00 86.81 349 ASP A CA 1
ATOM 2724 C C . ASP A 1 349 ? -7.295 0.578 22.130 1.00 86.81 349 ASP A C 1
ATOM 2726 O O . ASP A 1 349 ? -6.438 1.321 21.636 1.00 86.81 349 ASP A O 1
ATOM 2730 N N . TYR A 1 350 ? -8.590 0.912 22.137 1.00 90.00 350 TYR A N 1
ATOM 2731 C CA . TYR A 1 350 ? -9.158 1.989 21.332 1.00 90.00 350 TYR A CA 1
ATOM 2732 C C . TYR A 1 350 ? -8.385 3.298 21.470 1.00 90.00 350 TYR A C 1
ATOM 2734 O O . TYR A 1 350 ? -8.010 3.907 20.470 1.00 90.00 350 TYR A O 1
ATOM 2742 N N . TRP A 1 351 ? -8.110 3.724 22.700 1.00 90.69 351 TRP A N 1
ATOM 2743 C CA . TRP A 1 351 ? -7.530 5.035 22.984 1.00 90.69 351 TRP A CA 1
ATOM 2744 C C . TRP A 1 351 ? -6.045 5.152 22.626 1.00 90.69 351 TRP A C 1
ATOM 2746 O O . TRP A 1 351 ? -5.560 6.270 22.441 1.00 90.69 351 TRP A O 1
ATOM 2756 N N . TRP A 1 352 ? -5.334 4.036 22.421 1.00 90.06 352 TRP A N 1
ATOM 2757 C CA . TRP A 1 352 ? -3.939 4.054 21.962 1.00 90.06 352 TRP A CA 1
ATOM 2758 C C . TRP A 1 352 ? -3.782 4.637 20.562 1.00 90.06 352 TRP A C 1
ATOM 2760 O O . TRP A 1 352 ? -2.712 5.142 20.230 1.00 90.06 352 TRP A O 1
ATOM 2770 N N . ARG A 1 353 ? -4.862 4.684 19.768 1.00 92.31 353 ARG A N 1
ATOM 2771 C CA . ARG A 1 353 ? -4.865 5.379 18.473 1.00 92.31 353 ARG A CA 1
ATOM 2772 C C . ARG A 1 353 ? -4.553 6.882 18.586 1.00 92.31 353 ARG A C 1
ATOM 2774 O O . ARG A 1 353 ? -4.233 7.509 17.578 1.00 92.31 353 ARG A O 1
ATOM 2781 N N . LEU A 1 354 ? -4.661 7.463 19.785 1.00 92.50 354 LEU A N 1
ATOM 2782 C CA . LEU A 1 354 ? -4.371 8.872 20.075 1.00 92.50 354 LEU A CA 1
ATOM 2783 C C . LEU A 1 354 ? -3.018 9.091 20.785 1.00 92.50 354 LEU A C 1
ATOM 2785 O O . LEU A 1 354 ? -2.623 10.241 20.973 1.00 92.50 354 LEU A O 1
ATOM 2789 N N . ASP A 1 355 ? -2.296 8.035 21.184 1.00 91.19 355 ASP A N 1
ATOM 2790 C CA . ASP A 1 355 ? -0.946 8.156 21.765 1.00 91.19 355 ASP A CA 1
ATOM 2791 C C . ASP A 1 355 ? 0.095 8.148 20.640 1.00 91.19 355 ASP A C 1
ATOM 2793 O O . ASP A 1 355 ? 0.132 7.231 19.835 1.00 91.19 355 ASP A O 1
ATOM 2797 N N . GLN A 1 356 ? 0.999 9.125 20.599 1.00 89.81 356 GLN A N 1
ATOM 2798 C CA . GLN A 1 356 ? 2.037 9.252 19.559 1.00 89.81 356 GLN A CA 1
ATOM 2799 C C . GLN A 1 356 ? 2.979 8.043 19.434 1.00 89.81 356 GLN A C 1
ATOM 2801 O O . GLN A 1 356 ? 3.669 7.885 18.425 1.00 89.81 356 GLN A O 1
ATOM 2806 N N . ARG A 1 357 ? 3.064 7.208 20.472 1.00 85.56 357 ARG A N 1
ATOM 2807 C CA . ARG A 1 357 ? 3.936 6.029 20.508 1.00 85.56 357 ARG A CA 1
ATOM 2808 C C . ARG A 1 357 ? 3.251 4.773 19.978 1.00 85.56 357 ARG A C 1
ATOM 2810 O O . ARG A 1 357 ? 3.964 3.873 19.541 1.00 85.56 357 ARG A O 1
ATOM 2817 N N . GLY A 1 358 ? 1.918 4.732 19.988 1.00 83.25 358 GLY A N 1
ATOM 2818 C CA . GLY A 1 358 ? 1.141 3.519 19.743 1.00 83.25 358 GLY A CA 1
ATOM 2819 C C . GLY A 1 358 ? 1.219 2.503 20.880 1.00 83.25 358 GLY A C 1
ATOM 2820 O O . GLY A 1 358 ? 1.824 2.749 21.927 1.00 83.25 358 GLY A O 1
ATOM 2821 N N . LEU A 1 359 ? 0.584 1.355 20.658 1.00 81.19 359 LEU A N 1
ATOM 2822 C CA . LEU A 1 359 ? 0.591 0.218 21.569 1.00 81.19 359 LEU A CA 1
ATOM 2823 C C . LEU A 1 359 ? 2.028 -0.213 21.884 1.00 81.19 359 LEU A C 1
ATOM 2825 O O . LEU A 1 359 ? 2.806 -0.480 20.957 1.00 81.19 359 LEU A O 1
ATOM 2829 N N . PRO A 1 360 ? 2.392 -0.331 23.175 1.00 67.06 360 PRO A N 1
ATOM 2830 C CA . PRO A 1 360 ? 3.638 -0.962 23.568 1.00 67.06 360 PRO A CA 1
ATOM 2831 C C . PRO A 1 360 ? 3.702 -2.349 22.936 1.00 67.06 360 PRO A C 1
ATOM 2833 O O . PRO A 1 360 ? 2.788 -3.157 23.087 1.00 67.06 360 PRO A O 1
ATOM 2836 N N . ARG A 1 361 ? 4.781 -2.618 22.202 1.00 58.69 361 ARG A N 1
ATO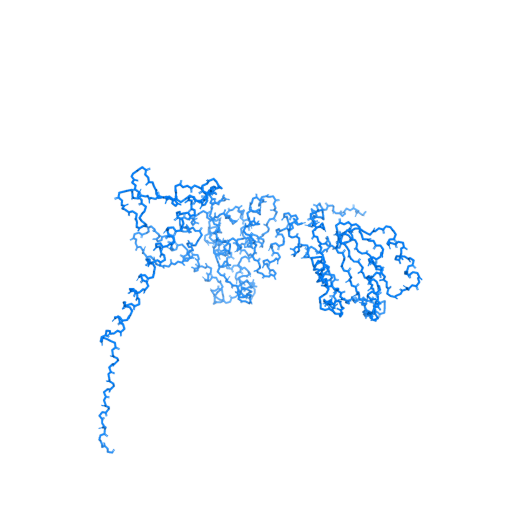M 2837 C CA . ARG A 1 361 ? 4.999 -3.918 21.577 1.00 58.69 361 ARG A CA 1
ATOM 2838 C C . ARG A 1 361 ? 5.062 -4.959 22.694 1.00 58.69 361 ARG A C 1
ATOM 2840 O O . ARG A 1 361 ? 6.036 -4.985 23.441 1.00 58.69 361 ARG A O 1
ATOM 2847 N N . LEU A 1 362 ? 4.029 -5.789 22.832 1.00 55.47 362 LEU A N 1
ATOM 2848 C CA . LEU A 1 362 ? 4.139 -7.007 23.626 1.00 55.47 362 LEU A CA 1
ATOM 2849 C C . LEU A 1 362 ? 5.230 -7.836 22.949 1.00 55.47 362 LEU A C 1
ATOM 2851 O O . LEU A 1 362 ? 5.074 -8.254 21.802 1.00 55.47 362 LEU A O 1
ATOM 2855 N N . GLU A 1 363 ? 6.371 -7.996 23.621 1.00 47.91 363 GLU A N 1
ATOM 2856 C CA . GLU A 1 363 ? 7.523 -8.729 23.080 1.00 47.91 363 GLU A CA 1
ATOM 2857 C C . GLU A 1 363 ? 7.227 -10.219 22.858 1.00 47.91 363 GLU A C 1
ATOM 2859 O O . GLU A 1 363 ? 8.058 -10.918 22.286 1.00 47.91 363 GLU A O 1
ATOM 2864 N N . ASP A 1 364 ? 6.032 -10.697 23.214 1.00 44.53 364 ASP A N 1
ATOM 2865 C CA . ASP A 1 364 ? 5.636 -12.067 22.944 1.00 44.53 364 ASP A CA 1
ATOM 2866 C C . ASP A 1 364 ? 4.119 -12.224 22.697 1.00 44.53 364 ASP A C 1
ATOM 2868 O O . ASP A 1 364 ? 3.337 -12.304 23.649 1.00 44.53 364 ASP A O 1
ATOM 2872 N N . PRO A 1 365 ? 3.658 -12.302 21.433 1.00 48.56 365 PRO A N 1
ATOM 2873 C CA . PRO A 1 365 ? 2.266 -12.628 21.116 1.00 48.56 365 PRO A CA 1
ATOM 2874 C C . PRO A 1 365 ? 1.888 -14.080 21.478 1.00 48.56 365 PRO A C 1
ATOM 2876 O O . PRO A 1 365 ? 0.751 -14.488 21.245 1.00 48.56 365 PRO A O 1
ATOM 2879 N N . THR A 1 366 ? 2.814 -14.872 22.036 1.00 51.97 366 THR A N 1
ATOM 2880 C CA . THR A 1 366 ? 2.608 -16.294 22.364 1.00 51.97 366 THR A CA 1
ATOM 2881 C C . THR A 1 366 ? 2.415 -16.587 23.853 1.00 51.97 366 THR A C 1
ATOM 2883 O O . THR A 1 366 ? 2.317 -17.751 24.248 1.00 51.97 366 THR A O 1
ATOM 2886 N N . ALA A 1 367 ? 2.295 -15.560 24.701 1.00 50.78 367 ALA A N 1
ATOM 2887 C CA . ALA A 1 367 ? 2.023 -15.750 26.124 1.00 50.78 367 ALA A CA 1
ATOM 2888 C C . ALA A 1 367 ? 0.596 -16.294 26.353 1.00 50.78 367 ALA A C 1
ATOM 2890 O O . ALA A 1 367 ? -0.366 -15.557 26.561 1.00 50.78 367 ALA A O 1
ATOM 2891 N N . HIS A 1 368 ? 0.444 -17.616 26.314 1.00 58.75 368 HIS A N 1
ATOM 2892 C CA . HIS A 1 368 ? -0.814 -18.292 26.608 1.00 58.75 368 HIS A CA 1
ATOM 2893 C C . HIS A 1 368 ? -0.933 -18.574 28.113 1.00 58.75 368 HIS A C 1
ATOM 2895 O O . HIS A 1 368 ? -0.082 -19.239 28.706 1.00 58.75 368 HIS A O 1
ATOM 2901 N N . LEU A 1 369 ? -2.023 -18.120 28.741 1.00 61.28 369 LEU A N 1
ATOM 2902 C CA . LEU A 1 369 ? -2.347 -18.487 30.120 1.00 61.28 369 LEU A CA 1
ATOM 2903 C C . LEU A 1 369 ? -2.817 -19.948 30.169 1.00 61.28 369 LEU A C 1
ATOM 2905 O O . LEU A 1 369 ? -3.893 -20.290 29.675 1.00 61.28 369 LEU A O 1
ATOM 2909 N N . ARG A 1 370 ? -2.023 -20.812 30.804 1.00 70.38 370 ARG A N 1
ATOM 2910 C CA . ARG A 1 370 ? -2.362 -22.221 31.021 1.00 70.38 370 ARG A CA 1
ATOM 2911 C C . ARG A 1 370 ? -2.917 -22.434 32.427 1.00 70.38 370 ARG A C 1
ATOM 2913 O O . ARG A 1 370 ? -2.216 -22.240 33.414 1.00 70.38 370 ARG A O 1
ATOM 2920 N N . LEU A 1 371 ? -4.156 -22.914 32.507 1.00 78.00 371 LEU A N 1
ATOM 2921 C CA . LEU A 1 371 ? -4.779 -23.380 33.748 1.00 78.00 371 LEU A CA 1
ATOM 2922 C C . LEU A 1 371 ? -4.979 -24.895 33.671 1.00 78.00 371 LEU A C 1
ATOM 2924 O O . LEU A 1 371 ? -5.715 -25.388 32.817 1.00 78.00 371 LEU A O 1
ATOM 2928 N N . GLU A 1 372 ? -4.334 -25.639 34.566 1.00 82.56 372 GLU A N 1
ATOM 2929 C CA . GLU A 1 372 ? -4.469 -27.093 34.653 1.00 82.56 372 GLU A CA 1
ATOM 2930 C C . GLU A 1 372 ? -5.163 -27.503 35.949 1.00 82.56 372 GLU A C 1
ATOM 2932 O O . GLU A 1 372 ? -4.807 -27.066 37.041 1.00 82.56 372 GLU A O 1
ATOM 2937 N N . ARG A 1 373 ? -6.173 -28.367 35.824 1.00 86.06 373 ARG A N 1
ATOM 2938 C CA . ARG A 1 373 ? -6.893 -28.935 36.963 1.00 86.06 373 ARG A CA 1
ATOM 2939 C C . ARG A 1 373 ? -6.328 -30.317 37.280 1.00 86.06 373 ARG A C 1
ATOM 2941 O O . ARG A 1 373 ? -6.818 -31.311 36.751 1.00 86.06 373 ARG A O 1
ATOM 2948 N N . THR A 1 374 ? -5.337 -30.368 38.162 1.00 86.56 374 THR A N 1
ATOM 2949 C CA . THR A 1 374 ? -4.590 -31.594 38.508 1.00 86.56 374 THR A CA 1
ATOM 2950 C C . THR A 1 374 ? -5.441 -32.664 39.202 1.00 86.56 374 THR A C 1
ATOM 2952 O O . THR A 1 374 ? -5.204 -33.855 39.037 1.00 86.56 374 THR A O 1
ATOM 2955 N N . GLY A 1 375 ? -6.508 -32.263 39.903 1.00 84.50 375 GLY A N 1
ATOM 2956 C CA . GLY A 1 375 ? -7.422 -33.190 40.584 1.00 84.50 375 GLY A CA 1
ATOM 2957 C C . GLY A 1 375 ? -8.452 -33.900 39.690 1.00 84.50 375 GLY A C 1
ATOM 2958 O O . GLY A 1 375 ? -9.285 -34.643 40.208 1.00 84.50 375 GLY A O 1
ATOM 2959 N N . ALA A 1 376 ? -8.473 -33.651 38.375 1.00 86.88 376 ALA A N 1
ATOM 2960 C CA . ALA A 1 376 ? -9.422 -34.278 37.450 1.00 86.88 376 ALA A CA 1
ATOM 2961 C C . ALA A 1 376 ? -8.738 -35.346 36.574 1.00 86.88 376 ALA A C 1
ATOM 2963 O O . ALA A 1 376 ? -7.643 -35.110 36.065 1.00 86.88 376 ALA A O 1
ATOM 2964 N N . PRO A 1 377 ? -9.379 -36.505 36.323 1.00 89.25 377 PRO A N 1
ATOM 2965 C CA . PRO A 1 377 ? -8.783 -37.542 35.488 1.00 89.25 377 PRO A CA 1
ATOM 2966 C C . PRO A 1 377 ? -8.694 -37.102 34.021 1.00 89.25 377 PRO A C 1
ATOM 2968 O O . PRO A 1 377 ? -9.612 -36.488 33.468 1.00 89.25 377 PRO A O 1
ATOM 2971 N N . CYS A 1 378 ? -7.605 -37.478 33.349 1.00 90.19 378 CYS A N 1
ATOM 2972 C CA . CYS A 1 378 ? -7.434 -37.205 31.927 1.00 90.19 378 CYS A CA 1
ATOM 2973 C C . CYS A 1 378 ? -8.416 -38.025 31.081 1.00 90.19 378 CYS A C 1
ATOM 2975 O O . CYS A 1 378 ? -8.383 -39.255 31.096 1.00 90.19 378 CYS A O 1
ATOM 2977 N N . LYS A 1 379 ? -9.214 -37.357 30.239 1.00 90.56 379 LYS A N 1
ATOM 2978 C CA . LYS A 1 379 ? -10.173 -38.026 29.341 1.00 90.56 379 LYS A CA 1
ATOM 2979 C C . LYS A 1 379 ? -9.503 -38.986 28.341 1.00 90.56 379 LYS A C 1
ATOM 2981 O O . LYS A 1 379 ? -10.098 -39.990 27.979 1.00 90.56 379 LYS A O 1
ATOM 2986 N N . VAL A 1 380 ? -8.269 -38.695 27.918 1.00 90.31 380 VAL A N 1
ATOM 2987 C CA . VAL A 1 380 ? -7.474 -39.554 27.012 1.00 90.31 380 VAL A CA 1
ATOM 2988 C C . VAL A 1 380 ? -6.863 -40.764 27.748 1.00 90.31 380 VAL A C 1
ATOM 2990 O O . VAL A 1 380 ? -6.365 -41.695 27.117 1.00 90.31 380 VAL A O 1
ATOM 2993 N N . GLY A 1 381 ? -6.907 -40.784 29.085 1.00 90.69 381 GLY A N 1
ATOM 2994 C CA . GLY A 1 381 ? -6.360 -41.871 29.896 1.00 90.69 381 GLY A CA 1
ATOM 2995 C C . GLY A 1 381 ? -4.850 -41.775 30.116 1.00 90.69 381 GLY A C 1
ATOM 2996 O O . GLY A 1 381 ? -4.163 -42.797 30.149 1.00 90.69 381 GLY A O 1
ATOM 2997 N N . PHE A 1 382 ? -4.298 -40.562 30.195 1.00 91.88 382 PHE A N 1
ATOM 2998 C CA . PHE A 1 382 ? -2.980 -40.356 30.803 1.00 91.88 382 PHE A CA 1
ATOM 2999 C C . PHE A 1 382 ? -3.110 -40.387 32.331 1.00 91.88 382 PHE A C 1
ATOM 3001 O O . PHE A 1 382 ? -4.093 -39.885 32.877 1.00 91.88 382 PHE A O 1
ATOM 3008 N N . ALA A 1 383 ? -2.137 -40.997 33.009 1.00 90.62 383 ALA A N 1
ATOM 3009 C CA . ALA A 1 383 ? -2.088 -41.065 34.466 1.00 90.62 383 ALA A CA 1
ATOM 3010 C C . ALA A 1 383 ? -1.509 -39.753 35.017 1.00 90.62 383 ALA A C 1
ATOM 3012 O O . ALA A 1 383 ? -0.322 -39.677 35.316 1.00 90.62 383 ALA A O 1
ATOM 3013 N N . LEU A 1 384 ? -2.345 -38.714 35.053 1.00 90.62 384 LEU A N 1
ATOM 3014 C CA . LEU A 1 384 ? -1.979 -37.381 35.536 1.00 90.62 384 LEU A CA 1
ATOM 3015 C C . LEU A 1 384 ? -2.239 -37.265 37.042 1.00 90.62 384 LEU A C 1
ATOM 3017 O O . LEU A 1 384 ? -3.173 -37.889 37.554 1.00 90.62 384 LEU A O 1
ATOM 3021 N N . ASN A 1 385 ? -1.427 -36.472 37.733 1.00 87.94 385 ASN A N 1
ATOM 3022 C CA . ASN A 1 385 ? -1.581 -36.142 39.151 1.00 87.94 385 ASN A CA 1
ATOM 3023 C C . ASN A 1 385 ? -0.930 -34.773 39.439 1.00 87.94 385 ASN A C 1
ATOM 3025 O O . ASN A 1 385 ? -0.548 -34.067 38.510 1.00 87.94 385 ASN A O 1
ATOM 3029 N N . ASP A 1 386 ? -0.807 -34.390 40.711 1.00 85.94 386 ASP A N 1
ATOM 3030 C CA . ASP A 1 386 ? -0.215 -33.100 41.102 1.00 85.94 386 ASP A CA 1
ATOM 3031 C C . ASP A 1 386 ? 1.275 -32.957 40.719 1.00 85.94 386 ASP A C 1
ATOM 3033 O O . ASP A 1 386 ? 1.776 -31.840 40.625 1.00 85.94 386 ASP A O 1
ATOM 3037 N N . GLU A 1 387 ? 1.973 -34.068 40.467 1.00 86.69 387 GLU A N 1
ATOM 3038 C CA . GLU A 1 387 ? 3.390 -34.120 40.076 1.00 86.69 387 GLU A CA 1
ATOM 3039 C C . GLU A 1 387 ? 3.591 -34.422 38.577 1.00 86.69 387 GLU A C 1
ATOM 3041 O O . GLU A 1 387 ? 4.680 -34.220 38.045 1.00 86.69 387 GLU A O 1
ATOM 3046 N N . VAL A 1 388 ? 2.558 -34.914 37.886 1.00 85.19 388 VAL A N 1
ATOM 3047 C CA . VAL A 1 388 ? 2.611 -35.376 36.492 1.00 85.19 388 VAL A CA 1
ATOM 3048 C C . VAL A 1 388 ? 1.541 -34.660 35.679 1.00 85.19 388 VAL A C 1
ATOM 3050 O O . VAL A 1 388 ? 0.352 -34.986 35.740 1.00 85.19 388 VAL A O 1
ATOM 3053 N N . THR A 1 389 ? 1.995 -33.698 34.884 1.00 89.38 389 THR A N 1
ATOM 3054 C CA . THR A 1 389 ? 1.167 -32.845 34.031 1.00 89.38 389 THR A CA 1
ATOM 3055 C C . THR A 1 389 ? 0.863 -33.489 32.669 1.00 89.38 389 THR A C 1
ATOM 3057 O O . THR A 1 389 ? 1.417 -34.525 32.292 1.00 89.38 389 THR A O 1
ATOM 3060 N N . CYS A 1 390 ? -0.068 -32.907 31.910 1.00 88.69 390 CYS A N 1
ATOM 3061 C CA . CYS A 1 390 ? -0.401 -33.365 30.567 1.00 88.69 390 CYS A CA 1
ATOM 3062 C C . CYS A 1 390 ? 0.829 -33.360 29.626 1.00 88.69 390 CYS A C 1
ATOM 3064 O O . CYS A 1 390 ? 1.338 -32.286 29.298 1.00 88.69 390 CYS A O 1
ATOM 3066 N N . PRO A 1 391 ? 1.239 -34.518 29.069 1.00 89.19 391 PRO A N 1
ATOM 3067 C CA . PRO A 1 391 ? 2.472 -34.637 28.283 1.00 89.19 391 PRO A CA 1
ATOM 3068 C C . PRO A 1 391 ? 2.433 -33.903 26.935 1.00 89.19 391 PRO A C 1
ATOM 3070 O O . PRO A 1 391 ? 3.473 -33.691 26.326 1.00 89.19 391 PRO A O 1
ATOM 3073 N N . LEU A 1 392 ? 1.251 -33.488 26.462 1.00 86.50 392 LEU A N 1
ATOM 3074 C CA . LEU A 1 392 ? 1.130 -32.605 25.292 1.00 86.50 392 LEU A CA 1
ATOM 3075 C C . LEU A 1 392 ? 1.664 -31.192 25.546 1.00 86.50 392 LEU A C 1
ATOM 3077 O O . LEU A 1 392 ? 1.912 -30.465 24.593 1.00 86.50 392 LEU A O 1
ATOM 3081 N N . PHE A 1 393 ? 1.763 -30.797 26.811 1.00 85.75 393 PHE A N 1
ATOM 3082 C CA . PHE A 1 393 ? 2.110 -29.441 27.212 1.00 85.75 393 PHE A CA 1
ATOM 3083 C C . PHE A 1 393 ? 3.323 -29.402 28.157 1.00 85.75 393 PHE A C 1
ATOM 3085 O O . PHE A 1 393 ? 3.671 -28.329 28.636 1.00 85.75 393 PHE A O 1
ATOM 3092 N N . ASP A 1 394 ? 3.913 -30.553 28.485 1.00 83.75 394 ASP A N 1
ATOM 3093 C CA . ASP A 1 394 ? 5.054 -30.669 29.407 1.00 83.75 394 ASP A CA 1
ATOM 3094 C C . ASP A 1 394 ? 6.408 -30.606 28.689 1.00 83.75 394 ASP A C 1
ATOM 3096 O O . ASP A 1 394 ? 7.397 -30.135 29.238 1.00 83.75 394 ASP A O 1
ATOM 3100 N N . ALA A 1 395 ? 6.458 -31.087 27.444 1.00 77.19 395 ALA A N 1
ATOM 3101 C CA . ALA A 1 395 ? 7.698 -31.253 26.700 1.00 77.19 395 ALA A CA 1
ATOM 3102 C C . ALA A 1 395 ? 7.741 -30.344 25.468 1.00 77.19 395 ALA A C 1
ATOM 3104 O O . ALA A 1 395 ? 6.825 -30.360 24.642 1.00 77.19 395 ALA A O 1
ATOM 3105 N N . GLU A 1 396 ? 8.839 -29.604 25.312 1.00 80.81 396 GLU A N 1
ATOM 3106 C CA . GLU A 1 396 ? 9.150 -28.922 24.057 1.00 80.81 396 GLU A CA 1
ATOM 3107 C C . GLU A 1 396 ? 9.625 -29.924 22.999 1.00 80.81 396 GLU A C 1
ATOM 3109 O O . GLU A 1 396 ? 10.397 -30.835 23.324 1.00 80.81 396 GLU A O 1
ATOM 3114 N N . PRO A 1 397 ? 9.215 -29.776 21.727 1.00 83.81 397 PRO A N 1
ATOM 3115 C CA . PRO A 1 397 ? 9.626 -30.708 20.697 1.00 83.81 397 PRO A CA 1
ATOM 3116 C C . PRO A 1 397 ? 11.110 -30.631 20.361 1.00 83.81 397 PRO A C 1
ATOM 3118 O O . PRO A 1 397 ? 11.585 -29.641 19.811 1.00 83.81 397 PRO A O 1
ATOM 3121 N N . THR A 1 398 ? 11.832 -31.721 20.606 1.00 87.56 398 THR A N 1
ATOM 3122 C CA . THR A 1 398 ? 13.233 -31.877 20.214 1.00 87.56 398 THR A CA 1
ATOM 3123 C C . THR A 1 398 ? 13.443 -33.205 19.489 1.00 87.56 398 THR A C 1
ATOM 3125 O O . THR A 1 398 ? 12.605 -34.108 19.510 1.00 87.56 398 THR A O 1
ATOM 3128 N N . LEU A 1 399 ? 14.583 -33.349 18.808 1.00 86.31 399 LEU A N 1
ATOM 3129 C CA . LEU A 1 399 ? 14.939 -34.625 18.178 1.00 86.31 399 LEU A CA 1
ATOM 3130 C C . LEU A 1 399 ? 15.177 -35.734 19.216 1.00 86.31 399 LEU A C 1
ATOM 3132 O O . LEU A 1 399 ? 14.988 -36.906 18.907 1.00 86.31 399 LEU A O 1
ATOM 3136 N N . GLU A 1 400 ? 15.546 -35.368 20.444 1.00 87.88 400 GLU A N 1
ATOM 3137 C CA . GLU A 1 400 ? 15.852 -36.304 21.529 1.00 87.88 400 GLU A CA 1
ATOM 3138 C C . GLU A 1 400 ? 14.591 -36.930 22.144 1.00 87.88 400 GLU A C 1
ATOM 3140 O O . GLU A 1 400 ? 14.636 -38.069 22.603 1.00 87.88 400 GLU A O 1
ATOM 3145 N N . ASN A 1 401 ? 13.451 -36.227 22.117 1.00 89.56 401 ASN A N 1
ATOM 3146 C CA . ASN A 1 401 ? 12.177 -36.701 22.674 1.00 89.56 401 ASN A CA 1
ATOM 3147 C C . ASN A 1 401 ? 11.107 -37.011 21.607 1.00 89.56 401 ASN A C 1
ATOM 3149 O O . ASN A 1 401 ? 9.939 -37.242 21.938 1.00 89.56 401 ASN A O 1
ATOM 3153 N N . LEU A 1 402 ? 11.499 -37.063 20.329 1.00 89.88 402 LEU A N 1
ATOM 3154 C CA . LEU A 1 402 ? 10.588 -37.215 19.193 1.00 89.88 402 LEU A CA 1
ATOM 3155 C C . LEU A 1 402 ? 9.721 -38.478 19.280 1.00 89.88 402 LEU A C 1
ATOM 3157 O O . LEU A 1 402 ? 8.509 -38.411 19.083 1.00 89.88 402 LEU A O 1
ATOM 3161 N N . GLU A 1 403 ? 10.311 -39.628 19.607 1.00 91.31 403 GLU A N 1
ATOM 3162 C CA . GLU A 1 403 ? 9.577 -40.898 19.708 1.00 91.31 403 GLU A CA 1
ATOM 3163 C C . GLU A 1 403 ? 8.522 -40.866 20.827 1.00 91.31 403 GLU A C 1
ATOM 3165 O O . GLU A 1 403 ? 7.373 -41.286 20.635 1.00 91.31 403 GLU A O 1
ATOM 3170 N N . ALA A 1 404 ? 8.881 -40.298 21.982 1.00 87.56 404 ALA A N 1
ATOM 3171 C CA . ALA A 1 404 ? 7.969 -40.126 23.106 1.00 87.56 404 ALA A CA 1
ATOM 3172 C C . ALA A 1 404 ? 6.796 -39.200 22.736 1.00 87.56 404 ALA A C 1
ATOM 3174 O O . ALA A 1 404 ? 5.637 -39.543 22.989 1.00 87.56 404 ALA A O 1
ATOM 3175 N N . MET A 1 405 ? 7.060 -38.078 22.061 1.00 90.75 405 MET A N 1
ATOM 3176 C CA . MET A 1 405 ? 6.005 -37.169 21.600 1.00 90.75 405 MET A CA 1
ATOM 3177 C C . MET A 1 405 ? 5.090 -37.801 20.555 1.00 90.75 405 MET A C 1
ATOM 3179 O O . MET A 1 405 ? 3.869 -37.695 20.666 1.00 90.75 405 MET A O 1
ATOM 3183 N N . LEU A 1 406 ? 5.642 -38.506 19.564 1.00 92.38 406 LEU A N 1
ATOM 3184 C CA . LEU A 1 406 ? 4.836 -39.188 18.549 1.00 92.38 406 LEU A CA 1
ATOM 3185 C C . LEU A 1 406 ? 3.932 -40.259 19.174 1.00 92.38 406 LEU A C 1
ATOM 3187 O O . LEU A 1 406 ? 2.792 -40.436 18.739 1.00 92.38 406 LEU A O 1
ATOM 3191 N N . THR A 1 407 ? 4.389 -40.914 20.242 1.00 93.00 407 THR A N 1
ATOM 3192 C CA . THR A 1 407 ? 3.573 -41.851 21.026 1.00 93.00 407 THR A CA 1
ATOM 3193 C C . THR A 1 407 ? 2.406 -41.141 21.722 1.00 93.00 407 THR A C 1
ATOM 3195 O O . THR A 1 407 ? 1.265 -41.618 21.676 1.00 93.00 407 THR A O 1
ATOM 3198 N N . VAL A 1 408 ? 2.657 -39.972 22.322 1.00 92.88 408 VAL A N 1
ATOM 3199 C CA . VAL A 1 408 ? 1.612 -39.122 22.918 1.00 92.88 408 VAL A CA 1
ATOM 3200 C C . VAL A 1 408 ? 0.602 -38.692 21.851 1.00 92.88 408 VAL A C 1
ATOM 3202 O O . VAL A 1 408 ? -0.606 -38.848 22.060 1.00 92.88 408 VAL A O 1
ATOM 3205 N N . PHE A 1 409 ? 1.070 -38.232 20.687 1.00 93.44 409 PHE A N 1
ATOM 3206 C CA . PHE A 1 409 ? 0.217 -37.811 19.573 1.00 93.44 409 PHE A CA 1
ATOM 3207 C C . PHE A 1 409 ? -0.654 -38.960 19.072 1.00 93.44 409 PHE A C 1
ATOM 3209 O O . PHE A 1 409 ? -1.871 -38.807 18.988 1.00 93.44 409 PHE A O 1
ATOM 3216 N N . ALA A 1 410 ? -0.075 -40.138 18.831 1.00 93.12 410 ALA A N 1
ATOM 3217 C CA . ALA A 1 410 ? -0.814 -41.311 18.373 1.00 93.12 410 ALA A CA 1
ATOM 3218 C C . ALA A 1 410 ? -1.950 -41.690 19.337 1.00 93.12 410 ALA A C 1
ATOM 3220 O O . ALA A 1 410 ? -3.086 -41.914 18.904 1.00 93.12 410 ALA A O 1
ATOM 3221 N N . LYS A 1 411 ? -1.678 -41.699 20.651 1.00 93.25 411 LYS A N 1
ATOM 3222 C CA . LYS A 1 411 ? -2.684 -42.010 21.678 1.00 93.25 411 LYS A CA 1
ATOM 3223 C C . LYS A 1 411 ? -3.812 -40.975 21.709 1.00 93.25 411 LYS A C 1
ATOM 3225 O O . LYS A 1 411 ? -4.988 -41.345 21.735 1.00 93.25 411 LYS A O 1
ATOM 3230 N N . VAL A 1 412 ? -3.470 -39.686 21.671 1.00 91.94 412 VAL A N 1
ATOM 3231 C CA . VAL A 1 412 ? -4.449 -38.586 21.659 1.00 91.94 412 VAL A CA 1
ATOM 3232 C C . VAL A 1 412 ? -5.317 -38.647 20.404 1.00 91.94 412 VAL A C 1
ATOM 3234 O O . VAL A 1 412 ? -6.546 -38.594 20.506 1.00 91.94 412 VAL A O 1
ATOM 3237 N N . SER A 1 413 ? -4.703 -38.801 19.232 1.00 87.25 413 SER A N 1
ATOM 3238 C CA . SER A 1 413 ? -5.398 -38.851 17.947 1.00 87.25 413 SER A CA 1
ATOM 3239 C C . SER A 1 413 ? -6.344 -40.046 17.856 1.00 87.25 413 SER A C 1
ATOM 3241 O O . SER A 1 413 ? -7.492 -39.878 17.439 1.00 87.25 413 SER A O 1
ATOM 3243 N N . ALA A 1 414 ? -5.917 -41.235 18.297 1.00 91.12 414 ALA A N 1
ATOM 3244 C CA . ALA A 1 414 ? -6.764 -42.426 18.316 1.00 91.12 414 ALA A CA 1
ATOM 3245 C C . ALA A 1 414 ? -8.007 -42.227 19.198 1.00 91.12 414 ALA A C 1
ATOM 3247 O O . ALA A 1 414 ? -9.131 -42.463 18.749 1.00 91.12 414 ALA A O 1
ATOM 3248 N N . PHE A 1 415 ? -7.821 -41.714 20.420 1.00 92.69 415 PHE A N 1
ATOM 3249 C CA . PHE A 1 415 ? -8.929 -41.439 21.334 1.00 92.69 415 PHE A CA 1
ATOM 3250 C C . PHE A 1 415 ? -9.903 -40.399 20.762 1.00 92.69 415 PHE A C 1
ATOM 3252 O O . PHE A 1 415 ? -11.116 -40.616 20.731 1.00 92.69 415 PHE A O 1
ATOM 3259 N N . ARG A 1 416 ? -9.385 -39.260 20.280 1.00 88.44 416 ARG A N 1
ATOM 3260 C CA . ARG A 1 416 ? -10.216 -38.153 19.781 1.00 88.44 416 ARG A CA 1
ATOM 3261 C C . ARG A 1 416 ? -10.976 -38.511 18.511 1.00 88.44 416 ARG A C 1
ATOM 3263 O O . ARG A 1 416 ? -12.101 -38.042 18.349 1.00 88.44 416 ARG A O 1
ATOM 3270 N N . LYS A 1 417 ? -10.416 -39.369 17.655 1.00 84.69 417 LYS A N 1
ATOM 3271 C CA . LYS A 1 417 ? -11.118 -39.903 16.483 1.00 84.69 417 LYS A CA 1
ATOM 3272 C C . LYS A 1 417 ? -12.363 -40.698 16.889 1.00 84.69 417 LYS A C 1
ATOM 3274 O O . LYS A 1 417 ? -13.434 -40.455 16.339 1.00 84.69 417 LYS A O 1
ATOM 3279 N N . ILE A 1 418 ? -12.240 -41.585 17.877 1.00 87.06 418 ILE A N 1
ATOM 3280 C CA . ILE A 1 418 ? -13.360 -42.394 18.387 1.00 87.06 418 ILE A CA 1
ATOM 3281 C C . ILE A 1 418 ? -14.410 -41.501 19.072 1.00 87.06 418 ILE A C 1
ATOM 3283 O O . ILE A 1 418 ? -15.598 -41.599 18.770 1.00 87.06 418 ILE A O 1
ATOM 3287 N N . ASP A 1 419 ? -13.981 -40.575 19.937 1.00 80.81 419 ASP A N 1
ATOM 3288 C CA . ASP A 1 419 ? -14.871 -39.622 20.625 1.00 80.81 419 ASP A CA 1
ATOM 3289 C C . ASP A 1 419 ? -15.653 -38.735 19.637 1.00 80.81 419 ASP A C 1
ATOM 3291 O O . ASP A 1 419 ? -16.841 -38.474 19.829 1.00 80.81 419 ASP A O 1
ATOM 3295 N N . ALA A 1 420 ? -15.013 -38.294 18.549 1.00 77.31 420 ALA A N 1
ATOM 3296 C CA . ALA A 1 420 ? -15.667 -37.510 17.504 1.00 77.31 420 ALA A CA 1
ATOM 3297 C C . ALA A 1 420 ? -16.719 -38.324 16.733 1.00 77.31 420 ALA A C 1
ATOM 3299 O O . ALA A 1 420 ? -17.810 -37.817 16.472 1.00 77.31 420 ALA A O 1
ATOM 3300 N N . GLN A 1 421 ? -16.424 -39.587 16.406 1.00 83.69 421 GLN A N 1
ATOM 3301 C CA . GLN A 1 421 ? -17.372 -40.486 15.740 1.00 83.69 421 GLN A CA 1
ATOM 3302 C C . GLN A 1 421 ? -18.609 -40.753 16.611 1.00 83.69 421 GLN A C 1
ATOM 3304 O O . GLN A 1 421 ? -19.731 -40.686 16.107 1.00 83.69 421 GLN A O 1
ATOM 3309 N N . GLY A 1 422 ? -18.418 -40.967 17.918 1.00 80.25 422 GLY A N 1
ATOM 3310 C CA . GLY A 1 422 ? -19.517 -41.118 18.877 1.00 80.25 422 GLY A CA 1
ATOM 3311 C C . GLY A 1 422 ? -20.406 -39.872 18.954 1.00 80.25 422 GLY A C 1
ATOM 3312 O O . GLY A 1 422 ? -21.621 -39.964 18.777 1.00 80.25 422 GLY A O 1
ATOM 3313 N N . ARG A 1 423 ? -19.806 -38.682 19.104 1.00 75.75 423 ARG A N 1
ATOM 3314 C CA . ARG A 1 423 ? -20.552 -37.407 19.131 1.00 75.75 423 ARG A CA 1
ATOM 3315 C C . ARG A 1 423 ? -21.295 -37.120 17.828 1.00 75.75 423 ARG A C 1
ATOM 3317 O O . ARG A 1 423 ? -22.393 -36.566 17.855 1.00 75.75 423 ARG A O 1
ATOM 3324 N N . HIS A 1 424 ? -20.718 -37.489 16.685 1.00 72.00 424 HIS A N 1
ATOM 3325 C CA . HIS A 1 424 ? -21.390 -37.367 15.394 1.00 72.00 424 HIS A CA 1
ATOM 3326 C C . HIS A 1 424 ? -22.629 -38.269 15.326 1.00 72.00 424 HIS A C 1
ATOM 3328 O O . HIS A 1 424 ? -23.698 -37.801 14.938 1.00 72.00 424 HIS A O 1
ATOM 3334 N N . ALA A 1 425 ? -22.520 -39.528 15.763 1.00 78.38 425 ALA A N 1
ATOM 3335 C CA . ALA A 1 425 ? -23.652 -40.452 15.815 1.00 78.38 425 ALA A CA 1
ATOM 3336 C C . ALA A 1 425 ? -24.780 -39.939 16.731 1.00 78.38 425 ALA A C 1
ATOM 3338 O O . ALA A 1 425 ? -25.941 -39.932 16.326 1.00 78.38 425 ALA A O 1
ATOM 3339 N N . GLU A 1 426 ? -24.451 -39.415 17.917 1.00 76.25 426 GLU A N 1
ATOM 3340 C CA . GLU A 1 426 ? -25.434 -38.797 18.821 1.00 76.25 426 GLU A CA 1
ATOM 3341 C C . GLU A 1 426 ? -26.105 -37.558 18.221 1.00 76.25 426 GLU A C 1
ATOM 3343 O O . GLU A 1 426 ? -27.296 -37.321 18.432 1.00 76.25 426 GLU A O 1
ATOM 3348 N N . ARG A 1 427 ? -25.348 -36.732 17.490 1.00 75.06 427 ARG A N 1
ATOM 3349 C CA . ARG A 1 427 ? -25.887 -35.541 16.825 1.00 75.06 427 ARG A CA 1
ATOM 3350 C C . ARG A 1 427 ? -26.856 -35.930 15.713 1.00 75.06 427 ARG A C 1
ATOM 3352 O O . ARG A 1 427 ? -27.927 -35.339 15.618 1.00 75.06 427 ARG A O 1
ATOM 3359 N N . VAL A 1 428 ? -26.507 -36.938 14.915 1.00 77.38 428 VAL A N 1
ATOM 3360 C CA . VAL A 1 428 ? -27.384 -37.495 13.876 1.00 77.38 428 VAL A CA 1
ATOM 3361 C C . VAL A 1 428 ? -28.653 -38.085 14.496 1.00 77.38 428 VAL A C 1
ATOM 3363 O O . VAL A 1 428 ? -29.745 -37.795 14.014 1.00 77.38 428 VAL A O 1
ATOM 3366 N N . ALA A 1 429 ? -28.535 -38.833 15.598 1.00 79.44 429 ALA A N 1
ATOM 3367 C CA . ALA A 1 429 ? -29.683 -39.382 16.319 1.00 79.44 429 ALA A CA 1
ATOM 3368 C C . ALA A 1 429 ? -30.614 -38.280 16.854 1.00 79.44 429 ALA A C 1
ATOM 3370 O O . ALA A 1 429 ? -31.821 -38.346 16.637 1.00 79.44 429 ALA A O 1
ATOM 3371 N N . ARG A 1 430 ? -30.061 -37.215 17.453 1.00 77.00 430 ARG A N 1
ATOM 3372 C CA . ARG A 1 430 ? -30.841 -36.048 17.909 1.00 77.00 430 ARG A CA 1
ATOM 3373 C C . ARG A 1 430 ? -31.563 -35.330 16.774 1.00 77.00 430 ARG A C 1
ATOM 3375 O O . ARG A 1 430 ? -32.702 -34.913 16.945 1.00 77.00 430 ARG A O 1
ATOM 3382 N N . ILE A 1 431 ? -30.914 -35.177 15.620 1.00 74.31 431 ILE A N 1
ATOM 3383 C CA . ILE A 1 431 ? -31.539 -34.570 14.436 1.00 74.31 431 ILE A CA 1
ATOM 3384 C C . ILE A 1 431 ? -32.681 -35.457 13.925 1.00 74.31 431 ILE A C 1
ATOM 3386 O O . ILE A 1 431 ? -33.745 -34.946 13.584 1.00 74.31 431 ILE A O 1
ATOM 3390 N N . ALA A 1 432 ? -32.491 -36.778 13.903 1.00 77.81 432 ALA A N 1
ATOM 3391 C CA . ALA A 1 432 ? -33.533 -37.722 13.508 1.00 77.81 432 ALA A CA 1
ATOM 3392 C C . ALA A 1 432 ? -34.736 -37.691 14.468 1.00 77.81 432 ALA A C 1
ATOM 3394 O O . ALA A 1 432 ? -35.875 -37.636 14.010 1.00 77.81 432 ALA A O 1
ATOM 3395 N N . GLU A 1 433 ? -34.495 -37.652 15.781 1.00 82.06 433 GLU A N 1
ATOM 3396 C CA . GLU A 1 433 ? -35.537 -37.542 16.810 1.00 82.06 433 GLU A CA 1
ATOM 3397 C C . GLU A 1 433 ? -36.294 -36.207 16.720 1.00 82.06 433 GLU A C 1
ATOM 3399 O O . GLU A 1 433 ? -37.525 -36.181 16.737 1.00 82.06 433 GLU A O 1
ATOM 3404 N N . PHE A 1 434 ? -35.571 -35.100 16.518 1.00 75.31 434 PHE A N 1
ATOM 3405 C CA . PHE A 1 434 ? -36.167 -33.784 16.286 1.00 75.31 434 PHE A CA 1
ATOM 3406 C C . PHE A 1 434 ? -37.060 -33.765 15.034 1.00 75.31 434 PHE A C 1
ATOM 3408 O O . PHE A 1 434 ? -38.169 -33.233 15.073 1.00 75.31 434 PHE A O 1
ATOM 3415 N N . ASN A 1 435 ? -36.616 -34.390 13.939 1.00 74.38 435 ASN A N 1
ATOM 3416 C CA . ASN A 1 435 ? -37.377 -34.475 12.690 1.00 74.38 435 ASN A CA 1
ATOM 3417 C C . ASN A 1 435 ? -38.582 -35.430 12.769 1.00 74.38 435 ASN A C 1
ATOM 3419 O O . ASN A 1 435 ? -39.541 -35.259 12.019 1.00 74.38 435 ASN A O 1
ATOM 3423 N N . ALA A 1 436 ? -38.559 -36.416 13.669 1.00 73.88 436 ALA A N 1
ATOM 3424 C CA . ALA A 1 436 ? -39.659 -37.354 13.892 1.00 73.88 436 ALA A CA 1
ATOM 3425 C C . ALA A 1 436 ? -40.770 -36.797 14.810 1.00 73.88 436 ALA A C 1
ATOM 3427 O O . ALA A 1 436 ? -41.818 -37.432 14.957 1.00 73.88 436 ALA A O 1
ATOM 3428 N N . SER A 1 437 ? -40.571 -35.621 15.421 1.00 75.75 437 SER A N 1
ATOM 3429 C CA . SER A 1 437 ? -41.527 -35.026 16.358 1.00 75.75 437 SER A CA 1
ATOM 3430 C C . SER A 1 437 ? -42.857 -34.628 15.674 1.00 75.75 437 SER A C 1
ATOM 3432 O O . SER A 1 437 ? -42.843 -33.897 14.677 1.00 75.75 437 SER A O 1
ATOM 3434 N N . PRO A 1 438 ? -44.032 -35.040 16.203 1.00 62.16 438 PRO A N 1
ATOM 3435 C CA . PRO A 1 438 ? -45.347 -34.804 15.585 1.00 62.16 438 PRO A CA 1
ATOM 3436 C C . PRO A 1 438 ? -45.746 -33.331 15.417 1.00 62.16 438 PRO A C 1
ATOM 3438 O O . PRO A 1 438 ? -46.641 -33.028 14.631 1.00 62.16 438 PRO A O 1
ATOM 3441 N N . LEU A 1 439 ? -45.081 -32.410 16.121 1.00 59.78 439 LEU A N 1
ATOM 3442 C CA . LEU A 1 439 ? -45.396 -30.975 16.151 1.00 59.78 439 LEU A CA 1
ATOM 3443 C C . LEU A 1 439 ? -45.104 -30.229 14.834 1.00 59.78 439 LEU A C 1
ATOM 3445 O O . LEU A 1 439 ? -45.329 -29.025 14.754 1.00 59.78 439 LEU A O 1
ATOM 3449 N N . ARG A 1 440 ? -44.604 -30.919 13.799 1.00 56.47 440 ARG A N 1
ATOM 3450 C CA . ARG A 1 440 ? -44.295 -30.340 12.480 1.00 56.47 440 ARG A CA 1
ATOM 3451 C C . ARG A 1 440 ? -45.038 -30.964 11.303 1.00 56.47 440 ARG A C 1
ATOM 3453 O O . ARG A 1 440 ? -44.735 -30.592 10.170 1.00 56.47 440 ARG A O 1
ATOM 3460 N N . ARG A 1 441 ? -46.008 -31.869 11.504 1.00 55.56 441 ARG A N 1
ATOM 3461 C CA . ARG A 1 441 ? -46.878 -32.233 10.373 1.00 55.56 441 ARG A CA 1
ATOM 3462 C C . ARG A 1 441 ? -47.635 -30.964 9.958 1.00 55.56 441 ARG A C 1
ATOM 3464 O O . ARG A 1 441 ? -48.371 -30.439 10.793 1.00 55.56 441 ARG A O 1
ATOM 3471 N N . PRO A 1 442 ? -47.429 -30.433 8.736 1.00 57.03 442 PRO A N 1
ATOM 3472 C CA . PRO A 1 442 ? -48.199 -29.288 8.279 1.00 57.03 442 PRO A CA 1
ATOM 3473 C C . PRO A 1 442 ? -49.684 -29.649 8.391 1.00 57.03 442 PRO A C 1
ATOM 3475 O O . PRO A 1 442 ? -50.033 -30.808 8.131 1.00 57.03 442 PRO A O 1
ATOM 3478 N N . PRO A 1 443 ? -50.545 -28.717 8.832 1.00 59.19 443 PRO A N 1
ATOM 3479 C CA . PRO A 1 443 ? -51.965 -28.992 8.964 1.00 59.19 443 PRO A CA 1
ATOM 3480 C C . PRO A 1 443 ? -52.473 -29.523 7.627 1.00 59.19 443 PRO A C 1
ATOM 3482 O O . PRO A 1 443 ? -52.289 -28.893 6.584 1.00 59.19 443 PRO A O 1
ATOM 3485 N N . THR A 1 444 ? -53.047 -30.725 7.659 1.00 65.38 444 THR A N 1
ATOM 3486 C CA . THR A 1 444 ? -53.682 -31.342 6.496 1.00 65.38 444 THR A CA 1
ATOM 3487 C C . THR A 1 444 ? -54.677 -30.328 5.933 1.00 65.38 444 THR A C 1
ATOM 3489 O O . THR A 1 444 ? -55.530 -29.873 6.702 1.00 65.38 444 THR A O 1
ATOM 3492 N N . PRO A 1 445 ? -54.568 -29.926 4.653 1.00 58.28 445 PRO A N 1
ATOM 3493 C CA . PRO A 1 445 ? -55.472 -28.939 4.086 1.00 58.28 445 PRO A CA 1
ATOM 3494 C C . PRO A 1 445 ? -56.902 -29.455 4.227 1.00 58.28 445 PRO A C 1
ATOM 3496 O O . PRO A 1 445 ? -57.232 -30.555 3.778 1.00 58.28 445 PRO A O 1
ATOM 3499 N N . THR A 1 446 ? -57.721 -28.684 4.933 1.00 64.12 446 THR A N 1
ATOM 3500 C CA . THR A 1 446 ? -59.137 -28.972 5.144 1.00 64.12 446 THR A CA 1
ATOM 3501 C C . THR A 1 446 ? -59.820 -28.982 3.772 1.00 64.12 446 THR A C 1
ATOM 3503 O O . THR A 1 446 ? -59.553 -28.076 2.978 1.00 64.12 446 THR A O 1
ATOM 3506 N N . PRO A 1 447 ? -60.654 -29.984 3.436 1.00 56.84 447 PRO A N 1
ATOM 3507 C CA . PRO A 1 447 ? -61.352 -29.996 2.158 1.00 56.84 447 PRO A CA 1
ATOM 3508 C C . PRO A 1 447 ? -62.246 -28.759 2.081 1.00 56.84 447 PRO A C 1
ATOM 3510 O O . PRO A 1 447 ? -63.034 -28.520 2.993 1.00 56.84 447 PRO A O 1
ATOM 3513 N N . ALA A 1 448 ? -62.091 -27.964 1.022 1.00 54.47 448 ALA A N 1
ATOM 3514 C CA . ALA A 1 448 ? -62.945 -26.815 0.768 1.00 54.47 448 ALA A CA 1
ATOM 3515 C C . ALA A 1 448 ? -64.398 -27.295 0.648 1.00 54.47 448 ALA A C 1
ATOM 3517 O O . ALA A 1 448 ? -64.733 -28.051 -0.267 1.00 54.47 448 ALA A O 1
ATOM 3518 N N . GLU A 1 449 ? -65.239 -26.886 1.597 1.00 52.75 449 GLU A N 1
ATOM 3519 C CA . GLU A 1 449 ? -66.681 -27.074 1.514 1.00 52.75 449 GLU A CA 1
ATOM 3520 C C . GLU A 1 449 ? -67.192 -26.349 0.267 1.00 52.75 449 GLU A C 1
ATOM 3522 O O . GLU A 1 449 ? -66.936 -25.161 0.053 1.00 52.75 449 GLU A O 1
ATOM 3527 N N . GLY A 1 450 ? -67.849 -27.119 -0.601 1.00 50.81 450 GLY A N 1
ATOM 3528 C CA . GLY A 1 450 ? -68.419 -26.644 -1.848 1.00 50.81 450 GLY A CA 1
ATOM 3529 C C . GLY A 1 450 ? -69.478 -25.582 -1.586 1.00 50.81 450 GLY A C 1
ATOM 3530 O O . GLY A 1 450 ? -70.458 -25.829 -0.887 1.00 50.81 450 GLY A O 1
ATOM 3531 N N . GLY A 1 451 ? -69.275 -24.409 -2.181 1.00 47.44 451 GLY A N 1
ATOM 3532 C CA . GLY A 1 451 ? -70.296 -23.379 -2.287 1.00 47.44 451 GLY A CA 1
ATOM 3533 C C . GLY A 1 451 ? -71.421 -23.851 -3.201 1.00 47.44 451 GLY A C 1
ATOM 3534 O O . GLY A 1 451 ? -71.241 -23.995 -4.410 1.00 47.44 451 GLY A O 1
ATOM 3535 N N . GLU A 1 452 ? -72.576 -24.090 -2.594 1.00 54.22 452 GLU A N 1
ATOM 3536 C CA . GLU A 1 452 ? -73.863 -24.229 -3.256 1.00 54.22 452 GLU A CA 1
ATOM 3537 C C . GLU A 1 452 ? -74.457 -22.848 -3.590 1.00 54.22 452 GLU A C 1
ATOM 3539 O O . GLU A 1 452 ? -74.519 -21.955 -2.747 1.00 54.22 452 GLU A O 1
ATOM 3544 N N . THR A 1 453 ? -75.002 -22.766 -4.808 1.00 51.66 453 THR A N 1
ATOM 3545 C CA . THR A 1 453 ? -76.095 -21.895 -5.293 1.00 51.66 453 THR A CA 1
ATOM 3546 C C . THR A 1 453 ? -75.834 -20.423 -5.650 1.00 51.66 453 THR A C 1
ATOM 3548 O O . THR A 1 453 ? -75.578 -19.587 -4.790 1.00 51.66 453 THR A O 1
ATOM 3551 N N . ALA A 1 454 ? -76.039 -20.121 -6.943 1.00 46.94 454 ALA A N 1
ATOM 3552 C CA . ALA A 1 454 ? -77.149 -19.329 -7.519 1.00 46.94 454 ALA A CA 1
ATOM 3553 C C . ALA A 1 454 ? -76.690 -18.464 -8.703 1.00 46.94 454 ALA A C 1
ATOM 3555 O O . ALA A 1 454 ? -75.878 -17.537 -8.488 1.00 46.94 454 ALA A O 1
#

Radius of gyration: 33.63 Å; Cα contacts (8 Å, |Δi|>4): 519; chains: 1; bounding box: 112×78×85 Å

Foldseek 3Di:
DDDDDDPPVDDQQFQLVLPPLLPCAAPNVVLLVQVLCVLVVWAPWDWADDDPDPDPPRNHTKIKTWDWDQDPVRDTDIAIEIEDEHEDNEEDEQVVVVVQVVSCVVDPDHQEYEYEYSAYHDPVNVVVLVVVCVVPVPNRYHYHYNVNSSVSCSVRLVSCVVNPVVRGDLQSNLVSLLCCCLVQVDADDPVNLVVCLVCVVVYDQALSSLLSSQLNCLVHPDLLQRLSLLQDDPVRLLRNLLNLQLCQVVNVVSCVVVVHDCLSSLVSNLLSLVLNCVNPNDVVSVVSLLVSQQPDVVHGDPPVVSCVRCVSSVVLNVLLCCCLVQVPDPVDDDPRPSDDPPRHDCSVSVCSSNPNNGDDPPPDPPPDDDDDDQPDADPLHDPGHPVRDQPQPPDDDDPVCPVVVVVSVVSVVVSVVVVVVVVVVVVVVVVVVVVPDPPPPPPDPDPPDDDDDD

Sequence (454 aa):
MTEEAAADGDTPWVIPSEIRFDTLLGKDLEECVYWLLDAMGAQDLEWRVGGTGGGAADGGRDLAAAFYALTPAGDMDRKRWWFECKGRSKTLEADQVKAAVNNALGEPGLDYIVIVTNTTFTNPTRDWVVRWQQAHPTPVVQLWDGVTLERMLSRQPQVVMRLFAQALSLEGRVKAAKDRFWGRLEFVAPKLLAEFWAARREVDLDGMTLFALIATEFAAGSIAQRPWAADLDKAKLAETLQYAIANIFYLIQRAEDAGQRSEPLLRAQAYVVLVALQAFGPTAVTELLRVLMAGDPDNPYPDVVQSMLLMPIIDQLLGELQEVCSSDCQRFTTTLHALRTEDGDEVEDYWWRLDQRGLPRLEDPTAHLRLERTGAPCKVGFALNDEVTCPLFDAEPTLENLEAMLTVFAKVSAFRKIDAQGRHAERVARIAEFNASPLRRPPTPTPAEGGETA

pLDDT: mean 83.03, std 15.18, range [29.67, 98.25]

Nearest PDB structures (foldseek):
  1f7s-assembly1_A  TM=6.098E-01  e=9.823E-01  Arabidopsis thaliana
  4gs3-assembly1_A  TM=7.546E-01  e=2.939E+00  Caldanaerobacter subterraneus subsp. tengcongensis MB4
  9f9k-assembly1_A  TM=3.700E-01  e=2.291E+00  Homo sapiens
  9f9l-assembly2_C  TM=3.587E-01  e=2.661E+00  Homo sapiens
  8qx8-assembly1_C  TM=1.914E-01  e=1.699E+00  Saccharomyces cerevisiae

Mean predicted aligned error: 16.38 Å